Protein AF-A0A960Y2P3-F1 (afdb_monomer)

Foldseek 3Di:
DDDDDDDDDDPPPPVVVVPPDDPPPPPPPPDQDPFAWEKEAEFPLLCQFFPLRDDRIDTDPVVVVSVVVLCVLLLVVLCCLLVVDPDDPVSNVNTTDQVSVVPDRPVDSPDDQVCQSSLNEDAQAAQFDPCLLVLQLVCVVPVPAAEAEEEEHQQNQLSNCLRRVHQETEYEDLHCLSVVQNVLLSVCLSVLQLQALVSVQVSQQVGQSFWYHDPPPHRIDTCPTGGPCSRYPPVCSVVSSVSSNSSSVSVSSYRHYYYYNDQLLSDQQADDPRHAYEHEDEVCQACVNAPLVSNVSNLLNNLVNQDAQGKYKYKYTYGNDNWIWIKMWGAHRVSDIAIATQAGDFHWPDPDDDTDTDDGSSCVGHPYVDHHHSVPDPSSVVVD

Nearest PDB structures (foldseek):
  2a14-assembly1_A  TM=4.887E-01  e=2.320E-04  Homo sapiens
  7ehz-assembly1_A  TM=5.174E-01  e=1.792E-03  Homo sapiens
  6chh-assembly1_C  TM=5.559E-01  e=4.704E-03  Homo sapiens
  7nbq-assembly1_A  TM=5.107E-01  e=2.007E-03  Homo sapiens
  3mti-assembly1_B  TM=5.064E-01  e=1.307E-02  Streptococcus thermophilus LMG 18311

Sequence (384 aa):
MNKLLNITSSILFVMILIFGFNCKEQTKEKKKPDIVPIIQKFSPRHIEYFHDVDRQVYIGTEIPGLFSKMKEKSDTVCDMVWAKRKFNNEILHDFISPNNFSREPFNNWGHPLPKLIAGCWNFFKLNDTRPDLDFHMVNHFLPDQKKECFSVGFLQPYWMHTILKCEKLTSIDIDWRIHDAHYQLLQLFQRKEMGSKDQISEKVKSLSLGWKARFDGKPLEKVEKVDFNSICYAKFHDRCYQFLSDFQKLYSELLEVDLQTSALHDGDYQFLPDTVPVLFFSNAIEALYTTRSQFDEILKRVADGLGKNRKAIFIHHAAGQAQFGIYELKTSETGEYEIQTLCKDKYDSSPVGETHVYTTHFEKITKTKTPSSCSNQDFLKSFR

Radius of gyration: 25.11 Å; Cα contacts (8 Å, |Δi|>4): 674; chains: 1; bounding box: 114×47×55 Å

pLDDT: mean 86.11, std 16.88, range [29.52, 98.75]

Mean predicted aligned error: 8.25 Å

Structure (mmCIF, N/CA/C/O backbone):
data_AF-A0A960Y2P3-F1
#
_entry.id   AF-A0A960Y2P3-F1
#
loop_
_atom_site.group_PDB
_atom_site.id
_atom_site.type_symbol
_atom_site.label_atom_id
_atom_site.label_alt_id
_atom_site.label_comp_id
_atom_site.label_asym_id
_atom_site.label_entity_id
_atom_site.label_seq_id
_atom_site.pdbx_PDB_ins_code
_atom_site.Cartn_x
_atom_site.Cartn_y
_atom_site.Cartn_z
_atom_site.occupancy
_atom_site.B_iso_or_equiv
_atom_site.auth_seq_id
_atom_site.auth_comp_id
_atom_site.auth_asym_id
_atom_site.auth_atom_id
_atom_site.pdbx_PDB_model_num
ATOM 1 N N . MET A 1 1 ? -88.713 -2.158 -9.271 1.00 42.81 1 MET A N 1
ATOM 2 C CA . MET A 1 1 ? -88.385 -1.264 -8.140 1.00 42.81 1 MET A CA 1
ATOM 3 C C . MET A 1 1 ? -88.382 -2.090 -6.869 1.00 42.81 1 MET A C 1
ATOM 5 O O . MET A 1 1 ? -89.450 -2.398 -6.365 1.00 42.81 1 MET A O 1
ATOM 9 N N . ASN A 1 2 ? -87.208 -2.528 -6.413 1.00 29.52 2 ASN A N 1
ATOM 10 C CA . ASN A 1 2 ? -87.050 -3.207 -5.129 1.00 29.52 2 ASN A CA 1
ATOM 11 C C . ASN A 1 2 ? -85.627 -3.012 -4.589 1.00 29.52 2 ASN A C 1
ATOM 13 O O . ASN A 1 2 ? -84.667 -2.964 -5.352 1.00 29.52 2 ASN A O 1
ATOM 17 N N . LYS A 1 3 ? -85.577 -2.854 -3.264 1.00 38.78 3 LYS A N 1
ATOM 18 C CA . LYS A 1 3 ? -84.437 -2.630 -2.364 1.00 38.78 3 LYS A CA 1
ATOM 19 C C . LYS A 1 3 ? -83.361 -3.718 -2.440 1.00 38.78 3 LYS A C 1
ATOM 21 O O . LYS A 1 3 ? -83.722 -4.875 -2.589 1.00 38.78 3 LYS A O 1
ATOM 26 N N . LEU A 1 4 ? -82.112 -3.351 -2.130 1.00 33.59 4 LEU A N 1
ATOM 27 C CA . LEU A 1 4 ? -81.140 -4.110 -1.310 1.00 33.59 4 LEU A CA 1
ATOM 28 C C . LEU A 1 4 ? -79.933 -3.175 -1.040 1.00 33.59 4 LEU A C 1
ATOM 30 O O . LEU A 1 4 ? -79.246 -2.783 -1.972 1.00 33.59 4 LEU A O 1
ATOM 34 N N . LEU A 1 5 ? -79.887 -2.466 0.093 1.00 35.53 5 LEU A N 1
ATOM 35 C CA . LEU A 1 5 ? -79.122 -2.768 1.319 1.00 35.53 5 LEU A CA 1
ATOM 36 C C . LEU A 1 5 ? -77.643 -3.183 1.126 1.00 35.53 5 LEU A C 1
ATOM 38 O O . LEU A 1 5 ? -77.362 -4.278 0.655 1.00 35.53 5 LEU A O 1
ATOM 42 N N . ASN A 1 6 ? -76.778 -2.365 1.746 1.00 32.97 6 ASN A N 1
ATOM 43 C CA . ASN A 1 6 ? -75.766 -2.727 2.753 1.00 32.97 6 ASN A CA 1
ATOM 44 C C . ASN A 1 6 ? -74.259 -2.707 2.404 1.00 32.97 6 ASN A C 1
ATOM 46 O O . ASN A 1 6 ? -73.814 -3.354 1.468 1.00 32.97 6 ASN A O 1
ATOM 50 N N . ILE A 1 7 ? -73.511 -2.091 3.345 1.00 39.94 7 ILE A N 1
ATOM 51 C CA . ILE A 1 7 ? -72.101 -2.341 3.727 1.00 39.94 7 ILE A CA 1
ATOM 52 C C . ILE A 1 7 ? -71.090 -1.780 2.705 1.00 39.94 7 ILE A C 1
ATOM 54 O O . ILE A 1 7 ? -70.986 -2.271 1.598 1.00 39.94 7 ILE A O 1
ATOM 58 N N . THR A 1 8 ? -70.365 -0.685 2.963 1.00 38.47 8 THR A N 1
ATOM 59 C CA . THR A 1 8 ? -69.133 -0.661 3.777 1.00 38.47 8 THR A CA 1
ATOM 60 C C . THR A 1 8 ? -68.730 0.785 4.132 1.00 38.47 8 THR A C 1
ATOM 62 O O . THR A 1 8 ? -68.290 1.531 3.262 1.00 38.47 8 THR A O 1
ATOM 65 N N . SER A 1 9 ? -68.778 1.174 5.411 1.00 43.56 9 SER A N 1
ATOM 66 C CA . SER A 1 9 ? -68.141 2.413 5.910 1.00 43.56 9 SER A CA 1
ATOM 67 C C . SER A 1 9 ? -67.281 2.157 7.156 1.00 43.56 9 SER A C 1
ATOM 69 O O . SER A 1 9 ? -67.217 2.976 8.070 1.00 43.56 9 SER A O 1
ATOM 71 N N . SER A 1 10 ? -66.614 0.998 7.211 1.00 41.03 10 SER A N 1
ATOM 72 C CA . SER A 1 10 ? -65.758 0.619 8.351 1.00 41.03 10 SER A CA 1
ATOM 73 C C . SER A 1 10 ? -64.454 -0.091 7.961 1.00 41.03 10 SER A C 1
ATOM 75 O O . SER A 1 10 ? -63.777 -0.630 8.826 1.00 41.03 10 SER A O 1
ATOM 77 N N . ILE A 1 11 ? -64.055 -0.071 6.682 1.00 43.41 11 ILE A N 1
ATOM 78 C CA . ILE A 1 11 ? -62.793 -0.698 6.225 1.00 43.41 11 ILE A CA 1
ATOM 79 C C . ILE A 1 11 ? -61.631 0.312 6.136 1.00 43.41 11 ILE A C 1
ATOM 81 O O . ILE A 1 11 ? -60.470 -0.079 6.072 1.00 43.41 11 ILE A O 1
ATOM 85 N N . LEU A 1 12 ? -61.893 1.620 6.237 1.00 38.09 12 LEU A N 1
ATOM 86 C CA . LEU A 1 12 ? -60.847 2.633 6.040 1.00 38.09 12 LEU A CA 1
ATOM 87 C C . LEU A 1 12 ? -59.996 2.944 7.288 1.00 38.09 12 LEU A C 1
ATOM 89 O O . LEU A 1 12 ? -59.017 3.670 7.175 1.00 38.09 12 LEU A O 1
ATOM 93 N N . PHE A 1 13 ? -60.317 2.387 8.462 1.00 37.31 13 PHE A N 1
ATOM 94 C CA . PHE A 1 13 ? -59.617 2.723 9.717 1.00 37.31 13 PHE A CA 1
ATOM 95 C C . PHE A 1 13 ? -58.840 1.567 10.372 1.00 37.31 13 PHE A C 1
ATOM 97 O O . PHE A 1 13 ? -58.198 1.770 11.395 1.00 37.31 13 PHE A O 1
ATOM 104 N N . VAL A 1 14 ? -58.829 0.372 9.766 1.00 38.91 14 VAL A N 1
ATOM 105 C CA . VAL A 1 14 ? -58.051 -0.787 10.266 1.00 38.91 14 VAL A CA 1
ATOM 106 C C . VAL A 1 14 ? -56.864 -1.143 9.351 1.00 38.91 14 VAL A C 1
ATOM 108 O O . VAL A 1 14 ? -55.948 -1.841 9.768 1.00 38.91 14 VAL A O 1
ATOM 111 N N . MET A 1 15 ? -56.781 -0.572 8.144 1.00 32.84 15 MET A N 1
ATOM 112 C CA . MET A 1 15 ? -55.638 -0.769 7.231 1.00 32.84 15 MET A CA 1
ATOM 113 C C . MET A 1 15 ? -54.448 0.175 7.480 1.00 32.84 15 MET A C 1
ATOM 115 O O . MET A 1 15 ? -53.376 -0.047 6.927 1.00 32.84 15 MET A O 1
ATOM 119 N N . ILE A 1 16 ? -54.588 1.187 8.343 1.00 42.81 16 ILE A N 1
ATOM 120 C CA . ILE A 1 16 ? -53.485 2.103 8.702 1.00 42.81 16 ILE A CA 1
ATOM 121 C C . ILE A 1 16 ? -52.689 1.594 9.925 1.00 42.81 16 I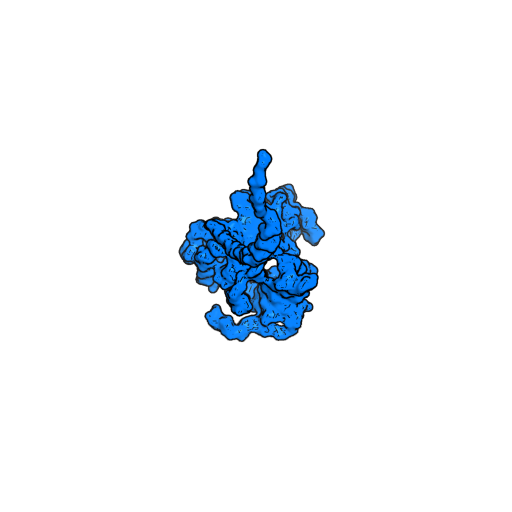LE A C 1
ATOM 123 O O . ILE A 1 16 ? -51.567 2.029 10.158 1.00 42.81 16 ILE A O 1
ATOM 127 N N . LEU A 1 17 ? -53.198 0.596 10.658 1.00 37.53 17 LEU A N 1
ATOM 128 C CA . LEU A 1 17 ? -52.549 0.043 11.859 1.00 37.53 17 LEU A CA 1
ATOM 129 C C . LEU A 1 17 ? -51.836 -1.308 11.652 1.00 37.53 17 LEU A C 1
ATOM 131 O O . LEU A 1 17 ? -51.257 -1.826 12.599 1.00 37.53 17 LEU A O 1
ATOM 135 N N . ILE A 1 18 ? -51.805 -1.849 10.425 1.00 40.62 18 ILE A N 1
ATOM 136 C CA . ILE A 1 18 ? -51.012 -3.052 10.072 1.00 40.62 18 ILE A CA 1
ATOM 137 C C . ILE A 1 18 ? -49.757 -2.691 9.241 1.00 40.62 18 ILE A C 1
ATOM 139 O O . ILE A 1 18 ? -48.896 -3.532 9.008 1.00 40.62 18 ILE A O 1
ATOM 143 N N . PHE A 1 19 ? -49.578 -1.417 8.869 1.00 36.16 19 PHE A N 1
ATOM 144 C CA . PHE A 1 19 ? -48.327 -0.910 8.274 1.00 36.16 19 PHE A CA 1
ATOM 145 C C . PHE A 1 19 ? -47.354 -0.295 9.297 1.00 36.16 19 PHE A C 1
ATOM 147 O O . PHE A 1 19 ? -46.301 0.218 8.923 1.00 36.16 19 PHE A O 1
ATOM 154 N N . GLY A 1 20 ? -47.668 -0.377 10.592 1.00 38.09 20 GLY A N 1
ATOM 155 C CA . GLY A 1 20 ? -46.702 -0.175 11.669 1.00 38.09 20 GLY A CA 1
ATOM 156 C C . GLY A 1 20 ? -46.179 -1.532 12.134 1.00 38.09 20 GLY A C 1
ATOM 157 O O . GLY A 1 20 ? -46.981 -2.382 12.493 1.00 38.09 20 GLY A O 1
ATOM 158 N N . PHE A 1 21 ? -44.856 -1.707 12.166 1.00 43.28 21 PHE A N 1
ATOM 159 C CA . PHE A 1 21 ? -44.123 -2.907 12.617 1.00 43.28 21 PHE A CA 1
ATOM 160 C C . PHE A 1 21 ? -43.954 -4.057 11.612 1.00 43.28 21 PHE A C 1
ATOM 162 O O . PHE A 1 21 ? -44.485 -5.147 11.793 1.00 43.28 21 PHE A O 1
ATOM 169 N N . ASN A 1 22 ? -43.091 -3.858 10.610 1.00 36.75 22 ASN A N 1
ATOM 170 C CA . ASN A 1 22 ? -41.883 -4.690 10.437 1.00 36.75 22 ASN A CA 1
ATOM 171 C C . ASN A 1 22 ? -41.058 -4.229 9.221 1.00 36.75 22 ASN A C 1
ATOM 173 O O . ASN A 1 22 ? -40.800 -4.991 8.295 1.00 36.75 22 ASN A O 1
ATOM 177 N N . CYS A 1 23 ? -40.530 -3.003 9.258 1.00 36.62 23 CYS A N 1
ATOM 178 C CA . CYS A 1 23 ? -39.208 -2.792 8.665 1.00 36.62 23 CYS A CA 1
ATOM 179 C C . CYS A 1 23 ? -38.180 -3.350 9.653 1.00 36.62 23 CYS A C 1
ATOM 181 O O . CYS A 1 23 ? -37.468 -2.611 10.324 1.00 36.62 23 CYS A O 1
ATOM 183 N N . LYS A 1 24 ? -38.123 -4.683 9.769 1.00 35.97 24 LYS A N 1
ATOM 184 C CA . LYS A 1 24 ? -36.835 -5.307 10.042 1.00 35.97 24 LYS A CA 1
ATOM 185 C C . LYS A 1 24 ? -36.020 -4.990 8.801 1.00 35.97 24 LYS A C 1
ATOM 187 O O . LYS A 1 24 ? -36.273 -5.572 7.748 1.00 35.97 24 LYS A O 1
ATOM 192 N N . GLU A 1 25 ? -35.101 -4.036 8.915 1.00 37.19 25 GLU A N 1
ATOM 193 C CA . GLU A 1 25 ? -33.911 -4.036 8.079 1.00 37.19 25 GLU A CA 1
ATOM 194 C C . GLU A 1 25 ? -33.360 -5.458 8.148 1.00 37.19 25 GLU A C 1
ATOM 196 O O . GLU A 1 25 ? -32.748 -5.876 9.129 1.00 37.19 25 GLU A O 1
ATOM 201 N N . GLN A 1 26 ? -33.673 -6.258 7.130 1.00 32.91 26 GLN A N 1
ATOM 202 C CA . GLN A 1 26 ? -32.826 -7.375 6.796 1.00 32.91 26 GLN A CA 1
ATOM 203 C C . GLN A 1 26 ? -31.511 -6.714 6.429 1.00 32.91 26 GLN A C 1
ATOM 205 O O . GLN A 1 26 ? -31.370 -6.157 5.339 1.00 32.91 26 GLN A O 1
ATOM 210 N N . THR A 1 27 ? -30.582 -6.720 7.378 1.00 37.47 27 THR A N 1
ATOM 211 C CA . THR A 1 27 ? -29.160 -6.611 7.113 1.00 37.47 27 THR A CA 1
ATOM 212 C C . THR A 1 27 ? -28.871 -7.588 5.981 1.00 37.47 27 THR A C 1
ATOM 214 O O . THR A 1 27 ? -28.760 -8.794 6.186 1.00 37.47 27 THR A O 1
ATOM 217 N N . LYS A 1 28 ? -28.864 -7.084 4.741 1.00 42.16 28 LYS A N 1
ATOM 218 C CA . LYS A 1 28 ? -28.402 -7.838 3.583 1.00 42.16 28 LYS A CA 1
ATOM 219 C C . LYS A 1 28 ? -26.930 -8.087 3.852 1.00 42.16 28 LYS A C 1
ATOM 221 O O . LYS A 1 28 ? -26.103 -7.215 3.595 1.00 42.16 28 LYS A O 1
ATOM 226 N N . GLU A 1 29 ? -26.610 -9.249 4.409 1.00 53.97 29 GLU A N 1
ATOM 227 C CA . GLU A 1 29 ? -25.244 -9.744 4.389 1.00 53.97 29 GLU A CA 1
ATOM 228 C C . GLU A 1 29 ? -24.762 -9.650 2.940 1.00 53.97 29 GLU A C 1
ATOM 230 O O . GLU A 1 29 ? -25.384 -10.197 2.023 1.00 53.97 29 GLU A O 1
ATOM 235 N N . LYS A 1 30 ? -23.708 -8.858 2.710 1.00 58.31 30 LYS A N 1
ATOM 236 C CA . LYS A 1 30 ? -23.108 -8.733 1.384 1.00 58.31 30 LYS A CA 1
ATOM 237 C C . LYS A 1 30 ? -22.658 -10.125 0.959 1.00 58.31 30 LYS A C 1
ATOM 239 O O . LYS A 1 30 ? -21.785 -10.720 1.586 1.00 58.31 30 LYS A O 1
ATOM 244 N N . LYS A 1 31 ? -23.278 -10.650 -0.097 1.00 67.56 31 LYS A N 1
ATOM 245 C CA . LYS A 1 31 ? -22.897 -11.936 -0.675 1.00 67.56 31 LYS A CA 1
ATOM 246 C C . LYS A 1 31 ? -21.458 -11.819 -1.182 1.00 67.56 31 LYS A C 1
ATOM 248 O O . LYS A 1 31 ? -21.178 -10.945 -2.001 1.00 67.56 31 LYS A O 1
ATOM 253 N N . LYS A 1 32 ? -20.564 -12.678 -0.682 1.00 77.81 32 LYS A N 1
ATOM 254 C CA . LYS A 1 32 ? -19.171 -12.728 -1.142 1.00 77.81 32 LYS A CA 1
ATOM 255 C C . LYS A 1 32 ? -19.126 -13.092 -2.630 1.00 77.81 32 LYS A C 1
ATOM 257 O O . LYS A 1 32 ? -19.942 -13.914 -3.064 1.00 77.81 32 LYS A O 1
ATOM 262 N N . PRO A 1 33 ? -18.236 -12.469 -3.414 1.00 79.12 33 PRO A N 1
ATOM 263 C CA . PRO A 1 33 ? -18.160 -12.731 -4.841 1.00 79.12 33 PRO A CA 1
ATOM 264 C C . PRO A 1 33 ? -17.491 -14.086 -5.112 1.00 79.12 33 PRO A C 1
ATOM 266 O O . PRO A 1 33 ? -16.610 -14.513 -4.369 1.00 79.12 33 PRO A O 1
ATOM 269 N N . ASP A 1 34 ? -17.869 -14.746 -6.210 1.00 80.38 34 ASP A N 1
ATOM 270 C CA . ASP A 1 34 ? -17.221 -15.997 -6.646 1.00 80.38 34 ASP A CA 1
ATOM 271 C C . ASP A 1 34 ? -15.755 -15.763 -7.064 1.00 80.38 34 ASP A C 1
ATOM 273 O O . ASP A 1 34 ? -14.907 -16.651 -6.969 1.00 80.38 34 ASP A O 1
ATOM 277 N N . ILE A 1 3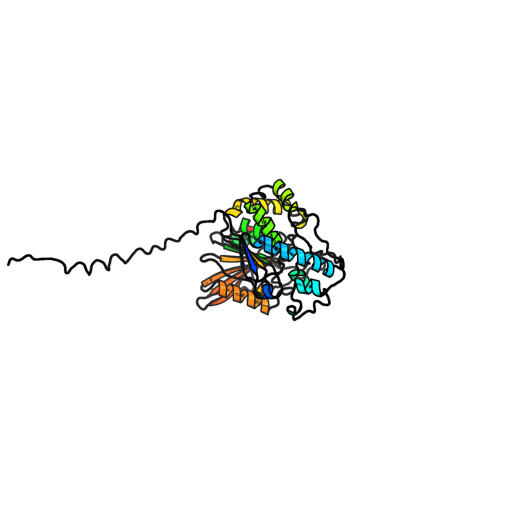5 ? -15.461 -14.541 -7.520 1.00 90.00 35 ILE A N 1
ATOM 278 C CA . ILE A 1 35 ? -14.133 -14.038 -7.862 1.00 90.00 35 ILE A CA 1
ATOM 279 C C . ILE A 1 35 ? -13.968 -12.683 -7.184 1.00 90.00 35 ILE A C 1
ATOM 281 O O . ILE A 1 35 ? -14.750 -11.774 -7.454 1.00 90.00 35 ILE A O 1
ATOM 285 N N . VAL A 1 36 ? -12.933 -12.533 -6.359 1.00 95.25 36 VAL A N 1
ATOM 286 C CA . VAL A 1 36 ? -12.610 -11.256 -5.711 1.00 95.25 36 VAL A CA 1
ATOM 287 C C . VAL A 1 36 ? -12.251 -10.217 -6.785 1.00 95.25 36 VAL A C 1
ATOM 289 O O . VAL A 1 36 ? -11.266 -10.407 -7.504 1.00 95.25 36 VAL A O 1
ATOM 292 N N . PRO A 1 37 ? -13.022 -9.125 -6.932 1.00 96.25 37 PRO A N 1
ATOM 293 C CA . PRO A 1 37 ? -12.707 -8.051 -7.861 1.00 96.25 37 PRO A CA 1
ATOM 294 C C . PRO A 1 37 ? -11.391 -7.370 -7.485 1.00 96.25 37 PRO A C 1
ATOM 296 O O . PRO A 1 37 ? -11.146 -7.082 -6.314 1.00 96.25 37 PRO A O 1
ATOM 299 N N . ILE A 1 38 ? -10.572 -7.079 -8.495 1.00 97.38 38 ILE A N 1
ATOM 300 C CA . ILE A 1 38 ? -9.378 -6.240 -8.368 1.00 97.38 38 ILE A CA 1
ATOM 301 C C . ILE A 1 38 ? -9.634 -4.964 -9.165 1.00 97.38 38 ILE A C 1
ATOM 303 O O . ILE A 1 38 ? -9.974 -5.032 -10.351 1.00 97.38 38 ILE A O 1
ATOM 307 N N . ILE A 1 39 ? -9.485 -3.817 -8.509 1.00 97.75 39 ILE A N 1
ATOM 308 C CA . ILE A 1 39 ? -9.782 -2.496 -9.058 1.00 97.75 39 ILE A CA 1
ATOM 309 C C . ILE A 1 39 ? -8.504 -1.665 -9.016 1.00 97.75 39 ILE A C 1
ATOM 311 O O . ILE A 1 39 ? -7.931 -1.458 -7.951 1.00 97.75 39 ILE A O 1
ATOM 315 N N . GLN A 1 40 ? -8.064 -1.161 -10.167 1.00 98.19 40 GLN A N 1
ATOM 316 C CA . GLN A 1 40 ? -6.966 -0.202 -10.234 1.00 98.19 40 GLN A CA 1
ATOM 317 C C . GLN A 1 40 ? -7.537 1.215 -10.236 1.00 98.19 40 GLN A C 1
ATOM 319 O O . GLN A 1 40 ? -8.341 1.561 -11.102 1.00 98.19 40 GLN A O 1
ATOM 324 N N . LYS A 1 41 ? -7.087 2.045 -9.297 1.00 97.88 41 LYS A N 1
ATOM 325 C CA . LYS A 1 41 ? -7.468 3.450 -9.164 1.00 97.88 41 LYS A CA 1
ATOM 326 C C . LYS A 1 41 ? -6.267 4.374 -9.340 1.00 97.88 41 LYS A C 1
ATOM 328 O O . LYS A 1 41 ? -5.168 4.050 -8.900 1.00 97.88 41 LYS A O 1
ATOM 333 N N . PHE A 1 42 ? -6.466 5.532 -9.950 1.00 97.50 42 PHE A N 1
ATOM 334 C CA . PHE A 1 42 ? -5.467 6.598 -10.047 1.00 97.50 42 PHE A CA 1
ATOM 335 C C . PHE A 1 42 ? -6.030 7.866 -9.419 1.00 97.50 42 PHE A C 1
ATOM 337 O O . PHE A 1 42 ? -7.165 8.247 -9.715 1.00 97.50 42 PHE A O 1
ATOM 344 N N . SER A 1 43 ? -5.245 8.540 -8.572 1.00 95.50 43 SER A N 1
ATOM 345 C CA . SER A 1 43 ? -5.658 9.860 -8.087 1.00 95.50 43 SER A CA 1
ATOM 346 C C . SER A 1 43 ? -5.709 10.862 -9.248 1.00 95.50 43 SER A C 1
ATOM 348 O O . SER A 1 43 ? -4.955 10.702 -10.213 1.00 95.50 43 SER A O 1
ATOM 350 N N . PRO A 1 44 ? -6.538 11.924 -9.166 1.00 92.62 44 PRO A N 1
ATOM 351 C CA . PRO A 1 44 ? -6.589 12.957 -10.203 1.00 92.62 44 PRO A CA 1
ATOM 352 C C . PRO A 1 44 ? -5.196 13.476 -10.578 1.00 92.62 44 PRO A C 1
ATOM 354 O O . PRO A 1 44 ? -4.850 13.562 -11.749 1.00 92.62 44 PRO A O 1
ATOM 357 N N . ARG A 1 45 ? -4.351 13.699 -9.566 1.00 90.19 45 ARG A N 1
ATOM 358 C CA . ARG A 1 45 ? -2.972 14.148 -9.745 1.00 90.19 45 ARG A CA 1
ATOM 359 C C . ARG A 1 45 ? -2.078 13.126 -10.451 1.00 90.19 45 ARG A C 1
ATOM 361 O O . ARG A 1 45 ? -1.173 13.516 -11.174 1.00 90.19 45 ARG A O 1
ATOM 368 N N . HIS A 1 46 ? -2.293 11.826 -10.242 1.00 91.25 46 HIS A N 1
ATOM 369 C CA . HIS A 1 46 ? -1.495 10.801 -10.921 1.00 91.25 46 HIS A CA 1
ATOM 370 C C . HIS A 1 46 ? -1.840 10.666 -12.395 1.00 91.25 46 HIS A C 1
ATOM 372 O O . HIS A 1 46 ? -0.942 10.421 -13.194 1.00 91.25 46 HIS A O 1
ATOM 378 N N . ILE A 1 47 ? -3.107 10.868 -12.758 1.00 92.94 47 ILE A N 1
ATOM 379 C CA . ILE A 1 47 ? -3.532 10.909 -14.162 1.00 92.94 47 ILE A CA 1
ATOM 380 C C . ILE A 1 47 ? -2.766 12.001 -14.905 1.00 92.94 47 ILE A C 1
ATOM 382 O O . ILE A 1 47 ? -2.256 11.757 -15.990 1.00 92.94 47 ILE A O 1
ATOM 386 N N . GLU A 1 48 ? -2.596 13.173 -14.290 1.00 91.00 48 GLU A N 1
ATOM 387 C CA . GLU A 1 48 ? -1.849 14.279 -14.895 1.00 91.00 48 GLU A CA 1
ATOM 388 C C . GLU A 1 48 ? -0.389 13.914 -15.211 1.00 91.00 48 GLU A C 1
ATOM 390 O O . GLU A 1 48 ? 0.211 14.521 -16.095 1.00 91.00 48 GLU A O 1
ATOM 395 N N . TYR A 1 49 ? 0.215 12.928 -14.541 1.00 90.56 49 TYR A N 1
ATOM 396 C CA . TYR A 1 49 ? 1.587 12.533 -14.857 1.00 90.56 49 TYR A CA 1
ATOM 397 C C . TYR A 1 49 ? 1.707 11.674 -16.113 1.00 90.56 49 TYR A C 1
ATOM 399 O O . TYR A 1 49 ? 2.769 11.729 -16.726 1.00 90.56 49 TYR A O 1
ATOM 407 N N . PHE A 1 50 ? 0.689 10.903 -16.504 1.00 92.75 50 PHE A N 1
ATOM 408 C CA . PHE A 1 50 ? 0.818 9.871 -17.539 1.00 92.75 50 PHE A CA 1
ATOM 409 C C . PHE A 1 50 ? -0.051 10.154 -18.763 1.00 92.75 50 PHE A C 1
ATOM 411 O O . PHE A 1 50 ? -1.221 10.493 -18.641 1.00 92.75 50 PHE A O 1
ATOM 418 N N . HIS A 1 51 ? 0.490 9.913 -19.958 1.00 89.94 51 HIS A N 1
ATOM 419 C CA . HIS A 1 51 ? -0.285 10.047 -21.199 1.00 89.94 51 HIS A CA 1
ATOM 420 C C . HIS A 1 51 ? -1.2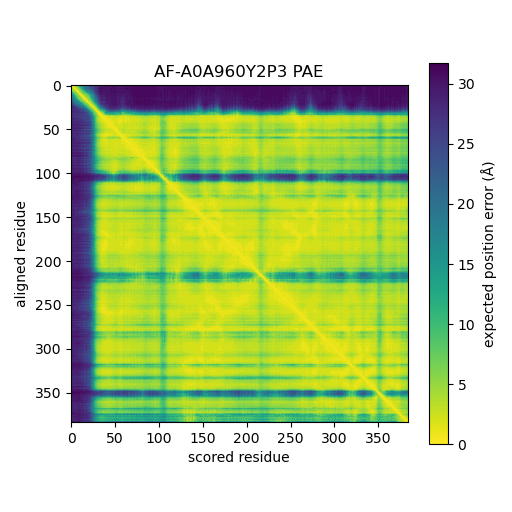13 8.857 -21.483 1.00 89.94 51 HIS A C 1
ATOM 422 O O . HIS A 1 51 ? -2.255 9.033 -22.108 1.00 89.94 51 HIS A O 1
ATOM 428 N N . ASP A 1 52 ? -0.860 7.658 -21.010 1.00 87.25 52 ASP A N 1
ATOM 429 C CA . ASP A 1 52 ? -1.631 6.427 -21.257 1.00 87.25 52 ASP A CA 1
ATOM 430 C C . ASP A 1 52 ? -2.695 6.140 -20.182 1.00 87.25 52 ASP A C 1
ATOM 432 O O . ASP A 1 52 ? -3.406 5.136 -20.269 1.00 87.25 52 ASP A O 1
ATOM 436 N N . VAL A 1 53 ? -2.797 6.999 -19.162 1.00 92.50 53 VAL A N 1
ATOM 437 C CA . VAL A 1 53 ? -3.811 6.912 -18.107 1.00 92.50 53 VAL A CA 1
ATOM 438 C C . VAL A 1 53 ? -4.833 8.014 -18.352 1.00 92.50 53 VAL A C 1
ATOM 440 O O . VAL A 1 53 ? -4.543 9.191 -18.192 1.00 92.50 53 VAL A O 1
ATOM 443 N N . ASP A 1 54 ? -6.041 7.626 -18.739 1.00 91.56 54 ASP A N 1
ATOM 444 C CA . ASP A 1 54 ? -7.135 8.525 -19.118 1.00 91.56 54 ASP A CA 1
ATOM 445 C C . ASP A 1 54 ? -8.330 8.475 -18.152 1.00 91.56 54 ASP A C 1
ATOM 447 O O . ASP A 1 54 ? -9.254 9.284 -18.245 1.00 91.56 54 ASP A O 1
ATOM 451 N N . ARG A 1 55 ? -8.326 7.525 -17.209 1.00 94.25 55 ARG A N 1
ATOM 452 C CA . ARG A 1 55 ? -9.417 7.293 -16.257 1.00 94.25 55 ARG A CA 1
ATOM 453 C C . ARG A 1 55 ? -8.889 7.118 -14.841 1.00 94.25 55 ARG A C 1
ATOM 455 O O . ARG A 1 55 ? -7.787 6.634 -14.612 1.00 94.25 55 ARG A O 1
ATOM 462 N N . GLN A 1 56 ? -9.733 7.458 -13.870 1.00 95.75 56 GLN A N 1
ATOM 463 C CA . GLN A 1 56 ? -9.447 7.218 -12.452 1.00 95.75 56 GLN A CA 1
ATOM 464 C C . GLN A 1 56 ? -9.623 5.763 -12.045 1.00 95.75 56 GLN A C 1
ATOM 466 O O . GLN A 1 56 ? -9.096 5.388 -11.009 1.00 95.75 56 GLN A O 1
ATOM 471 N N . VAL A 1 57 ? -10.365 4.954 -12.807 1.00 97.31 57 VAL A N 1
ATOM 472 C CA . VAL A 1 57 ? -10.717 3.582 -12.428 1.00 97.31 57 VAL A CA 1
ATOM 473 C C . VAL A 1 57 ? -10.609 2.655 -13.638 1.00 97.31 57 VAL A C 1
ATOM 475 O O . VAL A 1 57 ? -11.165 2.954 -14.694 1.00 97.31 57 VAL A O 1
ATOM 478 N N . TYR A 1 58 ? -9.936 1.520 -13.449 1.00 97.31 58 TYR A N 1
ATOM 479 C CA . TYR A 1 58 ? -9.837 0.402 -14.389 1.00 97.31 58 TYR A CA 1
ATOM 480 C C . TYR A 1 58 ? -10.211 -0.894 -13.666 1.00 97.31 58 TYR A C 1
ATOM 482 O O . TYR A 1 58 ? -9.802 -1.109 -12.521 1.00 97.31 58 TYR A O 1
ATOM 490 N N . ILE A 1 59 ? -10.970 -1.770 -14.327 1.00 94.81 59 ILE A N 1
ATOM 491 C CA . ILE A 1 59 ? -11.484 -3.005 -13.715 1.00 94.81 59 ILE A CA 1
ATOM 492 C C . ILE A 1 59 ? -11.214 -4.241 -14.574 1.00 94.81 59 ILE A C 1
ATOM 494 O O . ILE A 1 59 ? -11.157 -4.185 -15.803 1.00 94.81 59 ILE A O 1
ATOM 498 N N . GLY A 1 60 ? -11.088 -5.394 -13.913 1.00 85.88 60 GLY A N 1
ATOM 499 C CA . GLY A 1 60 ? -11.107 -6.704 -14.565 1.00 85.88 60 GLY A CA 1
ATOM 500 C C . GLY A 1 60 ? -10.074 -6.851 -15.687 1.00 85.88 60 GLY A C 1
ATOM 501 O O . GLY A 1 60 ? -8.867 -6.811 -15.446 1.00 85.88 60 GLY A O 1
ATOM 502 N N . THR A 1 61 ? -10.554 -7.054 -16.916 1.00 87.12 61 THR A N 1
ATOM 503 C CA . THR A 1 61 ? -9.727 -7.349 -18.099 1.00 87.12 61 THR A CA 1
ATOM 504 C C . THR A 1 61 ? -8.988 -6.138 -18.669 1.00 87.12 61 THR A C 1
ATOM 506 O O . THR A 1 61 ? -8.144 -6.311 -19.544 1.00 87.12 61 THR A O 1
ATOM 509 N N . GLU A 1 62 ? -9.280 -4.920 -18.208 1.00 93.69 62 GLU A N 1
ATOM 510 C CA . GLU A 1 62 ? -8.608 -3.701 -18.682 1.00 93.69 62 GLU A CA 1
ATOM 511 C C . GLU A 1 62 ? -7.206 -3.535 -18.073 1.00 93.69 62 GLU A C 1
ATOM 513 O O . GLU A 1 62 ? -6.297 -3.013 -18.721 1.00 93.69 62 GLU A O 1
ATOM 518 N N . ILE A 1 63 ? -7.024 -4.008 -16.835 1.00 95.75 63 ILE A N 1
ATOM 519 C CA . ILE A 1 63 ? -5.817 -3.783 -16.029 1.00 95.75 63 ILE A CA 1
ATOM 520 C C . ILE A 1 63 ? -4.542 -4.352 -16.690 1.00 95.75 63 ILE A C 1
ATOM 522 O O . ILE A 1 63 ? -3.561 -3.612 -16.787 1.00 95.75 63 ILE A O 1
ATOM 526 N N . PRO A 1 64 ? -4.518 -5.595 -17.225 1.00 94.75 64 PRO A N 1
ATOM 527 C CA . PRO A 1 64 ? -3.330 -6.125 -17.900 1.00 94.75 64 PRO A CA 1
ATOM 528 C C . PRO A 1 64 ? -2.895 -5.283 -19.103 1.00 94.75 64 PRO A C 1
ATOM 530 O O . PRO A 1 64 ? -1.703 -5.062 -19.315 1.00 94.75 64 PRO A O 1
ATOM 533 N N . GLY A 1 65 ? -3.864 -4.806 -19.892 1.00 94.44 65 GLY A N 1
ATOM 534 C CA . GLY A 1 65 ? -3.599 -3.983 -21.070 1.00 94.44 65 GLY A CA 1
ATOM 535 C C . GLY A 1 65 ? -3.008 -2.624 -20.699 1.00 94.44 65 GLY A C 1
ATOM 536 O O . GLY A 1 65 ? -2.083 -2.162 -21.364 1.00 94.44 65 GLY A O 1
ATOM 537 N N . LEU A 1 66 ? -3.499 -2.016 -19.614 1.00 95.50 66 LEU A N 1
ATOM 538 C CA . LEU A 1 66 ? -2.954 -0.773 -19.074 1.00 95.50 66 LEU A CA 1
ATOM 539 C C . LEU A 1 66 ? -1.498 -0.949 -18.624 1.00 95.50 66 LEU A C 1
ATOM 541 O O . LEU A 1 66 ? -0.614 -0.244 -19.114 1.00 95.50 66 LEU A O 1
ATOM 545 N N . PHE A 1 67 ? -1.228 -1.911 -17.736 1.00 95.69 67 PHE A N 1
ATOM 546 C CA . PHE A 1 67 ? 0.122 -2.102 -17.203 1.00 95.69 67 PHE A CA 1
ATOM 547 C C . PHE A 1 67 ? 1.128 -2.529 -18.269 1.00 95.69 67 PHE A C 1
ATOM 549 O O . PHE A 1 67 ? 2.273 -2.085 -18.225 1.00 95.69 67 PHE A O 1
ATOM 556 N N . SER A 1 68 ? 0.714 -3.310 -19.271 1.00 94.50 68 SER A N 1
ATOM 557 C CA . SER A 1 68 ? 1.589 -3.653 -20.396 1.00 94.50 68 SER A CA 1
ATOM 558 C C . SER A 1 68 ? 2.065 -2.409 -21.155 1.00 94.50 68 SER A C 1
ATOM 560 O O . SER A 1 68 ? 3.260 -2.295 -21.428 1.00 94.50 68 SER A O 1
ATOM 562 N N . LYS A 1 69 ? 1.161 -1.464 -21.457 1.00 93.25 69 LYS A N 1
ATOM 563 C CA . LYS A 1 69 ? 1.505 -0.204 -22.143 1.00 93.25 69 LYS A CA 1
ATOM 564 C C . LYS A 1 69 ? 2.430 0.663 -21.292 1.00 93.25 69 LYS A C 1
ATOM 566 O O . LYS A 1 69 ? 3.492 1.076 -21.756 1.00 93.25 69 LYS A O 1
ATOM 571 N N . MET A 1 70 ? 2.072 0.866 -20.020 1.00 94.69 70 MET A N 1
ATOM 572 C CA . MET A 1 70 ? 2.890 1.651 -19.089 1.00 94.69 70 MET A CA 1
ATOM 573 C C . MET A 1 70 ? 4.296 1.061 -18.944 1.00 94.69 70 MET A C 1
ATOM 575 O O . MET A 1 70 ? 5.280 1.797 -18.941 1.00 94.69 70 MET A O 1
ATOM 579 N N . LYS A 1 71 ? 4.415 -0.269 -18.873 1.00 93.50 71 LYS A N 1
ATOM 580 C CA . LYS A 1 71 ? 5.693 -0.976 -18.748 1.00 93.50 71 LYS A CA 1
ATOM 581 C C . LYS A 1 71 ? 6.590 -0.818 -19.965 1.00 93.50 71 LYS A C 1
ATOM 583 O O . LYS A 1 71 ? 7.782 -0.588 -19.778 1.00 93.50 71 LYS A O 1
ATOM 588 N N . GLU A 1 72 ? 6.050 -0.933 -21.174 1.00 92.06 72 GLU A N 1
ATOM 589 C CA . GLU A 1 72 ? 6.819 -0.773 -22.413 1.00 92.06 72 GLU A CA 1
ATOM 590 C C . GLU A 1 72 ? 7.493 0.606 -22.478 1.00 92.06 72 GLU A C 1
ATOM 592 O O . GLU A 1 72 ? 8.713 0.712 -22.661 1.00 92.06 72 GLU A O 1
ATOM 597 N N . LYS A 1 73 ? 6.714 1.665 -22.232 1.00 93.00 73 LYS A N 1
ATOM 598 C CA . LYS A 1 73 ? 7.224 3.039 -22.226 1.00 93.00 73 LYS A CA 1
ATOM 599 C C . LYS A 1 73 ? 8.164 3.301 -21.050 1.00 93.00 73 LYS A C 1
ATOM 601 O O . LYS A 1 73 ? 9.265 3.828 -21.225 1.00 93.00 73 LYS A O 1
ATOM 606 N N . SER A 1 74 ? 7.766 2.876 -19.853 1.00 93.12 74 SER A N 1
ATOM 607 C CA . SER A 1 74 ? 8.551 3.052 -18.633 1.00 93.12 74 SER A CA 1
ATOM 608 C C . SER A 1 74 ? 9.907 2.354 -18.705 1.00 93.12 74 SER A C 1
ATOM 610 O O . SER A 1 74 ? 10.898 2.965 -18.329 1.00 93.12 74 SER A O 1
ATOM 612 N N . ASP A 1 75 ? 10.000 1.119 -19.215 1.00 92.56 75 ASP A N 1
ATOM 613 C CA . ASP A 1 75 ? 11.283 0.408 -19.332 1.00 92.56 75 ASP A CA 1
ATOM 614 C C . ASP A 1 75 ? 12.299 1.234 -20.136 1.00 92.56 75 ASP A C 1
ATOM 616 O O . ASP A 1 75 ? 13.444 1.389 -19.706 1.00 92.56 75 ASP A O 1
ATOM 620 N N . THR A 1 76 ? 11.848 1.843 -21.237 1.00 91.06 76 THR A N 1
ATOM 621 C CA . THR A 1 76 ? 12.682 2.724 -22.059 1.00 91.06 76 THR A CA 1
ATOM 622 C C . THR A 1 76 ? 13.102 3.987 -21.304 1.00 91.06 76 THR A C 1
ATOM 624 O O . THR A 1 76 ? 14.262 4.400 -21.382 1.00 91.06 76 THR A O 1
ATOM 627 N N . VAL A 1 77 ? 12.183 4.603 -20.556 1.00 91.00 77 VAL A N 1
ATOM 628 C CA . VAL A 1 77 ? 12.491 5.774 -19.724 1.00 91.00 77 VAL A CA 1
ATOM 629 C C . VAL A 1 77 ? 13.494 5.423 -18.630 1.00 91.00 77 VAL A C 1
ATOM 631 O O . VAL A 1 77 ? 14.470 6.147 -18.444 1.00 91.00 77 VAL A O 1
ATOM 634 N N . CYS A 1 78 ? 13.337 4.287 -17.960 1.00 90.38 78 CYS A N 1
ATOM 635 C CA . CYS A 1 78 ? 14.243 3.860 -16.904 1.00 90.38 78 CYS A CA 1
ATOM 636 C C . CYS A 1 78 ? 15.657 3.552 -17.416 1.00 90.38 78 CYS A C 1
ATOM 638 O O . CYS A 1 78 ? 16.628 3.868 -16.727 1.00 90.38 78 CYS A O 1
ATOM 640 N N . ASP A 1 79 ? 15.808 3.034 -18.639 1.00 89.44 79 ASP A N 1
ATOM 641 C CA . ASP A 1 79 ? 17.128 2.909 -19.269 1.00 89.44 79 ASP A CA 1
ATOM 642 C C . ASP A 1 79 ? 17.813 4.274 -19.459 1.00 89.44 79 ASP A C 1
ATOM 644 O O . ASP A 1 79 ? 19.034 4.373 -19.312 1.00 89.44 79 ASP A O 1
ATOM 648 N N . MET A 1 80 ? 17.049 5.341 -19.733 1.00 87.44 80 MET A N 1
ATOM 649 C CA . MET A 1 80 ? 17.583 6.708 -19.788 1.00 87.44 80 MET A CA 1
ATOM 650 C C . MET A 1 80 ? 17.941 7.241 -18.394 1.00 87.44 80 MET A C 1
ATOM 652 O O . MET A 1 80 ? 19.018 7.811 -18.224 1.00 87.44 80 MET A O 1
ATOM 656 N N . VAL A 1 81 ? 17.079 7.023 -17.390 1.00 84.69 81 VAL A N 1
ATOM 657 C CA . VAL A 1 81 ? 17.313 7.431 -15.986 1.00 84.69 81 VAL A CA 1
ATOM 658 C C . VAL A 1 81 ? 18.625 6.864 -15.453 1.00 84.69 81 VAL A C 1
ATOM 660 O O . VAL A 1 81 ? 19.371 7.554 -14.759 1.00 84.69 81 VAL A O 1
ATOM 663 N N . TRP A 1 82 ? 18.908 5.603 -15.778 1.00 84.19 82 TRP A N 1
ATOM 664 C CA . TRP A 1 82 ? 20.066 4.867 -15.273 1.00 84.19 82 TRP A CA 1
ATOM 665 C C . TRP A 1 82 ? 21.234 4.817 -16.260 1.00 84.19 82 TRP A C 1
ATOM 667 O O . TRP A 1 82 ? 22.107 3.961 -16.129 1.00 84.19 82 TRP A O 1
ATOM 677 N N . ALA A 1 83 ? 21.260 5.742 -17.227 1.00 82.94 83 ALA A N 1
ATOM 678 C CA . ALA A 1 83 ? 22.342 5.940 -18.194 1.00 82.94 83 ALA A CA 1
ATOM 679 C C . ALA A 1 83 ? 22.722 4.691 -19.018 1.00 82.94 83 ALA A C 1
ATOM 681 O O . ALA A 1 83 ? 23.820 4.617 -19.569 1.00 82.94 83 ALA A O 1
ATOM 682 N N . LYS A 1 84 ? 21.807 3.722 -19.150 1.00 83.69 84 LYS A N 1
ATOM 683 C CA . LYS A 1 84 ? 21.946 2.583 -20.074 1.00 83.69 84 LYS A CA 1
ATOM 684 C C . LYS A 1 84 ? 21.588 2.968 -21.509 1.00 83.69 84 LYS A C 1
ATOM 686 O O . LYS A 1 84 ? 21.988 2.295 -22.453 1.00 83.69 84 LYS A O 1
ATOM 691 N N . ARG A 1 85 ? 20.860 4.075 -21.674 1.00 86.44 85 ARG A N 1
ATOM 692 C CA . ARG A 1 85 ? 20.495 4.688 -22.953 1.00 86.44 85 ARG A CA 1
ATOM 693 C C . ARG A 1 85 ? 20.729 6.197 -22.894 1.00 86.44 85 ARG A C 1
ATOM 695 O O . ARG A 1 85 ? 20.582 6.816 -21.843 1.00 86.44 85 ARG A O 1
ATOM 702 N N . LYS A 1 86 ? 21.063 6.809 -24.036 1.00 87.50 86 LYS A N 1
ATOM 703 C CA . LYS A 1 86 ? 21.148 8.272 -24.153 1.00 87.50 86 LYS A CA 1
ATOM 704 C C . LYS A 1 86 ? 19.777 8.899 -23.881 1.00 87.50 86 LYS A C 1
ATOM 706 O O . LYS A 1 86 ? 18.778 8.442 -24.432 1.00 87.50 86 LYS A O 1
ATOM 711 N N . PHE A 1 87 ? 19.759 9.962 -23.082 1.00 85.56 87 PHE A N 1
ATOM 712 C CA . PHE A 1 87 ? 18.552 10.738 -22.819 1.00 85.56 87 PHE A CA 1
ATOM 713 C C . PHE A 1 87 ? 17.932 11.276 -24.119 1.00 85.56 87 PHE A C 1
ATOM 715 O O . PHE A 1 87 ? 18.636 11.812 -24.980 1.00 85.56 87 PHE A O 1
ATOM 722 N N . ASN A 1 88 ? 16.614 11.137 -24.240 1.00 87.94 88 ASN A N 1
ATOM 723 C CA . ASN A 1 88 ? 15.807 11.654 -25.334 1.00 87.94 88 ASN A CA 1
ATOM 724 C C . ASN A 1 88 ? 14.516 12.250 -24.753 1.00 87.94 88 ASN A C 1
ATOM 726 O O . ASN A 1 88 ? 13.753 11.560 -24.077 1.00 87.94 88 ASN A O 1
ATOM 730 N N . ASN A 1 89 ? 14.288 13.534 -25.035 1.00 85.62 89 ASN A N 1
ATOM 731 C CA . ASN A 1 89 ? 13.148 14.271 -24.507 1.00 85.62 89 ASN A CA 1
ATOM 732 C C . ASN A 1 89 ? 11.809 13.781 -25.081 1.00 85.62 89 ASN A C 1
ATOM 734 O O . ASN A 1 89 ? 10.839 13.671 -24.346 1.00 85.62 89 ASN A O 1
ATOM 738 N N . GLU A 1 90 ? 11.752 13.441 -26.367 1.00 89.06 90 GLU A N 1
ATOM 739 C CA . GLU A 1 90 ? 10.525 12.965 -27.021 1.00 89.06 90 GLU A CA 1
ATOM 740 C C . GLU A 1 90 ? 10.047 11.647 -26.405 1.00 89.06 90 GLU A C 1
ATOM 742 O O . GLU A 1 90 ? 8.873 11.508 -26.085 1.00 89.06 90 GLU A O 1
ATOM 747 N N . ILE A 1 91 ? 10.972 10.716 -26.146 1.00 88.81 91 ILE A N 1
ATOM 748 C CA . ILE A 1 91 ? 10.655 9.434 -25.496 1.00 88.81 91 ILE A CA 1
ATOM 749 C C . ILE A 1 91 ? 10.119 9.651 -24.078 1.00 88.81 91 ILE A C 1
ATOM 751 O O . ILE A 1 91 ? 9.192 8.969 -23.653 1.00 88.81 91 ILE A O 1
ATOM 755 N N . LEU A 1 92 ? 10.707 10.589 -23.331 1.00 87.50 92 LEU A N 1
ATOM 756 C CA . LEU A 1 92 ? 10.217 10.923 -21.999 1.00 87.50 92 LEU A CA 1
ATOM 757 C C . LEU A 1 92 ? 8.789 11.488 -22.061 1.00 87.50 92 LEU A C 1
ATOM 759 O O . LEU A 1 92 ? 7.922 11.030 -21.318 1.00 87.50 92 LEU A O 1
ATOM 763 N N . HIS A 1 93 ? 8.567 12.458 -22.949 1.00 88.94 93 HIS A N 1
ATOM 764 C CA . HIS A 1 93 ? 7.283 13.131 -23.125 1.00 88.94 93 HIS A CA 1
ATOM 765 C C . HIS A 1 93 ? 6.186 12.223 -23.698 1.00 88.94 93 HIS A C 1
ATOM 767 O O . HIS A 1 93 ? 5.017 12.529 -23.521 1.00 88.94 93 HIS A O 1
ATOM 773 N N . ASP A 1 94 ? 6.522 11.106 -24.347 1.00 89.69 94 ASP A N 1
ATOM 774 C CA . ASP A 1 94 ? 5.530 10.105 -24.772 1.00 89.69 94 ASP A CA 1
ATOM 775 C C . ASP A 1 94 ? 4.960 9.288 -23.594 1.00 89.69 94 ASP A C 1
ATOM 777 O O . ASP A 1 94 ? 3.873 8.711 -23.682 1.00 89.69 94 ASP A O 1
ATOM 781 N N . PHE A 1 95 ? 5.676 9.237 -22.466 1.00 91.31 95 PHE A N 1
ATOM 782 C CA . PHE A 1 95 ? 5.251 8.501 -21.275 1.00 91.31 95 PHE A CA 1
ATOM 783 C C . PHE A 1 95 ? 4.703 9.418 -20.181 1.00 91.31 95 PHE A C 1
ATOM 785 O O . PHE A 1 95 ? 3.597 9.199 -19.681 1.00 91.31 95 PHE A O 1
ATOM 792 N N . ILE A 1 96 ? 5.489 10.430 -19.805 1.00 89.31 96 ILE A N 1
ATOM 793 C CA . ILE A 1 96 ? 5.243 11.293 -18.650 1.00 89.31 96 ILE A CA 1
ATOM 794 C C . ILE A 1 96 ? 5.147 12.745 -19.095 1.00 89.31 96 ILE A C 1
ATOM 796 O O . ILE A 1 96 ? 5.910 13.168 -19.953 1.00 89.31 96 ILE A O 1
ATOM 800 N N . SER A 1 97 ? 4.290 13.527 -18.439 1.00 87.19 97 SER A N 1
ATOM 801 C CA . SER A 1 97 ? 4.231 14.988 -18.559 1.00 87.19 97 SER A CA 1
ATOM 802 C C . SER A 1 97 ? 5.212 15.678 -17.589 1.00 87.19 97 SER A C 1
ATOM 804 O O . SER A 1 97 ? 4.857 15.921 -16.431 1.00 87.19 97 SER A O 1
ATOM 806 N N . PRO A 1 98 ? 6.440 16.061 -18.007 1.00 75.50 98 PRO A N 1
ATOM 807 C CA . PRO A 1 98 ? 7.479 16.540 -17.087 1.00 75.50 98 PRO A CA 1
ATOM 808 C C . PRO A 1 98 ? 7.151 17.917 -16.492 1.00 75.50 98 PRO A C 1
ATOM 810 O O . PRO A 1 98 ? 7.606 18.252 -15.402 1.00 75.50 98 PRO A O 1
ATOM 813 N N . ASN A 1 99 ? 6.305 18.699 -17.169 1.00 77.31 99 ASN A N 1
ATOM 814 C CA . ASN A 1 99 ? 5.846 20.009 -16.698 1.00 77.31 99 ASN A CA 1
ATOM 815 C C . ASN A 1 99 ? 4.989 19.925 -15.424 1.00 77.31 99 ASN A C 1
ATOM 817 O O . ASN A 1 99 ? 4.900 20.902 -14.683 1.00 77.31 99 ASN A O 1
ATOM 821 N N . ASN A 1 100 ? 4.404 18.759 -15.136 1.00 76.69 100 ASN A N 1
ATOM 822 C CA . ASN A 1 100 ? 3.600 18.550 -13.931 1.00 76.69 100 ASN A CA 1
ATOM 823 C C . ASN A 1 100 ? 4.469 18.314 -12.681 1.00 76.69 100 ASN A C 1
ATOM 825 O O . ASN A 1 100 ? 3.971 18.294 -11.555 1.00 76.69 100 ASN A O 1
ATOM 829 N N . PHE A 1 101 ? 5.793 18.249 -12.849 1.00 69.81 101 PHE A N 1
ATOM 830 C CA . PHE A 1 101 ? 6.780 18.222 -11.772 1.00 69.81 101 PHE A CA 1
ATOM 831 C C . PHE A 1 101 ? 7.207 19.658 -11.436 1.00 69.81 101 PHE A C 1
ATOM 833 O O . PHE A 1 101 ? 8.342 20.080 -11.638 1.00 69.81 101 PHE A O 1
ATOM 840 N N . SER A 1 102 ? 6.259 20.442 -10.920 1.00 53.72 102 SER A N 1
ATOM 841 C CA . SER A 1 102 ? 6.369 21.901 -10.737 1.00 53.72 102 SER A CA 1
ATOM 842 C C . SER A 1 102 ? 7.426 22.383 -9.731 1.00 53.72 102 SER A C 1
ATOM 844 O O . SER A 1 102 ? 7.642 23.587 -9.608 1.00 53.72 102 SER A O 1
ATOM 846 N N . ARG A 1 103 ? 8.089 21.482 -8.996 1.00 51.19 103 ARG A N 1
ATOM 847 C CA . ARG A 1 103 ? 9.095 21.842 -7.978 1.00 51.19 103 ARG A CA 1
ATOM 848 C C . ARG A 1 103 ? 10.505 21.350 -8.280 1.00 51.19 103 ARG A C 1
ATOM 850 O O . ARG A 1 103 ? 11.434 21.784 -7.607 1.00 51.19 103 ARG A O 1
ATOM 857 N N . GLU A 1 104 ? 10.682 20.492 -9.281 1.00 51.53 104 GLU A N 1
ATOM 858 C CA . GLU A 1 104 ? 11.947 19.797 -9.518 1.00 51.53 104 GLU A CA 1
ATOM 859 C C . GLU A 1 104 ? 12.126 19.537 -11.013 1.00 51.53 104 GLU A C 1
ATOM 861 O O . GLU A 1 104 ? 11.438 18.684 -11.576 1.00 51.53 104 GLU A O 1
ATOM 866 N N . PRO A 1 105 ? 13.030 20.262 -11.690 1.00 45.78 105 PRO A N 1
ATOM 867 C CA . PRO A 1 105 ? 13.246 20.045 -13.107 1.00 45.78 105 PRO A CA 1
ATOM 868 C C . PRO A 1 105 ? 13.780 18.627 -13.339 1.00 45.78 105 PRO A C 1
ATOM 870 O O . PRO A 1 105 ? 14.863 18.267 -12.874 1.00 45.78 105 PRO A O 1
ATOM 873 N N . PHE A 1 106 ? 13.028 17.857 -14.128 1.00 51.94 106 PHE A N 1
ATOM 874 C CA . PHE A 1 106 ? 13.365 16.524 -14.654 1.00 51.94 106 PHE A CA 1
ATOM 875 C C . PHE A 1 106 ? 14.765 16.440 -15.289 1.00 51.94 106 PHE A C 1
ATOM 877 O O . PHE A 1 106 ? 15.335 15.363 -15.447 1.00 51.94 106 PHE A O 1
ATOM 884 N N . ASN A 1 107 ? 15.316 17.600 -15.642 1.00 46.38 107 ASN A N 1
ATOM 885 C CA . ASN A 1 107 ? 16.609 17.828 -16.270 1.00 46.38 107 ASN A CA 1
ATOM 886 C C . ASN A 1 107 ? 17.762 17.197 -15.471 1.00 46.38 107 ASN A C 1
ATOM 888 O O . ASN A 1 107 ? 18.750 16.786 -16.069 1.00 46.38 107 ASN A O 1
ATOM 892 N N . ASN A 1 108 ? 17.615 17.075 -14.145 1.00 54.53 108 ASN A N 1
ATOM 893 C CA . ASN A 1 108 ? 18.508 16.294 -13.299 1.00 54.53 108 ASN A CA 1
ATOM 894 C C . ASN A 1 108 ? 17.680 15.252 -12.544 1.00 54.53 108 ASN A C 1
ATOM 896 O O . ASN A 1 108 ? 17.002 15.581 -11.573 1.00 54.53 108 ASN A O 1
ATOM 900 N N . TRP A 1 109 ? 17.801 13.980 -12.926 1.00 63.66 109 TRP A N 1
ATOM 901 C CA . TRP A 1 109 ? 17.267 12.812 -12.211 1.00 63.66 109 TRP A CA 1
ATOM 902 C C . TRP A 1 109 ? 17.869 12.627 -10.796 1.00 63.66 109 TRP A C 1
ATOM 904 O O . TRP A 1 109 ? 18.097 11.508 -10.347 1.00 63.66 109 TRP A O 1
ATOM 914 N N . GLY A 1 110 ? 18.205 13.699 -10.081 1.00 61.91 110 GLY A N 1
ATOM 915 C CA . GLY A 1 110 ? 18.693 13.664 -8.707 1.00 61.91 110 GLY A CA 1
ATOM 916 C C . GLY A 1 110 ? 17.580 13.370 -7.703 1.00 61.91 110 GLY A C 1
ATOM 917 O O . GLY A 1 110 ? 17.848 12.730 -6.690 1.00 61.91 110 GLY A O 1
ATOM 918 N N . HIS A 1 111 ? 16.335 13.770 -7.991 1.00 71.19 111 HIS A N 1
ATOM 919 C CA . HIS A 1 111 ? 15.237 13.595 -7.044 1.00 71.19 111 HIS A CA 1
ATOM 920 C C . HIS A 1 111 ? 14.531 12.220 -7.160 1.00 71.19 111 HIS A C 1
ATOM 922 O O . HIS A 1 111 ? 14.289 11.743 -8.274 1.00 71.19 111 HIS A O 1
ATOM 928 N N . PRO A 1 112 ? 14.176 11.579 -6.024 1.00 77.56 112 PRO A N 1
ATOM 929 C CA . PRO A 1 112 ? 13.372 10.355 -5.933 1.00 77.56 112 PRO A CA 1
ATOM 930 C C . PRO A 1 112 ? 12.075 10.307 -6.734 1.00 77.56 112 PRO A C 1
ATOM 932 O O . PRO A 1 112 ? 11.761 9.298 -7.364 1.00 77.56 112 PRO A O 1
ATOM 935 N N . LEU A 1 113 ? 11.288 11.377 -6.641 1.00 81.19 113 LEU A N 1
ATOM 936 C CA . LEU A 1 113 ? 9.860 11.357 -6.937 1.00 81.19 113 LEU A CA 1
ATOM 937 C C . LEU A 1 113 ? 9.567 11.112 -8.429 1.00 81.19 113 LEU A C 1
ATOM 939 O O . LEU A 1 113 ? 8.801 10.195 -8.725 1.00 81.19 113 LEU A O 1
ATOM 943 N N . PRO A 1 114 ? 10.223 11.818 -9.375 1.00 82.81 114 PRO A N 1
ATOM 944 C CA . PRO A 1 114 ? 10.160 11.483 -10.797 1.00 82.81 114 PRO A CA 1
ATOM 945 C C . PRO A 1 114 ? 10.458 10.017 -11.117 1.00 82.81 114 PRO A C 1
ATOM 947 O O . PRO A 1 114 ? 9.800 9.425 -11.967 1.00 82.81 114 PRO A O 1
ATOM 950 N N . LYS A 1 115 ? 11.437 9.411 -10.431 1.00 86.50 115 LYS A N 1
ATOM 951 C CA . LYS A 1 115 ? 11.829 8.016 -10.675 1.00 86.50 115 LYS A CA 1
ATOM 952 C C . LYS A 1 115 ? 10.788 7.035 -10.157 1.00 86.50 115 LYS A C 1
ATOM 954 O O . LYS A 1 115 ? 10.553 6.034 -10.819 1.00 86.50 115 LYS A O 1
ATOM 959 N N . LEU A 1 116 ? 10.196 7.319 -8.998 1.00 88.44 116 LEU A N 1
ATOM 960 C CA . LEU A 1 116 ? 9.116 6.520 -8.417 1.00 88.44 116 LEU A CA 1
ATOM 961 C C . LEU A 1 116 ? 7.874 6.551 -9.308 1.00 88.44 116 LEU A C 1
ATOM 963 O O . LEU A 1 116 ? 7.396 5.501 -9.716 1.00 88.44 116 LEU A O 1
ATOM 967 N N . ILE A 1 117 ? 7.421 7.744 -9.706 1.00 89.88 117 ILE A N 1
ATOM 968 C CA . ILE A 1 117 ? 6.271 7.895 -10.613 1.00 89.88 117 ILE A CA 1
ATOM 969 C C . ILE A 1 117 ? 6.551 7.208 -11.955 1.00 89.88 117 ILE A C 1
ATOM 971 O O . ILE A 1 117 ? 5.698 6.508 -12.493 1.00 89.88 117 ILE A O 1
ATOM 975 N N . ALA A 1 118 ? 7.772 7.326 -12.480 1.00 90.25 118 ALA A N 1
ATOM 976 C CA . ALA A 1 118 ? 8.149 6.641 -13.707 1.00 90.25 118 ALA A CA 1
ATOM 977 C C . ALA A 1 118 ? 8.247 5.112 -13.573 1.00 90.25 118 ALA A C 1
ATOM 979 O O . ALA A 1 118 ? 8.393 4.449 -14.596 1.00 90.25 118 ALA A O 1
ATOM 980 N N . GLY A 1 119 ? 8.176 4.530 -12.371 1.00 91.44 119 GLY A N 1
ATOM 981 C CA . GLY A 1 119 ? 8.377 3.096 -12.140 1.00 91.44 119 GLY A CA 1
ATOM 982 C C . GLY A 1 119 ? 9.839 2.659 -12.285 1.00 91.44 119 GLY A C 1
ATOM 983 O O . GLY A 1 119 ? 10.139 1.515 -12.631 1.00 91.44 119 GLY A O 1
ATOM 984 N N . CYS A 1 120 ? 10.781 3.574 -12.084 1.00 89.06 120 CYS A N 1
ATOM 985 C CA . CYS A 1 120 ? 12.208 3.332 -12.252 1.00 89.06 120 CYS A CA 1
ATOM 986 C C . CYS A 1 120 ? 12.942 3.100 -10.936 1.00 89.06 120 CYS A C 1
ATOM 988 O O . CYS A 1 120 ? 14.144 2.851 -10.991 1.00 89.06 120 CYS A O 1
ATOM 990 N N . TRP A 1 121 ? 12.283 3.205 -9.776 1.00 88.19 121 TRP A N 1
ATOM 991 C CA . TRP A 1 121 ? 12.927 3.074 -8.468 1.00 88.19 121 TRP A CA 1
ATOM 992 C C . TRP A 1 121 ? 12.013 2.432 -7.415 1.00 88.19 121 TRP A C 1
ATOM 994 O O . TRP A 1 121 ? 11.518 3.105 -6.523 1.00 88.19 121 TRP A O 1
ATOM 1004 N N . ASN A 1 122 ? 11.823 1.114 -7.504 1.00 89.00 122 ASN A N 1
ATOM 1005 C CA . ASN A 1 122 ? 10.687 0.455 -6.849 1.00 89.00 122 ASN A CA 1
ATOM 1006 C C . ASN A 1 122 ? 11.119 -0.434 -5.668 1.00 89.00 122 ASN A C 1
ATOM 1008 O O . ASN A 1 122 ? 12.151 -1.121 -5.727 1.00 89.00 122 ASN A O 1
ATOM 1012 N N . PHE A 1 123 ? 10.317 -0.467 -4.602 1.00 87.19 123 PHE A N 1
ATOM 1013 C CA . PHE A 1 123 ? 10.628 -1.151 -3.340 1.00 87.19 123 PHE A CA 1
ATOM 1014 C C . PHE A 1 123 ? 9.760 -2.402 -3.117 1.00 87.19 123 PHE A C 1
ATOM 1016 O O . PHE A 1 123 ? 8.838 -2.412 -2.312 1.00 87.19 123 PHE A O 1
ATOM 1023 N N . PHE A 1 124 ? 10.092 -3.509 -3.789 1.00 89.94 124 PHE A N 1
ATOM 1024 C CA . PHE A 1 124 ? 9.336 -4.771 -3.656 1.00 89.94 124 PHE A CA 1
ATOM 1025 C C . PHE A 1 124 ? 9.636 -5.572 -2.387 1.00 89.94 124 PHE A C 1
ATOM 1027 O O . PHE A 1 124 ? 8.879 -6.464 -2.013 1.00 89.94 124 PHE A O 1
ATOM 1034 N N . LYS A 1 125 ? 10.796 -5.344 -1.768 1.00 88.81 125 LYS A N 1
ATOM 1035 C CA . LYS A 1 125 ? 11.254 -6.176 -0.657 1.00 88.81 125 LYS A CA 1
ATOM 1036 C C . LYS A 1 125 ? 10.682 -5.666 0.660 1.00 88.81 125 LYS A C 1
ATOM 1038 O O . LYS A 1 125 ? 10.933 -4.516 1.002 1.00 88.81 125 LYS A O 1
ATOM 1043 N N . LEU A 1 126 ? 10.038 -6.550 1.425 1.00 84.44 126 LEU A N 1
ATOM 1044 C CA . LEU A 1 126 ? 9.566 -6.263 2.782 1.00 84.44 126 LEU A CA 1
ATOM 1045 C C . LEU A 1 126 ? 10.706 -5.729 3.662 1.00 84.44 126 LEU A C 1
ATOM 1047 O O . LEU A 1 126 ? 11.645 -6.461 3.973 1.00 84.44 126 LEU A O 1
ATOM 1051 N N . ASN A 1 127 ? 10.624 -4.459 4.042 1.00 81.38 127 ASN A N 1
ATOM 1052 C CA . ASN A 1 127 ? 11.581 -3.748 4.896 1.00 81.38 127 ASN A CA 1
ATOM 1053 C C . ASN A 1 127 ? 11.130 -3.666 6.362 1.00 81.38 127 ASN A C 1
ATOM 1055 O O . ASN A 1 127 ? 11.969 -3.489 7.247 1.00 81.38 127 ASN A O 1
ATOM 1059 N N . ASP A 1 128 ? 9.836 -3.835 6.613 1.00 86.50 128 ASP A N 1
ATOM 1060 C CA . ASP A 1 128 ? 9.253 -3.868 7.951 1.00 86.50 128 ASP A CA 1
ATOM 1061 C C . ASP A 1 128 ? 9.649 -5.151 8.669 1.00 86.50 128 ASP A C 1
ATOM 1063 O O . ASP A 1 128 ? 9.452 -6.263 8.165 1.00 86.50 128 ASP A O 1
ATOM 1067 N N . THR A 1 129 ? 10.249 -5.010 9.848 1.00 87.12 129 THR A N 1
ATOM 1068 C CA . THR A 1 129 ? 10.630 -6.165 10.653 1.00 87.12 129 THR A CA 1
ATOM 1069 C C . THR A 1 129 ? 9.497 -6.449 11.620 1.00 87.12 129 THR A C 1
ATOM 1071 O O . THR A 1 129 ? 9.148 -5.606 12.426 1.00 87.12 129 THR A O 1
ATOM 1074 N N . ARG A 1 130 ? 8.947 -7.667 11.590 1.00 90.00 130 ARG A N 1
ATOM 1075 C CA . ARG A 1 130 ? 7.852 -8.083 12.484 1.00 90.00 130 ARG A CA 1
ATOM 1076 C C . ARG A 1 130 ? 6.518 -7.295 12.351 1.00 90.00 130 ARG A C 1
ATOM 1078 O O . ARG A 1 130 ? 5.861 -7.146 13.380 1.00 90.00 130 ARG A O 1
ATOM 1085 N N . PRO A 1 131 ? 6.043 -6.863 11.159 1.00 92.25 131 PRO A N 1
ATOM 1086 C CA . PRO A 1 131 ? 4.760 -6.145 11.058 1.00 92.25 131 PRO A CA 1
ATOM 1087 C C . PRO A 1 131 ? 3.555 -6.990 11.518 1.00 92.25 131 PRO A C 1
ATOM 1089 O O . PRO A 1 131 ? 2.487 -6.460 11.804 1.00 92.25 131 PRO A O 1
ATOM 1092 N N . ASP A 1 132 ? 3.726 -8.314 11.652 1.00 94.00 132 ASP A N 1
ATOM 1093 C CA . ASP A 1 132 ? 2.770 -9.199 12.322 1.00 94.00 132 ASP A CA 1
ATOM 1094 C C . ASP A 1 132 ? 2.401 -8.740 13.743 1.00 94.00 132 ASP A C 1
ATOM 1096 O O . ASP A 1 132 ? 1.242 -8.863 14.140 1.00 94.00 132 ASP A O 1
ATOM 1100 N N . LEU A 1 133 ? 3.353 -8.193 14.506 1.00 94.81 133 LEU A N 1
ATOM 1101 C CA . LEU A 1 133 ? 3.110 -7.748 15.882 1.00 94.81 133 LEU A CA 1
ATOM 1102 C C . LEU A 1 133 ? 2.131 -6.572 15.927 1.00 94.81 133 LEU A C 1
ATOM 1104 O O . LEU A 1 133 ? 1.243 -6.537 16.781 1.00 94.81 133 LEU A O 1
ATOM 1108 N N . ASP A 1 134 ? 2.259 -5.654 14.976 1.00 95.62 134 ASP A N 1
ATOM 1109 C CA . ASP A 1 134 ? 1.396 -4.496 14.808 1.00 95.62 134 ASP A CA 1
ATOM 1110 C C . ASP A 1 134 ? -0.054 -4.936 14.582 1.00 95.62 134 ASP A C 1
ATOM 1112 O O . ASP A 1 134 ? -0.982 -4.483 15.258 1.00 95.62 134 ASP A O 1
ATOM 1116 N N . PHE A 1 135 ? -0.246 -5.883 13.660 1.00 97.12 135 PHE A N 1
ATOM 1117 C CA . PHE A 1 135 ? -1.564 -6.395 13.301 1.00 97.12 135 PHE A CA 1
ATOM 1118 C C . PHE A 1 135 ? -2.180 -7.224 14.428 1.00 97.12 135 PHE A C 1
ATOM 1120 O O . PHE A 1 135 ? -3.373 -7.087 14.705 1.00 97.12 135 PHE A O 1
ATOM 1127 N N . HIS A 1 136 ? -1.390 -8.035 15.138 1.00 96.50 136 HIS A N 1
ATOM 1128 C CA . HIS A 1 136 ? -1.882 -8.749 16.317 1.00 96.50 136 HIS A CA 1
ATOM 1129 C C . HIS A 1 136 ? -2.344 -7.784 17.410 1.00 96.50 136 HIS A C 1
ATOM 1131 O O . HIS A 1 136 ? -3.389 -8.018 18.019 1.00 96.50 136 HIS A O 1
ATOM 1137 N N . MET A 1 137 ? -1.622 -6.682 17.626 1.00 96.56 137 MET A N 1
ATOM 1138 C CA . MET A 1 137 ? -2.026 -5.659 18.588 1.00 96.56 137 MET A CA 1
ATOM 1139 C C . MET A 1 137 ? -3.327 -4.957 18.173 1.00 96.56 137 MET A C 1
ATOM 1141 O O . MET A 1 137 ? -4.224 -4.788 18.997 1.00 96.56 137 MET A O 1
ATOM 1145 N N . VAL A 1 138 ? -3.496 -4.608 16.893 1.00 97.31 138 VAL A N 1
ATOM 1146 C CA . VAL A 1 138 ? -4.777 -4.056 16.417 1.00 97.31 138 VAL A CA 1
ATOM 1147 C C . VAL A 1 138 ? -5.917 -5.063 16.574 1.00 97.31 138 VAL A C 1
ATOM 1149 O O . VAL A 1 138 ? -7.005 -4.685 17.009 1.00 97.31 138 VAL A O 1
ATOM 1152 N N . ASN A 1 139 ? -5.684 -6.346 16.284 1.00 96.44 139 ASN A N 1
ATOM 1153 C CA . ASN A 1 139 ? -6.694 -7.379 16.501 1.00 96.44 139 ASN A CA 1
ATOM 1154 C C . ASN A 1 139 ? -7.050 -7.542 17.986 1.00 96.44 139 ASN A C 1
ATOM 1156 O O . ASN A 1 139 ? -8.200 -7.809 18.305 1.00 96.44 139 ASN A O 1
ATOM 1160 N N . HIS A 1 140 ? -6.095 -7.342 18.897 1.00 95.06 140 HIS A N 1
ATOM 1161 C CA . HIS A 1 140 ? -6.359 -7.331 20.335 1.00 95.06 140 HIS A CA 1
ATOM 1162 C C . HIS A 1 140 ? -7.246 -6.154 20.760 1.00 95.06 140 HIS A C 1
ATOM 1164 O O . HIS A 1 140 ? -8.143 -6.333 21.580 1.00 95.06 140 HIS A O 1
ATOM 1170 N N . PHE A 1 141 ? -7.039 -4.966 20.186 1.00 95.00 141 PHE A N 1
ATOM 1171 C CA . PHE A 1 141 ? -7.893 -3.809 20.466 1.00 95.00 141 PHE A CA 1
ATOM 1172 C C . PHE A 1 141 ? -9.286 -3.915 19.834 1.00 95.00 141 PHE A C 1
ATOM 1174 O O . PHE A 1 141 ? -10.234 -3.344 20.369 1.00 95.00 141 PHE A O 1
ATOM 1181 N N . LEU A 1 142 ? -9.418 -4.618 18.704 1.00 95.50 142 LEU A N 1
ATOM 1182 C CA . LEU A 1 142 ? -10.651 -4.695 17.916 1.00 95.50 142 LEU A CA 1
ATOM 1183 C C . LEU A 1 142 ? -11.003 -6.146 17.507 1.00 95.50 142 LEU A C 1
ATOM 1185 O O . LEU A 1 142 ? -11.147 -6.407 16.309 1.00 95.50 142 LEU A O 1
ATOM 1189 N N . PRO A 1 143 ? -11.148 -7.106 18.441 1.00 94.19 143 PRO A N 1
ATOM 1190 C CA . PRO A 1 143 ? -11.247 -8.531 18.102 1.00 94.19 143 PRO A CA 1
ATOM 1191 C C . PRO A 1 143 ? -12.495 -8.869 17.277 1.00 94.19 143 PRO A C 1
ATOM 1193 O O . PRO A 1 143 ? -12.397 -9.592 16.290 1.00 94.19 143 PRO A O 1
ATOM 1196 N N . ASP A 1 144 ? -13.636 -8.265 17.614 1.00 93.81 144 ASP A N 1
ATOM 1197 C CA . ASP A 1 144 ? -14.942 -8.610 17.031 1.00 93.81 144 ASP A CA 1
ATOM 1198 C C . ASP A 1 144 ? -15.422 -7.618 15.961 1.00 93.81 144 ASP A C 1
ATOM 1200 O O . ASP A 1 144 ? -16.543 -7.709 15.462 1.00 93.81 144 ASP A O 1
ATOM 1204 N N . GLN A 1 145 ? -14.593 -6.632 15.608 1.00 96.75 145 GLN A N 1
ATOM 1205 C CA . GLN A 1 145 ? -14.965 -5.619 14.623 1.00 96.75 145 GLN A CA 1
ATOM 1206 C C . GLN A 1 145 ? -14.569 -6.047 13.214 1.00 96.75 145 GLN A C 1
ATOM 1208 O O . GLN A 1 145 ? -13.449 -6.524 12.991 1.00 96.75 145 GLN A O 1
ATOM 1213 N N . LYS A 1 146 ? -15.469 -5.802 12.255 1.00 97.12 146 LYS A N 1
ATOM 1214 C CA . LYS A 1 146 ? -15.162 -5.881 10.825 1.00 97.12 146 LYS A CA 1
ATOM 1215 C C . LYS A 1 146 ? -14.187 -4.772 10.458 1.00 97.12 146 LYS A C 1
ATOM 1217 O O . LYS A 1 146 ? -14.334 -3.638 10.914 1.00 97.12 146 LYS A O 1
ATOM 1222 N N . LYS A 1 147 ? -13.186 -5.099 9.647 1.00 98.12 147 LYS A N 1
ATOM 1223 C CA . LYS A 1 147 ? -12.086 -4.188 9.321 1.00 98.12 147 LYS A CA 1
ATOM 1224 C C . LYS A 1 147 ? -11.961 -4.030 7.820 1.00 98.12 147 LYS A C 1
ATOM 1226 O O . LYS A 1 147 ? -12.157 -4.984 7.075 1.00 98.12 147 LYS A O 1
ATOM 1231 N N . GLU A 1 148 ? -11.561 -2.847 7.395 1.00 97.75 148 GLU A N 1
ATOM 1232 C CA . GLU A 1 148 ? -11.026 -2.624 6.054 1.00 97.75 148 GLU A CA 1
ATOM 1233 C C . GLU A 1 148 ? -9.598 -2.160 6.183 1.00 97.75 148 GLU A C 1
ATOM 1235 O O . GLU A 1 148 ? -9.268 -1.411 7.098 1.00 97.75 148 GLU A O 1
ATOM 1240 N N . CYS A 1 149 ? -8.745 -2.633 5.292 1.00 98.56 149 CYS A N 1
ATOM 1241 C CA . CYS A 1 149 ? -7.314 -2.552 5.492 1.00 98.56 149 CYS A CA 1
ATOM 1242 C C . CYS A 1 149 ? -6.676 -1.750 4.377 1.00 98.56 149 CYS A C 1
ATOM 1244 O O . CYS A 1 149 ? -6.785 -2.114 3.213 1.00 98.56 149 CYS A O 1
ATOM 1246 N N . PHE A 1 150 ? -5.997 -0.676 4.753 1.00 98.38 150 PHE A N 1
ATOM 1247 C CA . PHE A 1 150 ? -5.231 0.184 3.867 1.00 98.38 150 PHE A CA 1
ATOM 1248 C C . PHE A 1 150 ? -3.763 -0.010 4.197 1.00 98.38 150 PHE A C 1
ATOM 1250 O O . PHE A 1 150 ? -3.385 0.040 5.366 1.00 98.38 150 PHE A O 1
ATOM 1257 N N . SER A 1 151 ? -2.931 -0.248 3.195 1.00 96.62 151 SER A N 1
ATOM 1258 C CA . SER A 1 151 ? -1.521 -0.534 3.421 1.00 96.62 151 SER A CA 1
ATOM 1259 C C . SER A 1 151 ? -0.664 0.006 2.283 1.00 96.62 151 SER A C 1
ATOM 1261 O O . SER A 1 151 ? -1.082 0.026 1.130 1.00 96.62 151 SER A O 1
ATOM 1263 N N . VAL A 1 152 ? 0.535 0.463 2.635 1.00 92.69 152 VAL A N 1
ATOM 1264 C CA . VAL A 1 152 ? 1.626 0.728 1.687 1.00 92.69 152 VAL A CA 1
ATOM 1265 C C . VAL A 1 152 ? 2.560 -0.477 1.611 1.00 92.69 152 VAL A C 1
ATOM 1267 O O . VAL A 1 152 ? 2.683 -1.239 2.576 1.00 92.69 152 VAL A O 1
ATOM 1270 N N . GLY A 1 153 ? 3.288 -0.595 0.502 1.00 89.81 153 GLY A N 1
ATOM 1271 C CA . GLY A 1 153 ? 4.302 -1.628 0.317 1.00 89.81 153 GLY A CA 1
ATOM 1272 C C . GLY A 1 153 ? 3.754 -2.957 -0.202 1.00 89.81 153 GLY A C 1
ATOM 1273 O O . GLY A 1 153 ? 2.552 -3.194 -0.287 1.00 89.81 153 GLY A O 1
ATOM 1274 N N . PHE A 1 154 ? 4.678 -3.840 -0.586 1.00 93.56 154 PHE A N 1
ATOM 1275 C CA . PHE A 1 154 ? 4.341 -4.979 -1.431 1.00 93.56 154 PHE A CA 1
ATOM 1276 C C . PHE A 1 154 ? 3.803 -6.208 -0.684 1.00 93.56 154 PHE A C 1
ATOM 1278 O O . PHE A 1 154 ? 2.897 -6.862 -1.188 1.00 93.56 154 PHE A O 1
ATOM 1285 N N . LEU A 1 155 ? 4.332 -6.567 0.493 1.00 95.00 155 LEU A N 1
ATOM 1286 C CA . LEU A 1 155 ? 3.919 -7.795 1.203 1.00 95.00 155 LEU A CA 1
ATOM 1287 C C . LEU A 1 155 ? 3.004 -7.547 2.406 1.00 95.00 155 LEU A C 1
ATOM 1289 O O . LEU A 1 155 ? 2.262 -8.441 2.816 1.00 95.00 155 LEU A O 1
ATOM 1293 N N . GLN A 1 156 ? 3.047 -6.338 2.952 1.00 94.06 156 GLN A N 1
ATOM 1294 C CA . GLN A 1 156 ? 2.318 -5.918 4.140 1.00 94.06 156 GLN A CA 1
ATOM 1295 C C . GLN A 1 156 ? 0.794 -6.091 4.011 1.00 94.06 156 GLN A C 1
ATOM 1297 O O . GLN A 1 156 ? 0.209 -6.639 4.950 1.00 94.06 156 GLN A O 1
ATOM 1302 N N . PRO A 1 157 ? 0.147 -5.776 2.865 1.00 96.06 157 PRO A N 1
ATOM 1303 C CA . PRO A 1 157 ? -1.296 -5.971 2.708 1.00 96.06 157 PRO A CA 1
ATOM 1304 C C . PRO A 1 157 ? -1.749 -7.426 2.951 1.00 96.06 157 PRO A C 1
ATOM 1306 O O . PRO A 1 157 ? -2.790 -7.674 3.562 1.00 96.06 157 PRO A O 1
ATOM 1309 N N . TYR A 1 158 ? -0.948 -8.413 2.536 1.00 97.06 158 TYR A N 1
ATOM 1310 C CA . TYR A 1 158 ? -1.296 -9.834 2.678 1.00 97.06 158 TYR A CA 1
ATOM 1311 C C . TYR A 1 158 ? -1.161 -10.329 4.123 1.00 97.06 158 TYR A C 1
ATOM 1313 O O . TYR A 1 158 ? -1.977 -11.121 4.602 1.00 97.06 158 TYR A O 1
ATOM 1321 N N . TRP A 1 159 ? -0.150 -9.834 4.841 1.00 96.44 159 TRP A N 1
ATOM 1322 C CA . TRP A 1 159 ? 0.035 -10.118 6.267 1.00 96.44 159 TRP A CA 1
ATOM 1323 C C . TRP A 1 159 ? -1.098 -9.500 7.081 1.00 96.44 159 TRP A C 1
ATOM 1325 O O . TRP A 1 159 ? -1.682 -10.154 7.946 1.00 96.44 159 TRP A O 1
ATOM 1335 N N . MET A 1 160 ? -1.448 -8.261 6.736 1.00 97.81 160 MET A N 1
ATOM 1336 C CA . MET A 1 160 ? -2.532 -7.516 7.350 1.00 97.81 160 MET A CA 1
ATOM 1337 C C . MET A 1 160 ? -3.858 -8.266 7.225 1.00 97.81 160 MET A C 1
ATOM 1339 O O . MET A 1 160 ? -4.508 -8.506 8.238 1.00 97.81 160 MET A O 1
ATOM 1343 N N . HIS A 1 161 ? -4.230 -8.723 6.025 1.00 97.94 161 HIS A N 1
ATOM 1344 C CA . HIS A 1 161 ? -5.460 -9.499 5.842 1.00 97.94 161 HIS A CA 1
ATOM 1345 C C . HIS A 1 161 ? -5.443 -10.841 6.582 1.00 97.94 161 HIS A C 1
ATOM 1347 O O . HIS A 1 161 ? -6.445 -11.202 7.194 1.00 97.94 161 HIS A O 1
ATOM 1353 N N . THR A 1 162 ? -4.304 -11.538 6.608 1.00 97.69 162 THR A N 1
ATOM 1354 C CA . THR A 1 162 ? -4.192 -12.831 7.301 1.00 97.69 162 THR A CA 1
ATOM 1355 C C . THR A 1 162 ? -4.496 -12.727 8.800 1.00 97.69 162 THR A C 1
ATOM 1357 O O . THR A 1 162 ? -5.104 -13.630 9.373 1.00 97.69 162 THR A O 1
ATOM 1360 N N . ILE A 1 163 ? -4.100 -11.624 9.442 1.00 97.69 163 ILE A N 1
ATOM 1361 C CA . ILE A 1 163 ? -4.300 -11.421 10.885 1.00 97.69 163 ILE A CA 1
ATOM 1362 C C . ILE A 1 163 ? -5.613 -10.690 11.178 1.00 97.69 163 ILE A C 1
ATOM 1364 O O . ILE A 1 163 ? -6.343 -11.076 12.089 1.00 97.69 163 ILE A O 1
ATOM 1368 N N . LEU A 1 164 ? -5.916 -9.632 10.423 1.00 98.06 164 LEU A N 1
ATOM 1369 C CA . LEU A 1 164 ? -7.052 -8.746 10.688 1.00 98.06 164 LEU A CA 1
ATOM 1370 C C . LEU A 1 164 ? -8.360 -9.209 10.039 1.00 98.06 164 LEU A C 1
ATOM 1372 O O . LEU A 1 164 ? -9.408 -8.671 10.396 1.00 98.06 164 LEU A O 1
ATOM 1376 N N . LYS A 1 165 ? -8.310 -10.178 9.112 1.00 97.38 165 LYS A N 1
ATOM 1377 C CA . LYS A 1 165 ? -9.464 -10.707 8.364 1.00 97.38 165 LYS A CA 1
ATOM 1378 C C . LYS A 1 165 ? -10.298 -9.593 7.731 1.00 97.38 165 LYS A C 1
ATOM 1380 O O . LYS A 1 165 ? -11.488 -9.441 7.988 1.00 97.38 165 LYS A O 1
ATOM 1385 N N . CYS A 1 166 ? -9.620 -8.756 6.956 1.00 97.88 166 CYS A N 1
ATOM 1386 C CA . CYS A 1 166 ? -10.215 -7.567 6.355 1.00 97.88 166 CYS A CA 1
ATOM 1387 C C . CYS A 1 166 ? -11.342 -7.933 5.376 1.00 97.88 166 CYS A C 1
ATOM 1389 O O . CYS A 1 166 ? -11.179 -8.855 4.584 1.00 97.88 166 CYS A O 1
ATOM 1391 N N . GLU A 1 167 ? -12.429 -7.164 5.370 1.00 97.31 167 GLU A N 1
ATOM 1392 C CA . GLU A 1 167 ? -13.505 -7.249 4.370 1.00 97.31 167 GLU A CA 1
ATOM 1393 C C . GLU A 1 167 ? -13.025 -6.742 3.001 1.00 97.31 167 GLU A C 1
ATOM 1395 O O . GLU A 1 167 ? -13.379 -7.289 1.960 1.00 97.31 167 GLU A O 1
ATOM 1400 N N . LYS A 1 168 ? -12.181 -5.705 3.010 1.00 97.62 168 LYS A N 1
ATOM 1401 C CA . LYS A 1 168 ? -11.558 -5.091 1.834 1.00 97.62 168 LYS A CA 1
ATOM 1402 C C . LYS A 1 168 ? -10.080 -4.833 2.093 1.00 97.62 168 LYS A C 1
ATOM 1404 O O . LYS A 1 168 ? -9.700 -4.476 3.214 1.00 97.62 168 LYS A O 1
ATOM 1409 N N . LEU A 1 169 ? -9.273 -4.980 1.046 1.00 98.00 169 LEU A N 1
ATOM 1410 C CA . LEU A 1 169 ? -7.859 -4.625 1.050 1.00 98.00 169 LEU A CA 1
ATOM 1411 C C . LEU A 1 169 ? -7.595 -3.496 0.051 1.00 98.00 169 LEU A C 1
ATOM 1413 O O . LEU A 1 169 ? -7.983 -3.592 -1.107 1.00 98.00 169 LEU A O 1
ATOM 1417 N N . THR A 1 170 ? -6.906 -2.454 0.488 1.00 98.38 170 THR A N 1
ATOM 1418 C CA . THR A 1 170 ? -6.497 -1.323 -0.338 1.00 98.38 170 THR A CA 1
ATOM 1419 C C . THR A 1 170 ? -4.983 -1.175 -0.246 1.00 98.38 170 THR A C 1
ATOM 1421 O O . THR A 1 170 ? -4.457 -0.840 0.816 1.00 98.38 170 THR A O 1
ATOM 1424 N N . SER A 1 171 ? -4.280 -1.395 -1.352 1.00 97.75 171 SER A N 1
ATOM 1425 C CA . SER A 1 171 ? -2.874 -1.008 -1.483 1.00 97.75 171 SER A CA 1
ATOM 1426 C C . SER A 1 171 ? -2.802 0.434 -1.975 1.00 97.75 171 SER A C 1
ATOM 1428 O O . SER A 1 171 ? -3.405 0.750 -2.998 1.00 97.75 171 SER A O 1
ATOM 1430 N N . ILE A 1 172 ? -2.090 1.304 -1.260 1.00 96.75 172 ILE A N 1
ATOM 1431 C CA . ILE A 1 172 ? -1.800 2.675 -1.694 1.00 96.75 172 ILE A CA 1
ATOM 1432 C C . ILE A 1 172 ? -0.305 2.772 -1.969 1.00 96.75 172 ILE A C 1
ATOM 1434 O O . ILE A 1 172 ? 0.504 2.511 -1.082 1.00 96.75 172 ILE A O 1
ATOM 1438 N N . ASP A 1 173 ? 0.064 3.195 -3.171 1.00 94.19 173 ASP A N 1
ATOM 1439 C CA . ASP A 1 173 ? 1.453 3.487 -3.515 1.00 94.19 173 ASP A CA 1
ATOM 1440 C C . ASP A 1 173 ? 1.516 4.559 -4.606 1.00 94.19 173 ASP A C 1
ATOM 1442 O O . ASP A 1 173 ? 0.624 4.684 -5.444 1.00 94.19 173 ASP A O 1
ATOM 1446 N N . ILE A 1 174 ? 2.578 5.353 -4.603 1.00 91.19 174 ILE A N 1
ATOM 1447 C CA . ILE A 1 174 ? 2.827 6.336 -5.657 1.00 91.19 174 ILE A CA 1
ATOM 1448 C C . ILE A 1 174 ? 3.405 5.667 -6.914 1.00 91.19 174 ILE A C 1
ATOM 1450 O O . ILE A 1 174 ? 3.293 6.183 -8.026 1.00 91.19 174 ILE A O 1
ATOM 1454 N N . ASP A 1 175 ? 4.028 4.505 -6.727 1.00 91.38 175 ASP A N 1
ATOM 1455 C CA . ASP A 1 175 ? 4.657 3.712 -7.764 1.00 91.38 175 ASP A CA 1
ATOM 1456 C C . ASP A 1 175 ? 3.671 2.687 -8.336 1.00 91.38 175 ASP A C 1
ATOM 1458 O O . ASP A 1 175 ? 3.337 1.664 -7.732 1.00 91.38 175 ASP A O 1
ATOM 1462 N N . TRP A 1 176 ? 3.232 2.940 -9.567 1.00 94.56 176 TRP A N 1
ATOM 1463 C CA . TRP A 1 176 ? 2.316 2.055 -10.279 1.00 94.56 176 TRP A CA 1
ATOM 1464 C C . TRP A 1 176 ? 2.910 0.657 -10.540 1.00 94.56 176 TRP A C 1
ATOM 1466 O O . TRP A 1 176 ? 2.145 -0.291 -10.717 1.00 94.56 176 TRP A O 1
ATOM 1476 N N . ARG A 1 177 ? 4.243 0.475 -10.536 1.00 94.38 177 ARG A N 1
ATOM 1477 C CA . ARG A 1 177 ? 4.852 -0.857 -10.704 1.00 94.38 177 ARG A CA 1
ATOM 1478 C C . ARG A 1 177 ? 4.696 -1.738 -9.476 1.00 94.38 177 ARG A C 1
ATOM 1480 O O . ARG A 1 177 ? 4.632 -2.959 -9.628 1.00 94.38 177 ARG A O 1
ATOM 1487 N N . ILE A 1 178 ? 4.586 -1.157 -8.279 1.00 94.69 178 ILE A N 1
ATOM 1488 C CA . ILE A 1 178 ? 4.167 -1.911 -7.090 1.00 94.69 178 ILE A CA 1
ATOM 1489 C C . ILE A 1 178 ? 2.745 -2.444 -7.299 1.00 94.69 178 ILE A C 1
ATOM 1491 O O . ILE A 1 178 ? 2.486 -3.613 -7.010 1.00 94.69 178 ILE A O 1
ATOM 1495 N N . HIS A 1 179 ? 1.843 -1.652 -7.887 1.00 96.38 179 HIS A N 1
ATOM 1496 C CA . HIS A 1 179 ? 0.486 -2.105 -8.205 1.00 96.38 179 HIS A CA 1
ATOM 1497 C C . HIS A 1 179 ? 0.426 -3.154 -9.319 1.00 96.38 179 HIS A C 1
ATOM 1499 O O . HIS A 1 179 ? -0.312 -4.126 -9.171 1.00 96.38 179 HIS A O 1
ATOM 1505 N N . ASP A 1 180 ? 1.235 -3.041 -10.376 1.00 96.38 180 ASP A N 1
ATOM 1506 C CA . ASP A 1 180 ? 1.371 -4.112 -11.378 1.00 96.38 180 ASP A CA 1
ATOM 1507 C C . ASP A 1 180 ? 1.843 -5.422 -10.721 1.00 96.38 180 ASP A C 1
ATOM 1509 O O . ASP A 1 180 ? 1.256 -6.489 -10.915 1.00 96.38 180 ASP A O 1
ATOM 1513 N N . ALA A 1 181 ? 2.837 -5.346 -9.833 1.00 96.19 181 ALA A N 1
ATOM 1514 C CA . ALA A 1 181 ? 3.286 -6.509 -9.077 1.00 96.19 181 ALA A CA 1
ATOM 1515 C C . ALA A 1 181 ? 2.190 -7.076 -8.155 1.00 96.19 181 ALA A C 1
ATOM 1517 O O . ALA A 1 181 ? 2.046 -8.299 -8.061 1.00 96.19 181 ALA A O 1
ATOM 1518 N N . HIS A 1 182 ? 1.403 -6.222 -7.484 1.00 97.50 182 HIS A N 1
ATOM 1519 C CA . HIS A 1 182 ? 0.260 -6.669 -6.681 1.00 97.50 182 HIS A CA 1
ATOM 1520 C C . HIS A 1 182 ? -0.758 -7.387 -7.553 1.00 97.50 182 HIS A C 1
ATOM 1522 O O . HIS A 1 182 ? -1.183 -8.486 -7.208 1.00 97.50 182 HIS A O 1
ATOM 1528 N N . TYR A 1 183 ? -1.105 -6.809 -8.702 1.00 97.50 183 TYR A N 1
ATOM 1529 C CA . TYR A 1 183 ? -2.031 -7.409 -9.649 1.00 97.50 183 TYR A CA 1
ATOM 1530 C C . TYR A 1 183 ? -1.554 -8.799 -10.089 1.00 97.50 183 TYR A C 1
ATOM 1532 O O . TYR A 1 183 ? -2.312 -9.765 -9.995 1.00 97.50 183 TYR A O 1
ATOM 1540 N N . GLN A 1 184 ? -0.283 -8.942 -10.479 1.00 96.75 184 GLN A N 1
ATOM 1541 C CA . GLN A 1 184 ? 0.304 -10.235 -10.851 1.00 96.75 184 GLN A CA 1
ATOM 1542 C C . GLN A 1 184 ? 0.226 -11.266 -9.711 1.00 96.75 184 GLN A C 1
ATOM 1544 O O . GLN A 1 184 ? -0.116 -12.425 -9.955 1.00 96.75 184 GLN A O 1
ATOM 1549 N N . LEU A 1 185 ? 0.489 -10.860 -8.463 1.00 97.06 185 LEU A N 1
ATOM 1550 C CA . LEU A 1 185 ? 0.418 -11.759 -7.307 1.00 97.06 185 LEU A CA 1
ATOM 1551 C C . LEU A 1 185 ? -1.028 -12.140 -6.947 1.00 97.06 185 LEU A C 1
ATOM 1553 O O . LEU A 1 185 ? -1.317 -13.309 -6.698 1.00 97.06 185 LEU A O 1
ATOM 1557 N N . LEU A 1 186 ? -1.957 -11.184 -6.985 1.00 97.56 186 LEU A N 1
ATOM 1558 C CA . LEU A 1 186 ? -3.392 -11.412 -6.781 1.00 97.56 186 LEU A CA 1
ATOM 1559 C C . LEU A 1 186 ? -3.963 -12.375 -7.824 1.00 97.56 186 LEU A C 1
ATOM 1561 O O . LEU A 1 186 ? -4.745 -13.259 -7.485 1.00 97.56 186 LEU A O 1
ATOM 1565 N N . GLN A 1 187 ? -3.503 -12.285 -9.072 1.00 96.81 187 GLN A N 1
ATOM 1566 C CA . GLN A 1 187 ? -3.850 -13.240 -10.120 1.00 96.81 187 GLN A CA 1
ATOM 1567 C C . GLN A 1 187 ? -3.380 -14.673 -9.799 1.00 96.81 187 GLN A C 1
ATOM 1569 O O . GLN A 1 187 ? -4.085 -15.634 -10.114 1.00 96.81 187 GLN A O 1
ATOM 1574 N N . LEU A 1 188 ? -2.227 -14.847 -9.140 1.00 97.50 188 LEU A N 1
ATOM 1575 C CA . LEU A 1 188 ? -1.772 -16.161 -8.662 1.00 97.50 188 LEU A CA 1
ATOM 1576 C C . LEU A 1 188 ? -2.663 -16.693 -7.527 1.00 97.50 188 LEU A C 1
ATOM 1578 O O . LEU A 1 188 ? -3.018 -17.874 -7.538 1.00 97.50 188 LEU A O 1
ATOM 1582 N N . PHE A 1 189 ? -3.085 -15.830 -6.597 1.00 97.56 189 PHE A N 1
ATOM 1583 C CA . PHE A 1 189 ? -4.031 -16.201 -5.536 1.00 97.56 189 PHE A CA 1
ATOM 1584 C C . PHE A 1 189 ? -5.401 -16.603 -6.084 1.00 97.56 189 PHE A C 1
ATOM 1586 O O . PHE A 1 189 ? -5.962 -17.620 -5.669 1.00 97.56 189 PHE A O 1
ATOM 1593 N N . GLN A 1 190 ? -5.911 -15.857 -7.064 1.00 95.69 190 GLN A N 1
ATOM 1594 C CA . GLN A 1 190 ? -7.172 -16.150 -7.739 1.00 95.69 190 GLN A CA 1
ATOM 1595 C C . GLN A 1 190 ? -7.142 -17.513 -8.448 1.00 95.69 190 GLN A C 1
ATOM 1597 O O . GLN A 1 190 ? -8.130 -18.246 -8.422 1.00 95.69 190 GLN A O 1
ATOM 1602 N N . ARG A 1 191 ? -5.990 -17.899 -9.015 1.00 96.44 191 ARG A N 1
ATOM 1603 C CA . ARG A 1 191 ? -5.764 -19.226 -9.616 1.00 96.44 191 ARG A CA 1
ATOM 1604 C C . ARG A 1 191 ? -5.439 -20.336 -8.608 1.00 96.44 191 ARG A C 1
ATOM 1606 O O . ARG A 1 191 ? -5.259 -21.479 -9.017 1.00 96.44 191 ARG A O 1
ATOM 1613 N N . LYS A 1 192 ? -5.400 -20.031 -7.307 1.00 97.12 192 LYS A N 1
ATOM 1614 C CA . LYS A 1 192 ? -5.048 -20.969 -6.226 1.00 97.12 192 LYS A CA 1
ATOM 1615 C C . LYS A 1 192 ? -3.630 -21.544 -6.344 1.00 97.12 192 LYS A C 1
ATOM 1617 O O . LYS A 1 192 ? -3.386 -22.700 -6.005 1.00 97.12 192 LYS A O 1
ATOM 1622 N N . GLU A 1 193 ? -2.686 -20.737 -6.823 1.00 97.38 193 GLU A N 1
ATOM 1623 C CA . GLU A 1 193 ? -1.307 -21.157 -7.104 1.00 97.38 193 GLU A CA 1
ATOM 1624 C C . GLU A 1 193 ? -0.314 -20.806 -5.983 1.00 97.38 193 GLU A C 1
ATOM 1626 O O . GLU A 1 193 ? 0.889 -20.939 -6.175 1.00 97.38 193 GLU A O 1
ATOM 1631 N N . MET A 1 194 ? -0.790 -20.364 -4.815 1.00 97.31 194 MET A N 1
ATOM 1632 C CA . MET A 1 194 ? 0.055 -19.890 -3.706 1.00 97.31 194 MET A CA 1
ATOM 1633 C C . MET A 1 194 ? -0.177 -20.676 -2.404 1.00 97.31 194 MET A C 1
ATOM 1635 O O . MET A 1 194 ? 0.036 -20.159 -1.311 1.00 97.31 194 MET A O 1
ATOM 1639 N N . GLY A 1 195 ? -0.656 -21.921 -2.496 1.00 95.81 195 GLY A N 1
ATOM 1640 C CA . GLY A 1 195 ? -1.111 -22.706 -1.342 1.00 95.81 195 GLY A CA 1
ATOM 1641 C C . GLY A 1 195 ? -0.003 -23.318 -0.485 1.00 95.81 195 GLY A C 1
ATOM 1642 O O . GLY A 1 195 ? -0.235 -23.588 0.692 1.00 95.81 195 GLY A O 1
ATOM 1643 N N . SER A 1 196 ? 1.199 -23.521 -1.029 1.00 96.69 196 SER A N 1
ATOM 1644 C CA . SER A 1 196 ? 2.330 -24.137 -0.321 1.00 96.69 196 SER A CA 1
ATOM 1645 C C . SER A 1 196 ? 3.650 -23.409 -0.572 1.00 96.69 196 SER A C 1
ATOM 1647 O O . SER A 1 196 ? 3.786 -22.663 -1.541 1.00 96.69 196 SER A O 1
ATOM 1649 N N . LYS A 1 197 ? 4.655 -23.659 0.278 1.00 96.38 197 LYS A N 1
ATOM 1650 C CA . LYS A 1 197 ? 6.008 -23.089 0.139 1.00 96.38 197 LYS A CA 1
ATOM 1651 C C . LYS A 1 197 ? 6.616 -23.351 -1.245 1.00 96.38 197 LYS A C 1
ATOM 1653 O O . LYS A 1 197 ? 7.135 -22.418 -1.852 1.00 96.38 197 LYS A O 1
ATOM 1658 N N . ASP A 1 198 ? 6.495 -24.573 -1.764 1.00 96.44 198 ASP A N 1
ATOM 1659 C CA . ASP A 1 198 ? 7.040 -24.944 -3.078 1.00 96.44 198 ASP A CA 1
ATOM 1660 C C . ASP A 1 198 ? 6.329 -24.211 -4.217 1.00 96.44 198 ASP A C 1
ATOM 1662 O O . ASP A 1 198 ? 6.980 -23.659 -5.106 1.00 96.44 198 ASP A O 1
ATOM 1666 N N . GLN A 1 199 ? 4.995 -24.136 -4.157 1.00 97.25 199 GLN A N 1
ATOM 1667 C CA . GLN A 1 199 ? 4.210 -23.381 -5.131 1.00 97.25 199 GLN A CA 1
ATOM 1668 C C . GLN A 1 199 ? 4.586 -21.898 -5.111 1.00 97.25 199 GLN A C 1
ATOM 1670 O O . GLN A 1 199 ? 4.880 -21.332 -6.158 1.00 97.25 199 GLN A O 1
ATOM 1675 N N . ILE A 1 200 ? 4.653 -21.282 -3.928 1.00 97.38 200 ILE A N 1
ATOM 1676 C CA . ILE A 1 200 ? 5.036 -19.874 -3.776 1.00 97.38 200 ILE A CA 1
ATOM 1677 C C . ILE A 1 200 ? 6.445 -19.640 -4.336 1.00 97.38 200 ILE A C 1
ATOM 1679 O O . ILE A 1 200 ? 6.655 -18.696 -5.096 1.00 97.38 200 ILE A O 1
ATOM 1683 N N . SER A 1 201 ? 7.406 -20.503 -3.990 1.00 95.69 201 SER A N 1
ATOM 1684 C CA . SER A 1 201 ? 8.795 -20.377 -4.440 1.00 95.69 201 SER A CA 1
ATOM 1685 C C . SER A 1 201 ? 8.912 -20.417 -5.963 1.00 95.69 201 SER A C 1
ATOM 1687 O O . SER A 1 201 ? 9.671 -19.643 -6.547 1.00 95.69 201 SER A O 1
ATOM 1689 N N . GLU A 1 202 ? 8.133 -21.280 -6.615 1.00 96.06 202 GLU A N 1
ATOM 1690 C CA . GLU A 1 202 ? 8.127 -21.391 -8.070 1.00 96.06 202 GLU A CA 1
ATOM 1691 C C . GLU A 1 202 ? 7.367 -20.244 -8.742 1.00 96.06 202 GLU A C 1
ATOM 1693 O O . GLU A 1 202 ? 7.862 -19.629 -9.685 1.00 96.06 202 GLU A O 1
ATOM 1698 N N . LYS A 1 203 ? 6.182 -19.898 -8.237 1.00 96.56 203 LYS A N 1
ATOM 1699 C CA . LYS A 1 203 ? 5.298 -18.916 -8.872 1.00 96.56 203 LYS A CA 1
ATOM 1700 C C . LYS A 1 203 ? 5.788 -17.485 -8.739 1.00 96.56 203 LYS A C 1
ATOM 1702 O O . LYS A 1 203 ? 5.611 -16.708 -9.675 1.00 96.56 203 LYS A O 1
ATOM 1707 N N . VAL A 1 204 ? 6.488 -17.140 -7.660 1.00 94.94 204 VAL A N 1
ATOM 1708 C CA . VAL A 1 204 ? 7.116 -15.815 -7.514 1.00 94.94 204 VAL A CA 1
ATOM 1709 C C . VAL A 1 204 ? 8.131 -15.537 -8.631 1.00 94.94 204 VAL A C 1
ATOM 1711 O O . VAL A 1 204 ? 8.276 -14.388 -9.040 1.00 94.94 204 VAL A O 1
ATOM 1714 N N . LYS A 1 205 ? 8.774 -16.565 -9.202 1.00 94.94 205 LYS A N 1
ATOM 1715 C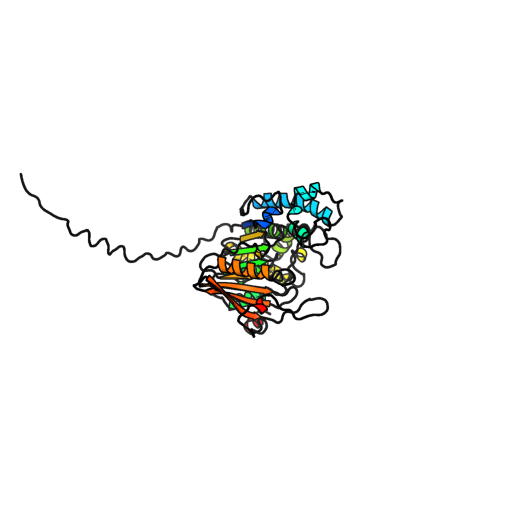 CA . LYS A 1 205 ? 9.703 -16.397 -10.335 1.00 94.94 205 LYS A CA 1
ATOM 1716 C C . LYS A 1 205 ? 9.016 -15.924 -11.619 1.00 94.94 205 LYS A C 1
ATOM 1718 O O . LYS A 1 205 ? 9.689 -15.410 -12.505 1.00 94.94 205 LYS A O 1
ATOM 1723 N N . SER A 1 206 ? 7.696 -16.106 -11.726 1.00 94.38 206 SER A N 1
ATOM 1724 C CA . SER A 1 206 ? 6.904 -15.647 -12.875 1.00 94.38 206 SER A CA 1
ATOM 1725 C C . SER A 1 206 ? 6.562 -14.158 -12.824 1.00 94.38 206 SER A C 1
ATOM 1727 O O . SER A 1 206 ? 6.110 -13.608 -13.828 1.00 94.38 206 SER A O 1
ATOM 1729 N N . LEU A 1 207 ? 6.779 -13.498 -11.679 1.00 94.19 207 LEU A N 1
ATOM 1730 C CA . LEU A 1 207 ? 6.537 -12.068 -11.555 1.00 94.19 207 LEU A CA 1
ATOM 1731 C C . LEU A 1 207 ? 7.507 -11.287 -12.441 1.00 94.19 207 LEU A C 1
ATOM 1733 O O . LEU A 1 207 ? 8.686 -11.613 -12.563 1.00 94.19 207 LEU A O 1
ATOM 1737 N N . SER A 1 208 ? 7.020 -10.189 -12.999 1.00 92.12 208 SER A N 1
ATOM 1738 C CA . SER A 1 208 ? 7.812 -9.246 -13.771 1.00 92.12 208 SER A CA 1
ATOM 1739 C C . SER A 1 208 ? 7.925 -7.919 -13.021 1.00 92.12 208 SER A C 1
ATOM 1741 O O . SER A 1 208 ? 7.188 -6.978 -13.305 1.00 92.12 208 SER A O 1
ATOM 1743 N N . LEU A 1 209 ? 8.896 -7.824 -12.111 1.00 89.31 209 LEU A N 1
ATOM 1744 C CA . LEU A 1 209 ? 9.060 -6.661 -11.228 1.00 89.31 209 LEU A CA 1
ATOM 1745 C C . LEU A 1 209 ? 9.754 -5.451 -11.888 1.00 89.31 209 LEU A C 1
ATOM 1747 O O . LEU A 1 209 ? 9.626 -4.326 -11.416 1.00 89.31 209 LEU A O 1
ATOM 1751 N N . GLY A 1 210 ? 10.479 -5.635 -12.995 1.00 87.81 210 GLY A N 1
ATOM 1752 C CA . GLY A 1 210 ? 11.158 -4.521 -13.665 1.00 87.81 210 GLY A CA 1
ATOM 1753 C C . GLY A 1 210 ? 12.284 -3.931 -12.811 1.00 87.81 210 GLY A C 1
ATOM 1754 O O . GLY A 1 210 ? 13.152 -4.662 -12.356 1.00 87.81 210 GLY A O 1
ATOM 1755 N N . TRP A 1 211 ? 12.328 -2.615 -12.621 1.00 88.50 211 TRP A N 1
ATOM 1756 C CA . TRP A 1 211 ? 13.438 -1.935 -11.938 1.00 88.50 211 TRP A CA 1
ATOM 1757 C C . TRP A 1 211 ? 13.298 -1.994 -10.422 1.00 88.50 211 TRP A C 1
ATOM 1759 O O . TRP A 1 211 ? 12.212 -1.798 -9.895 1.00 88.50 211 TRP A O 1
ATOM 1769 N N . LYS A 1 212 ? 14.387 -2.234 -9.694 1.00 86.00 212 LYS A N 1
ATOM 1770 C CA . LYS A 1 212 ? 14.347 -2.329 -8.229 1.00 86.00 212 LYS A CA 1
ATOM 1771 C C . LYS A 1 212 ? 15.304 -1.345 -7.587 1.00 86.00 212 LYS A C 1
ATOM 1773 O O . LYS A 1 212 ? 16.438 -1.218 -8.034 1.00 86.00 212 LYS A O 1
ATOM 1778 N N . ALA A 1 213 ? 14.873 -0.722 -6.495 1.00 82.44 213 ALA A N 1
ATOM 1779 C CA . ALA A 1 213 ? 15.709 0.115 -5.654 1.00 82.44 213 ALA A CA 1
ATOM 1780 C C . ALA A 1 213 ? 16.903 -0.643 -5.057 1.00 82.44 213 ALA A C 1
ATOM 1782 O O . ALA A 1 213 ? 16.761 -1.707 -4.447 1.00 82.44 213 ALA A O 1
ATOM 1783 N N . ARG A 1 214 ? 18.093 -0.055 -5.208 1.00 72.69 214 ARG A N 1
ATOM 1784 C CA . ARG A 1 214 ? 19.318 -0.467 -4.527 1.00 72.69 214 ARG A CA 1
ATOM 1785 C C . ARG A 1 214 ? 19.602 0.485 -3.375 1.00 72.69 214 ARG A C 1
ATOM 1787 O O . ARG A 1 214 ? 19.495 1.697 -3.532 1.00 72.69 214 ARG A O 1
ATOM 1794 N N . PHE A 1 215 ? 20.009 -0.077 -2.244 1.00 62.59 215 PHE A N 1
ATOM 1795 C CA . PHE A 1 215 ? 20.391 0.679 -1.049 1.00 62.59 215 PHE A CA 1
ATOM 1796 C C . PHE A 1 215 ? 21.906 0.950 -0.973 1.00 62.59 215 PHE A C 1
ATOM 1798 O O . PHE A 1 215 ? 22.366 1.569 -0.024 1.00 62.59 215 PHE A O 1
ATOM 1805 N N . ASP A 1 216 ? 22.687 0.481 -1.954 1.00 64.12 216 ASP A N 1
ATOM 1806 C CA . ASP A 1 216 ? 24.159 0.519 -1.961 1.00 64.12 216 ASP A CA 1
ATOM 1807 C C . ASP A 1 216 ? 24.759 1.660 -2.807 1.00 64.12 216 ASP A C 1
ATOM 1809 O O . ASP A 1 216 ? 25.965 1.682 -3.044 1.00 64.12 216 ASP A O 1
ATOM 1813 N N . GLY A 1 217 ? 23.931 2.592 -3.292 1.00 57.78 217 GLY A N 1
ATOM 1814 C CA . GLY A 1 217 ? 24.369 3.759 -4.069 1.00 57.78 217 GLY A CA 1
ATOM 1815 C C . GLY A 1 217 ? 24.863 3.460 -5.493 1.00 57.78 217 GLY A C 1
ATOM 1816 O O . GLY A 1 217 ? 25.327 4.373 -6.173 1.00 57.78 217 GLY A O 1
ATOM 1817 N N . LYS A 1 218 ? 24.772 2.209 -5.967 1.00 67.19 218 LYS A N 1
ATOM 1818 C CA . LYS A 1 218 ? 25.145 1.820 -7.339 1.00 67.19 218 LYS A CA 1
ATOM 1819 C C . LYS A 1 218 ? 23.986 2.041 -8.330 1.00 67.19 218 LYS A C 1
ATOM 1821 O O . LYS A 1 218 ? 22.832 2.114 -7.900 1.00 67.19 218 LYS A O 1
ATOM 1826 N N . PRO A 1 219 ? 24.256 2.114 -9.654 1.00 66.44 219 PRO A N 1
ATOM 1827 C CA . PRO A 1 219 ? 23.205 2.192 -10.670 1.00 66.44 219 PRO A CA 1
ATOM 1828 C C . PRO A 1 219 ? 22.176 1.069 -10.516 1.00 66.44 219 PRO A C 1
ATOM 1830 O O . PRO A 1 219 ? 22.538 -0.068 -10.195 1.00 66.44 219 PRO A O 1
ATOM 1833 N N . LEU A 1 220 ? 20.895 1.377 -10.740 1.00 77.12 220 LEU A N 1
ATOM 1834 C CA . LEU A 1 220 ? 19.851 0.367 -10.599 1.00 77.12 220 LEU A CA 1
ATOM 1835 C C . LEU A 1 220 ? 19.934 -0.710 -11.675 1.00 77.12 220 LEU A C 1
ATOM 1837 O O . LEU A 1 220 ? 20.329 -0.490 -12.824 1.00 77.12 220 LEU A O 1
ATOM 1841 N N . GLU A 1 221 ? 19.489 -1.895 -11.279 1.00 70.56 221 GLU A N 1
ATOM 1842 C CA . GLU A 1 221 ? 19.397 -3.057 -12.144 1.00 70.56 221 GLU A CA 1
ATOM 1843 C C . GLU A 1 221 ? 17.931 -3.362 -12.450 1.00 70.56 221 GLU A C 1
ATOM 1845 O O . GLU A 1 221 ? 17.048 -3.245 -11.593 1.00 70.56 221 GLU A O 1
ATOM 1850 N N . LYS A 1 222 ? 17.690 -3.755 -13.703 1.00 82.00 222 LYS A N 1
ATOM 1851 C CA . LYS A 1 222 ? 16.429 -4.362 -14.104 1.00 82.00 222 LYS A CA 1
ATOM 1852 C C . LYS A 1 222 ? 16.436 -5.781 -13.546 1.00 82.00 222 LYS A C 1
ATOM 1854 O O . LYS A 1 222 ? 17.399 -6.518 -13.738 1.00 82.00 222 LYS A O 1
ATOM 1859 N N . VAL A 1 223 ? 15.385 -6.153 -12.832 1.00 80.19 223 VAL A N 1
ATOM 1860 C CA . VAL A 1 223 ? 15.194 -7.500 -12.304 1.00 80.19 223 VAL A CA 1
ATOM 1861 C C . VAL A 1 223 ? 14.793 -8.402 -13.465 1.00 80.19 223 VAL A C 1
ATOM 1863 O O . VAL A 1 223 ? 13.624 -8.501 -13.825 1.00 80.19 223 VAL A O 1
ATOM 1866 N N . GLU A 1 224 ? 15.791 -9.029 -14.081 1.00 78.00 224 GLU A N 1
ATOM 1867 C CA . GLU A 1 224 ? 15.595 -9.981 -15.182 1.00 78.00 224 GLU A CA 1
ATOM 1868 C C . GLU A 1 224 ? 15.165 -11.364 -14.687 1.00 78.00 224 GLU A C 1
ATOM 1870 O O . GLU A 1 224 ? 14.512 -12.112 -15.410 1.00 78.00 224 GLU A O 1
ATOM 1875 N N . LYS A 1 225 ? 15.536 -11.710 -13.450 1.00 85.50 225 LYS A N 1
ATOM 1876 C CA . LYS A 1 225 ? 15.195 -12.978 -12.804 1.00 85.50 225 LYS A CA 1
ATOM 1877 C C . LYS A 1 225 ? 14.683 -12.699 -11.401 1.00 85.50 225 LYS A C 1
ATOM 1879 O O . LYS A 1 225 ? 15.451 -12.286 -10.534 1.00 85.50 225 LYS A O 1
ATOM 1884 N N . VAL A 1 226 ? 13.386 -12.906 -11.197 1.00 90.75 226 VAL A N 1
ATOM 1885 C CA . VAL A 1 226 ? 12.761 -12.782 -9.880 1.00 90.75 226 VAL A CA 1
ATOM 1886 C C . VAL A 1 226 ? 12.968 -14.074 -9.097 1.00 90.75 226 VAL A C 1
ATOM 1888 O O . VAL A 1 226 ? 12.848 -15.177 -9.625 1.00 90.75 226 VAL A O 1
ATOM 1891 N N . ASP A 1 227 ? 13.265 -13.922 -7.816 1.00 91.44 227 ASP A N 1
ATOM 1892 C CA . ASP A 1 227 ? 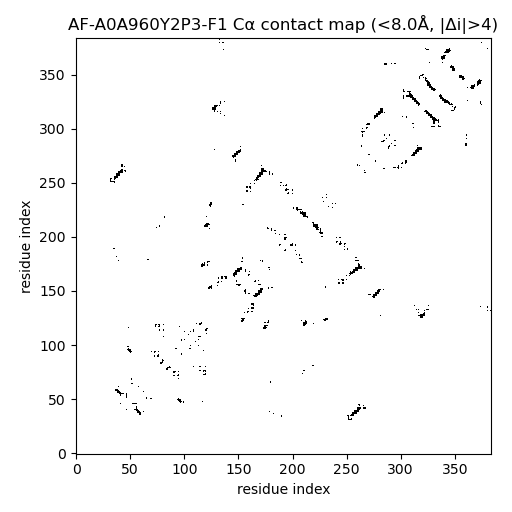13.315 -14.995 -6.831 1.00 91.44 227 ASP A CA 1
ATOM 1893 C C . ASP A 1 227 ? 12.622 -14.550 -5.535 1.00 91.44 227 ASP A C 1
ATOM 1895 O O . ASP A 1 227 ? 12.188 -13.404 -5.392 1.00 91.44 227 ASP A O 1
ATOM 1899 N N . PHE A 1 228 ? 12.538 -15.430 -4.539 1.00 93.25 228 PHE A N 1
ATOM 1900 C CA . PHE A 1 228 ? 11.901 -15.057 -3.275 1.00 93.25 228 PHE A CA 1
ATOM 1901 C C . PHE A 1 228 ? 12.677 -13.968 -2.507 1.00 93.25 228 PHE A C 1
ATOM 1903 O O . PHE A 1 228 ? 12.078 -13.149 -1.806 1.00 93.25 228 PHE A O 1
ATOM 1910 N N . ASN A 1 229 ? 13.999 -13.864 -2.714 1.00 91.38 229 ASN A N 1
ATOM 1911 C CA . ASN A 1 229 ? 14.812 -12.760 -2.189 1.00 91.38 229 ASN A CA 1
ATOM 1912 C C . ASN A 1 229 ? 14.510 -11.415 -2.848 1.00 91.38 229 ASN A C 1
ATOM 1914 O O . ASN A 1 229 ? 14.988 -10.376 -2.381 1.00 91.38 229 ASN A O 1
ATOM 1918 N N . SER A 1 230 ? 13.744 -11.394 -3.931 1.00 90.56 230 SER A N 1
ATOM 1919 C CA . SER A 1 230 ? 13.328 -10.159 -4.574 1.00 90.56 230 SER A CA 1
ATOM 1920 C C . SER A 1 230 ? 12.287 -9.427 -3.729 1.00 90.56 230 SER A C 1
ATOM 1922 O O . SER A 1 230 ? 12.351 -8.197 -3.673 1.00 90.5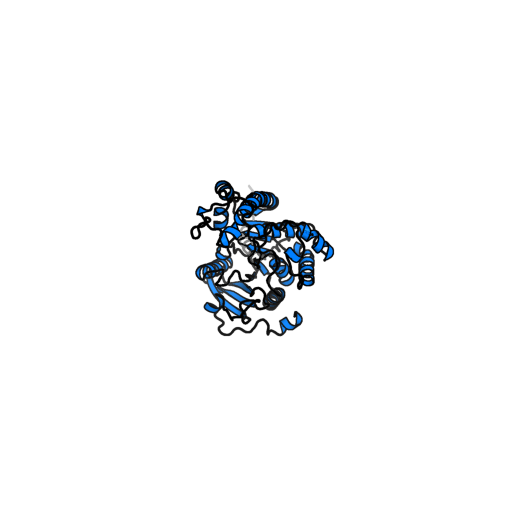6 230 SER A O 1
ATOM 1924 N N . ILE A 1 231 ? 11.451 -10.181 -3.002 1.00 92.12 231 ILE A N 1
ATOM 1925 C CA . ILE A 1 231 ? 10.260 -9.696 -2.286 1.00 92.12 231 ILE A CA 1
ATOM 1926 C C . ILE A 1 231 ? 10.354 -9.864 -0.757 1.00 92.12 231 ILE A C 1
ATOM 1928 O O . ILE A 1 231 ? 9.736 -9.108 -0.015 1.00 92.12 231 ILE A O 1
ATOM 1932 N N . CYS A 1 232 ? 11.175 -10.792 -0.253 1.00 93.44 232 CYS A N 1
ATOM 1933 C CA . CYS A 1 232 ? 11.346 -11.028 1.183 1.00 93.44 232 CYS A CA 1
ATOM 1934 C C . CYS A 1 232 ? 12.817 -11.305 1.539 1.00 93.44 232 CYS A C 1
ATOM 1936 O O . CYS A 1 232 ? 13.523 -12.011 0.820 1.00 93.44 232 CYS A O 1
ATOM 1938 N N . TYR A 1 233 ? 13.321 -10.745 2.645 1.00 89.81 233 TYR A N 1
ATOM 1939 C CA . TYR A 1 233 ? 14.679 -11.054 3.115 1.00 89.81 233 TYR A CA 1
ATOM 1940 C C . TYR A 1 233 ? 14.798 -12.518 3.550 1.00 89.81 233 TYR A C 1
ATOM 1942 O O . TYR A 1 233 ? 13.909 -13.017 4.233 1.00 89.81 233 TYR A O 1
ATOM 1950 N N . ALA A 1 234 ? 15.935 -13.160 3.248 1.00 91.75 234 ALA A N 1
ATOM 1951 C CA . ALA A 1 234 ? 16.229 -14.556 3.603 1.00 91.75 234 ALA A CA 1
ATOM 1952 C C . ALA A 1 234 ? 15.880 -14.913 5.056 1.00 91.75 234 ALA A C 1
ATOM 1954 O O . ALA A 1 234 ? 15.194 -15.899 5.308 1.00 91.75 234 ALA A O 1
ATOM 1955 N N . LYS A 1 235 ? 16.255 -14.050 6.011 1.00 90.06 235 LYS A N 1
ATOM 1956 C CA . LYS A 1 235 ? 15.960 -14.239 7.444 1.00 90.06 235 LYS A CA 1
ATOM 1957 C C . LYS A 1 235 ? 14.465 -14.303 7.799 1.00 90.06 235 LYS A C 1
ATOM 1959 O O . LYS A 1 235 ? 14.131 -14.728 8.896 1.00 90.06 235 LYS A O 1
ATOM 1964 N N . PHE A 1 236 ? 13.575 -13.862 6.911 1.00 91.69 236 PHE A N 1
ATOM 1965 C CA . PHE A 1 236 ? 12.123 -13.841 7.117 1.00 91.69 236 PHE A CA 1
ATOM 1966 C C . PHE A 1 236 ? 11.371 -14.784 6.173 1.00 91.69 236 PHE A C 1
ATOM 1968 O O . PHE A 1 236 ? 10.141 -14.757 6.144 1.00 91.69 236 PHE A O 1
ATOM 1975 N N . HIS A 1 237 ? 12.077 -15.621 5.404 1.00 94.94 237 HIS A N 1
ATOM 1976 C CA . HIS A 1 237 ? 11.462 -16.442 4.361 1.00 94.94 237 HIS A CA 1
ATOM 1977 C C . HIS A 1 237 ? 10.344 -17.336 4.875 1.00 94.94 237 HIS A C 1
ATOM 1979 O O . HIS A 1 237 ? 9.251 -17.282 4.323 1.00 94.94 237 HIS A O 1
ATOM 1985 N N . ASP A 1 238 ? 10.578 -18.111 5.935 1.00 94.94 238 ASP A N 1
ATOM 1986 C CA . ASP A 1 238 ? 9.567 -19.043 6.451 1.00 94.94 238 ASP A CA 1
ATOM 1987 C C . ASP A 1 238 ? 8.278 -18.325 6.852 1.00 94.94 238 ASP A C 1
ATOM 1989 O O . ASP A 1 238 ? 7.180 -18.792 6.558 1.00 94.94 238 ASP A O 1
ATOM 1993 N N . ARG A 1 239 ? 8.407 -17.127 7.422 1.00 93.62 239 ARG A N 1
ATOM 1994 C CA . ARG A 1 239 ? 7.262 -16.298 7.783 1.00 93.62 239 ARG A CA 1
ATOM 1995 C C . ARG A 1 239 ? 6.547 -15.724 6.564 1.00 93.62 239 ARG A C 1
ATOM 1997 O O . ARG A 1 239 ? 5.326 -15.785 6.500 1.00 93.62 239 ARG A O 1
ATOM 2004 N N . CYS A 1 240 ? 7.290 -15.206 5.587 1.00 96.50 240 CYS A N 1
ATOM 2005 C CA . CYS A 1 240 ? 6.713 -14.742 4.326 1.00 96.50 240 CYS A CA 1
ATOM 2006 C C . CYS A 1 240 ? 5.956 -15.874 3.609 1.00 96.50 240 CYS A C 1
ATOM 2008 O O . CYS A 1 240 ? 4.846 -15.652 3.136 1.00 96.50 240 CYS A O 1
ATOM 2010 N N . TYR A 1 241 ? 6.515 -17.089 3.564 1.00 97.38 241 TYR A N 1
ATOM 2011 C CA . TYR A 1 241 ? 5.836 -18.256 2.999 1.00 97.38 241 TYR A CA 1
ATOM 2012 C C . TYR A 1 241 ? 4.557 -18.600 3.762 1.00 97.38 241 TYR A C 1
ATOM 2014 O O . TYR A 1 241 ? 3.525 -18.818 3.130 1.00 97.38 241 TYR A O 1
ATOM 2022 N N . GLN A 1 242 ? 4.613 -18.612 5.096 1.00 96.50 242 GLN A N 1
ATOM 2023 C CA . GLN A 1 242 ? 3.450 -18.888 5.934 1.00 96.50 242 GLN A CA 1
ATOM 2024 C C . GLN A 1 242 ? 2.320 -17.887 5.665 1.00 96.50 242 GLN A C 1
ATOM 2026 O O . GLN A 1 242 ? 1.213 -18.302 5.341 1.00 96.50 242 GLN A O 1
ATOM 2031 N N . PHE A 1 243 ? 2.606 -16.581 5.700 1.00 96.75 243 PHE A N 1
ATOM 2032 C CA . PHE A 1 243 ? 1.588 -15.554 5.463 1.00 96.75 243 PHE A CA 1
ATOM 2033 C C . PHE A 1 243 ? 1.018 -15.580 4.048 1.00 96.75 243 PHE A C 1
ATOM 2035 O O . PHE A 1 243 ? -0.178 -15.380 3.882 1.00 96.75 243 PHE A O 1
ATOM 2042 N N . LEU A 1 244 ? 1.828 -15.849 3.021 1.00 98.00 244 LEU A N 1
ATOM 2043 C CA . LEU A 1 244 ? 1.307 -15.978 1.657 1.00 98.00 244 LEU A CA 1
ATOM 2044 C C . LEU A 1 244 ? 0.428 -17.235 1.510 1.00 98.00 244 LEU A C 1
ATOM 2046 O O . LEU A 1 244 ? -0.633 -17.166 0.893 1.00 98.00 244 LEU A O 1
ATOM 2050 N N . SER A 1 245 ? 0.817 -18.359 2.121 1.00 98.19 245 SER A N 1
ATOM 2051 C CA . SER A 1 245 ? 0.004 -19.586 2.143 1.00 98.19 245 SER A CA 1
ATOM 2052 C C . SER A 1 245 ? -1.305 -19.401 2.916 1.00 98.19 245 SER A C 1
ATOM 2054 O O . SER A 1 245 ? -2.353 -19.881 2.486 1.00 98.19 245 SER A O 1
ATOM 2056 N N . ASP A 1 246 ? -1.284 -18.678 4.033 1.00 98.06 246 ASP A N 1
ATOM 2057 C CA . ASP A 1 246 ? -2.490 -18.386 4.807 1.00 98.06 246 ASP A CA 1
ATOM 2058 C C . ASP A 1 246 ? -3.387 -17.368 4.102 1.00 98.06 246 ASP A C 1
ATOM 2060 O O . ASP A 1 246 ? -4.600 -17.571 4.030 1.00 98.06 246 ASP A O 1
ATOM 2064 N N . PHE A 1 247 ? -2.805 -16.348 3.467 1.00 98.38 247 PHE A N 1
ATOM 2065 C CA . PHE A 1 247 ? -3.546 -15.431 2.607 1.00 98.38 247 PHE A CA 1
ATOM 2066 C C . PHE A 1 247 ? -4.258 -16.183 1.477 1.00 98.38 247 PHE A C 1
ATOM 2068 O O . PHE A 1 247 ? -5.422 -15.910 1.213 1.00 98.38 247 PHE A O 1
ATOM 2075 N N . GLN A 1 248 ? -3.630 -17.189 0.853 1.00 98.12 248 GLN A N 1
ATOM 2076 C CA . GLN A 1 248 ? -4.290 -18.020 -0.163 1.00 98.12 248 GLN A CA 1
ATOM 2077 C C . GLN A 1 248 ? -5.566 -18.702 0.361 1.00 98.12 248 GLN A C 1
ATOM 2079 O O . GLN A 1 248 ? -6.526 -18.846 -0.401 1.00 98.12 248 GLN A O 1
ATOM 2084 N N . LYS A 1 249 ? -5.583 -19.132 1.629 1.00 97.31 249 LYS A N 1
ATOM 2085 C CA . LYS A 1 249 ? -6.752 -19.777 2.258 1.00 97.31 249 LYS A CA 1
ATOM 2086 C C . LYS A 1 249 ? -7.869 -18.772 2.529 1.00 97.31 249 LYS A C 1
ATOM 2088 O O . LYS A 1 249 ? -9.036 -19.124 2.409 1.00 97.31 249 LYS A O 1
ATOM 2093 N N . LEU A 1 250 ? -7.497 -17.541 2.875 1.00 96.88 250 LEU A N 1
ATOM 2094 C CA . LEU A 1 250 ? -8.419 -16.469 3.250 1.00 96.88 250 LEU A CA 1
ATOM 2095 C C . LEU A 1 250 ? -8.824 -15.581 2.068 1.00 96.88 250 LEU A C 1
ATOM 2097 O O . LEU A 1 250 ? -9.778 -14.829 2.182 1.00 96.88 250 LEU A O 1
ATOM 2101 N N . TYR A 1 251 ? -8.161 -15.685 0.913 1.00 97.00 251 TYR A N 1
ATOM 2102 C CA . TYR A 1 251 ? -8.355 -14.775 -0.219 1.00 97.00 251 TYR A CA 1
ATOM 2103 C C . TYR A 1 251 ? -9.823 -14.641 -0.644 1.00 97.00 251 TYR A C 1
ATOM 2105 O O . TYR A 1 251 ? -10.302 -13.530 -0.837 1.00 97.00 251 TYR A O 1
ATOM 2113 N N . SER A 1 252 ? -10.567 -15.750 -0.718 1.00 94.81 252 SER A N 1
ATOM 2114 C CA . SER A 1 252 ? -11.997 -15.743 -1.071 1.00 94.81 252 SER A CA 1
ATOM 2115 C C . SER A 1 252 ? -12.903 -15.091 -0.021 1.00 94.81 252 SER A C 1
ATOM 2117 O O . SER A 1 252 ? -14.105 -14.963 -0.237 1.00 94.81 252 SER A O 1
ATOM 2119 N N . GLU A 1 253 ? -12.366 -14.731 1.145 1.00 95.12 253 GLU A N 1
ATOM 2120 C CA . GLU A 1 253 ? -13.109 -14.013 2.172 1.00 95.12 253 GLU A CA 1
ATOM 2121 C C . GLU A 1 253 ? -13.215 -12.513 1.897 1.00 95.12 253 GLU A C 1
ATOM 2123 O O . GLU A 1 253 ? -14.127 -11.903 2.458 1.00 95.12 253 GLU A O 1
ATOM 2128 N N . LEU A 1 254 ? -12.344 -11.958 1.043 1.00 96.56 254 LEU A N 1
ATOM 2129 C CA . LEU A 1 254 ? -12.359 -10.558 0.621 1.00 96.56 254 LEU A CA 1
ATOM 2130 C C . LEU A 1 254 ? -13.565 -10.251 -0.272 1.00 96.56 254 LEU A C 1
ATOM 2132 O O . LEU A 1 254 ? -13.928 -11.026 -1.158 1.00 96.56 254 LEU A O 1
ATOM 2136 N N . LEU A 1 255 ? -14.141 -9.066 -0.082 1.00 96.25 255 LEU A N 1
ATOM 2137 C CA . LEU A 1 255 ? -15.164 -8.521 -0.969 1.00 96.25 255 LEU A CA 1
ATOM 2138 C C . LEU A 1 255 ? -14.548 -7.894 -2.220 1.00 96.25 255 LEU A C 1
ATOM 2140 O O . LEU A 1 255 ? -15.120 -8.041 -3.293 1.00 96.25 255 LEU A O 1
ATOM 2144 N N . GLU A 1 256 ? -13.410 -7.208 -2.084 1.00 96.38 256 GLU A N 1
ATOM 2145 C CA . GLU A 1 256 ? -12.671 -6.576 -3.183 1.00 96.38 256 GLU A CA 1
ATOM 2146 C C . GLU A 1 256 ? -11.237 -6.205 -2.772 1.00 96.38 256 GLU A C 1
ATOM 2148 O O . GLU A 1 256 ? -10.905 -6.144 -1.580 1.00 96.38 256 GLU A O 1
ATOM 2153 N N . VAL A 1 257 ? -10.398 -5.935 -3.777 1.00 97.94 257 VAL A N 1
ATOM 2154 C CA . VAL A 1 257 ? -9.058 -5.363 -3.620 1.00 97.94 257 VAL A CA 1
ATOM 2155 C C . VAL A 1 257 ? -8.916 -4.101 -4.471 1.00 97.94 257 VAL A C 1
ATOM 2157 O O . VAL A 1 257 ? -9.055 -4.160 -5.692 1.00 97.94 257 VAL A O 1
ATOM 2160 N N . ASP A 1 258 ? -8.570 -2.985 -3.833 1.00 98.06 258 ASP A N 1
ATOM 2161 C CA . ASP A 1 258 ? -8.239 -1.722 -4.494 1.00 98.06 258 ASP A CA 1
ATOM 2162 C C . ASP A 1 258 ? -6.715 -1.549 -4.581 1.00 98.06 258 ASP A C 1
ATOM 2164 O O . ASP A 1 258 ? -5.999 -1.687 -3.591 1.00 98.06 258 ASP A O 1
ATOM 2168 N N . LEU A 1 259 ? -6.219 -1.186 -5.759 1.00 98.44 259 LEU A N 1
ATOM 2169 C CA . LEU A 1 259 ? -4.839 -0.775 -6.008 1.00 98.44 259 LEU A CA 1
ATOM 2170 C C . LEU A 1 259 ? -4.857 0.718 -6.352 1.00 98.44 259 LEU A C 1
ATOM 2172 O O . LEU A 1 259 ? -5.290 1.091 -7.438 1.00 98.44 259 LEU A O 1
ATOM 2176 N N . GLN A 1 260 ? -4.465 1.592 -5.427 1.00 97.75 260 GLN A N 1
ATOM 2177 C CA . GLN A 1 260 ? -4.592 3.045 -5.565 1.00 97.75 260 GLN A CA 1
ATOM 2178 C C . GLN A 1 260 ? -3.247 3.702 -5.869 1.00 97.75 260 GLN A C 1
ATOM 2180 O O . GLN A 1 260 ? -2.488 4.033 -4.956 1.00 97.75 260 GLN A O 1
ATOM 2185 N N . THR A 1 261 ? -2.982 3.968 -7.149 1.00 97.19 261 THR A N 1
ATOM 2186 C CA . THR A 1 261 ? -1.827 4.763 -7.587 1.00 97.19 261 THR A CA 1
ATOM 2187 C C . THR A 1 261 ? -2.029 6.220 -7.174 1.00 97.19 261 THR A C 1
ATOM 2189 O O . THR A 1 261 ? -2.750 6.980 -7.830 1.00 97.19 261 THR A O 1
ATOM 2192 N N . SER A 1 262 ? -1.457 6.583 -6.027 1.00 95.19 262 SER A N 1
ATOM 2193 C CA . SER A 1 262 ? -1.646 7.876 -5.378 1.00 95.19 262 SER A CA 1
ATOM 2194 C C . SER A 1 262 ? -0.562 8.162 -4.337 1.00 95.19 262 SER A C 1
ATOM 2196 O O . SER A 1 262 ? -0.008 7.260 -3.712 1.00 95.19 262 SER A O 1
ATOM 2198 N N . ALA A 1 263 ? -0.282 9.446 -4.099 1.00 92.94 263 ALA A N 1
ATOM 2199 C CA . ALA A 1 263 ? 0.408 9.841 -2.878 1.00 92.94 263 ALA A CA 1
ATOM 2200 C C . ALA A 1 263 ? -0.567 9.702 -1.701 1.00 92.94 263 ALA A C 1
ATOM 2202 O O . ALA A 1 263 ? -1.764 9.916 -1.877 1.00 92.94 263 ALA A O 1
ATOM 2203 N N . LEU A 1 264 ? -0.069 9.435 -0.488 1.00 94.69 264 LEU A N 1
ATOM 2204 C CA . LEU A 1 264 ? -0.932 9.207 0.682 1.00 94.69 264 LEU A CA 1
ATOM 2205 C C . LEU A 1 264 ? -1.976 10.313 0.914 1.00 94.69 264 LEU A C 1
ATOM 2207 O O . LEU A 1 264 ? -3.117 10.017 1.259 1.00 94.69 264 LEU A O 1
ATOM 2211 N N . HIS A 1 265 ? -1.603 11.579 0.715 1.00 95.00 265 HIS A N 1
ATOM 2212 C CA . HIS A 1 265 ? -2.488 12.737 0.902 1.00 95.00 265 HIS A CA 1
ATOM 2213 C C . HIS A 1 265 ? -3.493 12.952 -0.237 1.00 95.00 265 HIS A C 1
ATOM 2215 O O . HIS A 1 265 ? -4.421 13.732 -0.070 1.00 95.00 265 HIS A O 1
ATOM 2221 N N . ASP A 1 266 ? -3.344 12.239 -1.354 1.00 94.19 266 ASP A N 1
ATOM 2222 C CA . ASP A 1 266 ? -4.265 12.256 -2.496 1.00 94.19 266 ASP A CA 1
ATOM 2223 C C . ASP A 1 266 ? -5.092 10.956 -2.590 1.00 94.19 266 ASP A C 1
ATOM 2225 O O . ASP A 1 266 ? -5.808 10.757 -3.573 1.00 94.19 266 ASP A O 1
ATOM 2229 N N . GLY A 1 267 ? -4.964 10.059 -1.603 1.00 94.62 267 GLY A N 1
ATOM 2230 C CA . GLY A 1 267 ? -5.622 8.752 -1.577 1.00 94.62 267 GLY A CA 1
ATOM 2231 C C . GLY A 1 267 ? -7.150 8.832 -1.495 1.00 94.62 267 GLY A C 1
ATOM 2232 O O . GLY A 1 267 ? -7.724 9.799 -0.983 1.00 94.62 267 GLY A O 1
ATOM 2233 N N . ASP A 1 268 ? -7.807 7.784 -1.995 1.00 95.69 268 ASP A N 1
ATOM 2234 C CA . ASP A 1 268 ? -9.259 7.611 -1.958 1.00 95.69 268 ASP A CA 1
ATOM 2235 C C . ASP A 1 268 ? -9.667 6.859 -0.680 1.00 95.69 268 ASP A C 1
ATOM 2237 O O . ASP A 1 268 ? -9.655 5.625 -0.615 1.00 95.69 268 ASP A O 1
ATOM 2241 N N . TYR A 1 269 ? -10.009 7.627 0.358 1.00 96.69 269 TYR A N 1
ATOM 2242 C CA . TYR A 1 269 ? -10.384 7.133 1.687 1.00 96.69 269 TYR A CA 1
ATOM 2243 C C . TYR A 1 269 ? -11.898 6.960 1.839 1.00 96.69 269 TYR A C 1
ATOM 2245 O O . TYR A 1 269 ? -12.518 7.560 2.710 1.00 96.69 269 TYR A O 1
ATOM 2253 N N . GLN A 1 270 ? -12.504 6.149 0.976 1.00 94.12 270 GLN A N 1
ATOM 2254 C CA . GLN A 1 270 ? -13.907 5.745 1.105 1.00 94.12 270 GLN A CA 1
ATOM 2255 C C . GLN A 1 270 ? -13.996 4.387 1.799 1.00 94.12 270 GLN A C 1
ATOM 2257 O O . GLN A 1 270 ? -13.335 3.430 1.390 1.00 94.12 270 GLN A O 1
ATOM 2262 N N . PHE A 1 271 ? -14.827 4.301 2.836 1.00 95.88 271 PHE A N 1
ATOM 2263 C CA . PHE A 1 271 ? -14.940 3.119 3.693 1.00 95.88 271 PHE A CA 1
ATOM 2264 C C . PHE A 1 271 ? -16.327 2.491 3.581 1.00 95.88 271 PHE A C 1
ATOM 2266 O O . PHE A 1 271 ? -17.327 3.205 3.464 1.00 95.88 271 PHE A O 1
ATOM 2273 N N . LEU A 1 272 ? -16.423 1.163 3.667 1.00 93.94 272 LEU A N 1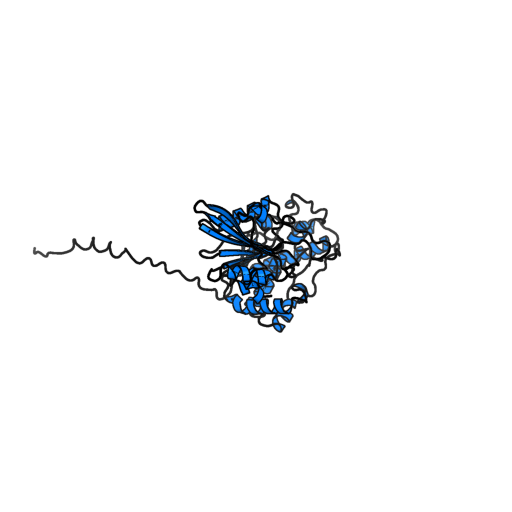
ATOM 2274 C CA . LEU A 1 272 ? -17.725 0.504 3.749 1.00 93.94 272 LEU A CA 1
ATOM 2275 C C . LEU A 1 272 ? -18.415 0.863 5.087 1.00 93.94 272 LEU A C 1
ATOM 2277 O O . LEU A 1 272 ? -17.771 1.257 6.071 1.00 93.94 272 LEU A O 1
ATOM 2281 N N . PRO A 1 273 ? -19.752 0.752 5.141 1.00 90.25 273 PRO A N 1
ATOM 2282 C CA . PRO A 1 273 ? -20.495 0.864 6.391 1.00 90.25 273 PRO A CA 1
ATOM 2283 C C . PRO A 1 273 ? -20.098 -0.231 7.388 1.00 90.25 273 PRO A C 1
ATOM 2285 O O . PRO A 1 273 ? -19.725 -1.333 6.988 1.00 90.25 273 PRO A O 1
ATOM 2288 N N . ASP A 1 274 ? -20.220 0.068 8.683 1.00 90.50 274 ASP A N 1
ATOM 2289 C CA . ASP A 1 274 ? -20.051 -0.882 9.799 1.00 90.50 274 ASP A CA 1
ATOM 2290 C C . ASP A 1 274 ? -18.674 -1.556 9.918 1.00 90.50 274 ASP A C 1
ATOM 2292 O O . ASP A 1 274 ? -18.505 -2.535 10.649 1.00 90.50 274 ASP A O 1
ATOM 2296 N N . THR A 1 275 ? -17.666 -1.016 9.239 1.00 96.62 275 THR A N 1
ATOM 2297 C CA . THR A 1 275 ? -16.267 -1.421 9.378 1.00 96.62 275 THR A CA 1
ATOM 2298 C C . THR A 1 275 ? -15.464 -0.366 10.132 1.00 96.62 275 THR A C 1
ATOM 2300 O O . THR A 1 275 ? -15.830 0.814 10.194 1.00 96.62 275 THR A O 1
ATOM 2303 N N . VAL A 1 276 ? -14.339 -0.789 10.706 1.00 98.44 276 VAL A N 1
ATOM 2304 C CA . VAL A 1 276 ? -13.292 0.113 11.189 1.00 98.44 276 VAL A CA 1
ATOM 2305 C C . VAL A 1 276 ? -12.113 0.066 10.221 1.00 98.44 276 VAL A C 1
ATOM 2307 O O . VAL A 1 276 ? -11.478 -0.985 10.094 1.00 98.44 276 VAL A O 1
ATOM 2310 N N . PRO A 1 277 ? -11.797 1.181 9.539 1.00 98.50 277 PRO A N 1
ATOM 2311 C CA . PRO A 1 277 ? -10.608 1.271 8.709 1.00 98.50 277 PRO A CA 1
ATOM 2312 C C . PRO A 1 277 ? -9.351 1.140 9.563 1.00 98.50 277 PRO A C 1
ATOM 2314 O O . PRO A 1 277 ? -9.208 1.805 10.591 1.00 98.50 277 PRO A O 1
ATOM 2317 N N . VAL A 1 278 ? -8.427 0.301 9.118 1.00 98.75 278 VAL A N 1
ATOM 2318 C CA . VAL A 1 278 ? -7.086 0.164 9.673 1.00 98.75 278 VAL A CA 1
ATOM 2319 C C . VAL A 1 278 ? -6.107 0.568 8.579 1.00 98.75 278 VAL A C 1
ATOM 2321 O O . VAL A 1 278 ? -6.086 -0.036 7.511 1.00 98.75 278 VAL A O 1
ATOM 2324 N N . LEU A 1 279 ? -5.317 1.606 8.832 1.00 98.50 279 LEU A N 1
ATOM 2325 C CA . LEU A 1 279 ? -4.378 2.207 7.897 1.00 98.50 279 LEU A CA 1
ATOM 2326 C C . LEU A 1 279 ? -2.949 1.942 8.371 1.00 98.50 279 LEU A C 1
ATOM 2328 O O . LEU A 1 279 ? -2.498 2.513 9.362 1.00 98.50 279 LEU A O 1
ATOM 2332 N N . PHE A 1 280 ? -2.241 1.064 7.670 1.00 97.50 280 PHE A N 1
ATOM 2333 C CA . PHE A 1 280 ? -0.843 0.731 7.907 1.00 97.50 280 PHE A CA 1
ATOM 2334 C C . PHE A 1 280 ? 0.064 1.532 6.970 1.00 97.50 280 PHE A C 1
ATOM 2336 O O . PHE A 1 280 ? 0.204 1.208 5.789 1.00 97.50 280 PHE A O 1
ATOM 2343 N N . PHE A 1 281 ? 0.707 2.570 7.505 1.00 91.81 281 PHE A N 1
ATOM 2344 C CA . PHE A 1 281 ? 1.577 3.471 6.748 1.00 91.81 281 PHE A CA 1
ATOM 2345 C C . PHE A 1 281 ? 3.007 3.415 7.276 1.00 91.81 281 PHE A C 1
ATOM 2347 O O . PHE A 1 281 ? 3.474 4.329 7.953 1.00 91.81 281 PHE A O 1
ATOM 2354 N N . SER A 1 282 ? 3.712 2.326 6.960 1.00 87.12 282 SER A N 1
ATOM 2355 C CA . SER A 1 282 ? 5.110 2.156 7.358 1.00 87.12 282 SER A CA 1
ATOM 2356 C C . SER A 1 282 ? 6.014 3.215 6.725 1.00 87.12 282 SER A C 1
ATOM 2358 O O . SER A 1 282 ? 6.153 3.249 5.502 1.00 87.12 282 SER A O 1
ATOM 2360 N N . ASN A 1 283 ? 6.648 4.050 7.559 1.00 82.50 283 ASN A N 1
ATOM 2361 C CA . ASN A 1 283 ? 7.553 5.176 7.245 1.00 82.50 283 ASN A CA 1
ATOM 2362 C C . ASN A 1 283 ? 7.028 6.255 6.295 1.00 82.50 283 ASN A C 1
ATOM 2364 O O . ASN A 1 283 ? 7.456 7.401 6.376 1.00 82.50 283 ASN A O 1
ATOM 2368 N N . ALA A 1 284 ? 6.096 5.935 5.404 1.00 85.06 284 ALA A N 1
ATOM 2369 C CA . ALA A 1 284 ? 5.580 6.831 4.385 1.00 85.06 284 ALA A CA 1
ATOM 2370 C C . ALA A 1 284 ? 4.925 8.080 4.999 1.00 85.06 284 ALA A C 1
ATOM 2372 O O . ALA A 1 284 ? 4.898 9.133 4.367 1.00 85.06 284 ALA A O 1
ATOM 2373 N N . ILE A 1 285 ? 4.459 7.994 6.251 1.00 86.88 285 ILE A N 1
ATOM 2374 C CA . ILE A 1 285 ? 3.862 9.106 7.001 1.00 86.88 285 ILE A CA 1
ATOM 2375 C C . ILE A 1 285 ? 4.866 9.914 7.848 1.00 86.88 285 ILE A C 1
ATOM 2377 O O . ILE A 1 285 ? 4.493 10.893 8.500 1.00 86.88 285 ILE A O 1
ATOM 2381 N N . GLU A 1 286 ? 6.148 9.539 7.848 1.00 85.62 286 GLU A N 1
ATOM 2382 C CA . GLU A 1 286 ? 7.192 10.264 8.576 1.00 85.62 286 GLU A CA 1
ATOM 2383 C C . GLU A 1 286 ? 7.474 11.635 7.977 1.00 85.62 286 GLU A C 1
ATOM 2385 O O . GLU A 1 286 ? 7.297 11.869 6.784 1.00 85.62 286 GLU A O 1
ATOM 2390 N N . ALA A 1 287 ? 8.009 12.534 8.807 1.00 82.25 287 ALA A N 1
ATOM 2391 C CA . ALA A 1 287 ? 8.325 13.902 8.408 1.00 82.25 287 ALA A CA 1
ATOM 2392 C C . ALA A 1 287 ? 9.328 14.003 7.246 1.00 82.25 287 ALA A C 1
ATOM 2394 O O . ALA A 1 287 ? 9.363 15.034 6.578 1.00 82.25 287 ALA A O 1
ATOM 2395 N N . LEU A 1 288 ? 10.121 12.951 7.007 1.00 79.62 288 LEU A N 1
ATOM 2396 C CA . LEU A 1 288 ? 11.046 12.872 5.877 1.00 79.62 288 LEU A CA 1
ATOM 2397 C C . LEU A 1 288 ? 10.317 12.775 4.527 1.00 79.62 288 LEU A C 1
ATOM 2399 O O . LEU A 1 288 ? 10.794 13.328 3.541 1.00 79.62 288 LEU A O 1
ATOM 2403 N N . TYR A 1 289 ? 9.172 12.090 4.485 1.00 81.06 289 TYR A N 1
ATOM 2404 C CA . TYR A 1 289 ? 8.432 11.801 3.249 1.00 81.06 289 TYR A CA 1
ATOM 2405 C C . TYR A 1 289 ? 7.113 12.569 3.149 1.00 81.06 289 TYR A C 1
ATOM 2407 O O . TYR A 1 289 ? 6.657 12.894 2.055 1.00 81.06 289 TYR A O 1
ATOM 2415 N N . THR A 1 290 ? 6.514 12.888 4.294 1.00 88.44 290 THR A N 1
ATOM 2416 C CA . THR A 1 290 ? 5.222 13.554 4.407 1.00 88.44 290 THR A CA 1
ATOM 2417 C C . THR A 1 290 ? 5.390 14.837 5.209 1.00 88.44 290 THR A C 1
ATOM 2419 O O . THR A 1 290 ? 5.686 14.831 6.406 1.00 88.44 290 THR A O 1
ATOM 2422 N N . THR A 1 291 ? 5.182 15.976 4.551 1.00 92.31 291 THR A N 1
ATOM 2423 C CA . THR A 1 291 ? 5.175 17.281 5.222 1.00 92.31 291 THR A CA 1
ATOM 2424 C C . THR A 1 291 ? 4.004 17.389 6.194 1.00 92.31 291 THR A C 1
ATOM 2426 O O . THR A 1 291 ? 3.018 16.658 6.101 1.00 92.31 291 THR A O 1
ATOM 2429 N N . ARG A 1 292 ? 4.062 18.363 7.108 1.00 93.75 292 ARG A N 1
ATOM 2430 C CA . ARG A 1 292 ? 2.975 18.572 8.066 1.00 93.75 292 ARG A CA 1
ATOM 2431 C C . ARG A 1 292 ? 1.621 18.830 7.388 1.00 93.75 292 ARG A C 1
ATOM 2433 O O . ARG A 1 292 ? 0.632 18.223 7.772 1.00 93.75 292 ARG A O 1
ATOM 2440 N N . SER A 1 293 ? 1.602 19.670 6.354 1.00 95.94 293 SER A N 1
ATOM 2441 C CA . SER A 1 293 ? 0.377 19.973 5.604 1.00 95.94 293 SER A CA 1
ATOM 2442 C C . SER A 1 293 ? -0.195 18.742 4.901 1.00 95.94 293 SER A C 1
ATOM 2444 O O . SER A 1 293 ? -1.408 18.593 4.848 1.00 95.94 293 SER A O 1
ATOM 2446 N N . GLN A 1 294 ? 0.657 17.860 4.370 1.00 95.44 294 GLN A N 1
ATOM 2447 C CA . GLN A 1 294 ? 0.206 16.611 3.749 1.00 95.44 294 GLN A CA 1
ATOM 2448 C C . GLN A 1 294 ? -0.339 15.639 4.795 1.00 95.44 294 GLN A C 1
ATOM 2450 O O . GLN A 1 294 ? -1.343 14.986 4.549 1.00 95.44 294 GLN A O 1
ATOM 2455 N N . PHE A 1 295 ? 0.284 15.566 5.972 1.00 96.88 295 PHE A N 1
ATOM 2456 C CA . PHE A 1 295 ? -0.229 14.770 7.083 1.00 96.88 295 PHE A CA 1
ATOM 2457 C C . PHE A 1 295 ? -1.614 15.245 7.538 1.00 96.88 295 PHE A C 1
ATOM 2459 O O . PHE A 1 295 ? -2.518 14.428 7.695 1.00 96.88 295 PHE A O 1
ATOM 2466 N N . ASP A 1 296 ? -1.800 16.557 7.702 1.00 96.88 296 ASP A N 1
ATOM 2467 C CA . ASP A 1 296 ? -3.099 17.126 8.072 1.00 96.88 296 ASP A CA 1
ATOM 2468 C C . ASP A 1 296 ? -4.166 16.842 6.993 1.00 96.88 296 ASP A C 1
ATOM 2470 O O . ASP A 1 296 ? -5.296 16.493 7.332 1.00 96.88 296 ASP A O 1
ATOM 2474 N N . GLU A 1 297 ? -3.798 16.888 5.707 1.00 97.44 297 GLU A N 1
ATOM 2475 C CA . GLU A 1 297 ? -4.682 16.512 4.592 1.00 97.44 297 GLU A CA 1
ATOM 2476 C C . GLU A 1 297 ? -5.070 15.022 4.623 1.00 97.44 297 GLU A C 1
ATOM 2478 O O . GLU A 1 297 ? -6.236 14.694 4.411 1.00 97.44 297 GLU A O 1
ATOM 2483 N N . ILE A 1 298 ? -4.136 14.115 4.952 1.00 97.62 298 ILE A N 1
ATOM 2484 C CA . ILE A 1 298 ? -4.437 12.681 5.140 1.00 97.62 298 ILE A CA 1
ATOM 2485 C C . ILE A 1 298 ? -5.492 12.508 6.236 1.00 97.62 298 ILE A C 1
ATOM 2487 O O . ILE A 1 298 ? -6.504 11.842 6.018 1.00 97.62 298 ILE A O 1
ATOM 2491 N N . LEU A 1 299 ? -5.278 13.116 7.408 1.00 97.62 299 LEU A N 1
ATOM 2492 C CA . LEU A 1 299 ? -6.210 12.994 8.532 1.00 97.62 299 LEU A CA 1
ATOM 2493 C C . LEU A 1 299 ? -7.584 13.560 8.192 1.00 97.62 299 LEU A C 1
ATOM 2495 O O . LEU A 1 299 ? -8.590 12.929 8.510 1.00 97.62 299 LEU A O 1
ATOM 2499 N N . LYS A 1 300 ? -7.622 14.714 7.520 1.00 97.19 300 LYS A N 1
ATOM 2500 C CA . LYS A 1 300 ? -8.865 15.335 7.076 1.00 97.19 300 LYS A CA 1
ATOM 2501 C C . LYS A 1 300 ? -9.632 14.422 6.125 1.00 97.19 300 LYS A C 1
ATOM 2503 O O . LYS A 1 300 ? -10.799 14.155 6.370 1.00 97.19 300 LYS A O 1
ATOM 2508 N N . ARG A 1 301 ? -8.983 13.881 5.091 1.00 97.56 301 ARG A N 1
ATOM 2509 C CA . ARG A 1 301 ? -9.644 12.982 4.130 1.00 97.56 301 ARG A CA 1
ATOM 2510 C C . ARG A 1 301 ? -10.147 11.699 4.773 1.00 97.56 301 ARG A C 1
ATOM 2512 O O . ARG A 1 301 ? -11.234 11.242 4.436 1.00 97.56 301 ARG A O 1
ATOM 2519 N N . VAL A 1 302 ? -9.384 11.131 5.707 1.00 98.00 302 VAL A N 1
ATOM 2520 C CA . VAL A 1 302 ? -9.834 9.964 6.475 1.00 98.00 302 VAL A CA 1
ATOM 2521 C C . VAL A 1 302 ? -11.032 10.324 7.356 1.00 98.00 302 VAL A C 1
ATOM 2523 O O . VAL A 1 302 ? -12.000 9.573 7.383 1.00 98.00 302 VAL A O 1
ATOM 2526 N N . ALA A 1 303 ? -11.018 11.468 8.044 1.00 97.56 303 ALA A N 1
ATOM 2527 C CA . ALA A 1 303 ? -12.156 11.922 8.844 1.00 97.56 303 ALA A CA 1
ATOM 2528 C C . ALA A 1 303 ? -13.409 12.180 7.985 1.00 97.56 303 ALA A C 1
ATOM 2530 O O . ALA A 1 303 ? -14.493 11.705 8.325 1.00 97.56 303 ALA A O 1
ATOM 2531 N N . ASP A 1 304 ? -13.247 12.854 6.845 1.00 96.44 304 ASP A N 1
ATOM 2532 C CA . ASP A 1 304 ? -14.321 13.128 5.887 1.00 96.44 304 ASP A CA 1
ATOM 2533 C C . ASP A 1 304 ? -14.916 11.818 5.341 1.00 96.44 304 ASP A C 1
ATOM 2535 O O . ASP A 1 304 ? -16.135 11.657 5.294 1.00 96.44 304 ASP A O 1
ATOM 2539 N N . GLY A 1 305 ? -14.061 10.850 4.991 1.00 96.44 305 GLY A N 1
ATOM 2540 C CA . GLY A 1 305 ? -14.465 9.530 4.506 1.00 96.44 305 GLY A CA 1
ATOM 2541 C C . GLY A 1 305 ? -15.129 8.640 5.559 1.00 96.44 305 GLY A C 1
ATOM 2542 O O . GLY A 1 305 ? -16.008 7.840 5.237 1.00 96.44 305 GLY A O 1
ATOM 2543 N N . LEU A 1 306 ? -14.748 8.780 6.834 1.00 96.56 306 LEU A N 1
ATOM 2544 C CA . LEU A 1 306 ? -15.415 8.095 7.943 1.00 96.56 306 LEU A CA 1
ATOM 2545 C C . LEU A 1 306 ? -16.845 8.601 8.130 1.00 96.56 306 LEU A C 1
ATOM 2547 O O . LEU A 1 306 ? -17.735 7.802 8.422 1.00 96.56 306 LEU A O 1
ATOM 2551 N N . GLY A 1 307 ? -17.069 9.907 7.985 1.00 93.88 307 GLY A N 1
ATOM 2552 C CA . GLY A 1 307 ? -18.303 10.552 8.418 1.00 93.88 307 GLY A CA 1
ATOM 2553 C C . GLY A 1 307 ? -18.372 10.680 9.943 1.00 93.88 307 GLY A C 1
ATOM 2554 O O . GLY A 1 307 ? -17.358 10.646 10.633 1.00 93.88 307 GLY A O 1
ATOM 2555 N N . LYS A 1 308 ? -19.573 10.861 10.496 1.00 95.50 308 LYS A N 1
ATOM 2556 C CA . LYS A 1 308 ? -19.788 11.185 11.921 1.00 95.50 308 LYS A CA 1
ATOM 2557 C C . LYS A 1 308 ? -19.753 9.952 12.826 1.00 95.50 308 LYS A C 1
ATOM 2559 O O . LYS A 1 308 ? -20.215 8.890 12.420 1.00 95.50 308 LYS A O 1
ATOM 2564 N N . ASN A 1 309 ? -19.306 10.124 14.074 1.00 95.75 309 ASN A N 1
ATOM 2565 C CA . ASN A 1 309 ? -19.316 9.095 15.129 1.00 95.75 309 ASN A CA 1
ATOM 2566 C C . ASN A 1 309 ? -18.647 7.767 14.744 1.00 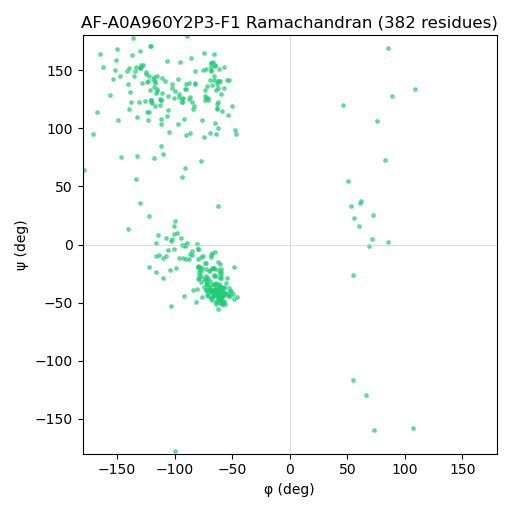95.75 309 ASN A C 1
ATOM 2568 O O . ASN A 1 309 ? -19.059 6.692 15.185 1.00 95.75 309 ASN A O 1
ATOM 2572 N N . ARG A 1 310 ? -17.612 7.826 13.909 1.00 96.31 310 ARG A N 1
ATOM 2573 C CA . ARG A 1 310 ? -16.850 6.656 13.475 1.00 96.31 310 ARG A CA 1
ATOM 2574 C C . ARG A 1 310 ? -15.391 6.817 13.854 1.00 96.31 310 ARG A C 1
ATOM 2576 O O . ARG A 1 310 ? -14.953 7.849 14.362 1.00 96.31 310 ARG A O 1
ATOM 2583 N N . LYS A 1 311 ? -14.637 5.740 13.674 1.00 97.81 311 LYS A N 1
ATOM 2584 C CA . LYS A 1 311 ? -13.230 5.701 14.041 1.00 97.81 311 LYS A CA 1
ATOM 2585 C C . LYS A 1 311 ? -12.404 4.963 13.006 1.00 97.81 311 LYS A C 1
ATOM 2587 O O . LYS A 1 311 ? -12.914 4.050 12.361 1.00 97.81 311 LYS A O 1
ATOM 2592 N N . ALA A 1 312 ? -11.134 5.332 12.913 1.00 98.56 312 ALA A N 1
ATOM 2593 C CA . ALA A 1 312 ? 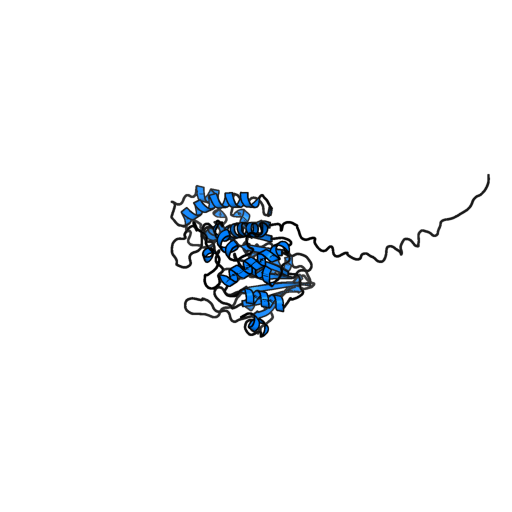-10.111 4.627 12.155 1.00 98.56 312 ALA A CA 1
ATOM 2594 C C . ALA A 1 312 ? -8.879 4.390 13.031 1.00 98.56 312 ALA A C 1
ATOM 2596 O O . ALA A 1 312 ? -8.590 5.166 13.944 1.00 98.56 312 ALA A O 1
ATOM 2597 N N . ILE A 1 313 ? -8.142 3.327 12.730 1.00 98.69 313 ILE A N 1
ATOM 2598 C CA . ILE A 1 313 ? -6.865 3.011 13.362 1.00 98.69 313 ILE A CA 1
ATOM 2599 C C . ILE A 1 313 ? -5.742 3.310 12.385 1.00 98.69 313 ILE A C 1
ATOM 2601 O O . ILE A 1 313 ? -5.735 2.789 11.278 1.00 98.69 313 ILE A O 1
ATOM 2605 N N . PHE A 1 314 ? -4.763 4.090 12.814 1.00 98.44 314 PHE A N 1
ATOM 2606 C CA . PHE A 1 314 ? -3.500 4.265 12.117 1.00 98.44 314 PHE A CA 1
ATOM 2607 C C . PHE A 1 314 ? -2.421 3.444 12.809 1.00 98.44 314 PHE A C 1
ATOM 2609 O O . PHE A 1 314 ? -2.281 3.485 14.033 1.00 98.44 314 PHE A O 1
ATOM 2616 N N . ILE A 1 315 ? -1.632 2.737 12.011 1.00 97.31 315 ILE A N 1
ATOM 2617 C CA . ILE A 1 315 ? -0.424 2.049 12.437 1.00 97.31 315 ILE A CA 1
ATOM 2618 C C . ILE A 1 315 ? 0.759 2.754 11.776 1.00 97.31 315 ILE A C 1
ATOM 2620 O O . ILE A 1 315 ? 0.851 2.811 10.546 1.00 97.31 315 ILE A O 1
ATOM 2624 N N . HIS A 1 316 ? 1.664 3.273 12.603 1.00 94.94 316 HIS A N 1
ATOM 2625 C CA . HIS A 1 316 ? 2.992 3.697 12.167 1.00 94.94 316 HIS A CA 1
ATOM 2626 C C . HIS A 1 316 ? 3.995 2.606 12.528 1.00 94.94 316 HIS A C 1
ATOM 2628 O O . HIS A 1 316 ? 4.093 2.241 13.699 1.00 94.94 316 HIS A O 1
ATOM 2634 N N . HIS A 1 317 ? 4.756 2.138 11.544 1.00 93.25 317 HIS A N 1
ATOM 2635 C CA . HIS A 1 317 ? 5.841 1.177 11.729 1.00 93.25 317 HIS A CA 1
ATOM 2636 C C . HIS A 1 317 ? 7.177 1.834 11.375 1.00 93.25 317 HIS A C 1
ATOM 2638 O O . HIS A 1 317 ? 7.285 2.488 10.334 1.00 93.25 317 HIS A O 1
ATOM 2644 N N . ALA A 1 318 ? 8.186 1.658 12.229 1.00 89.06 318 ALA A N 1
ATOM 2645 C CA . ALA A 1 318 ? 9.543 2.141 11.985 1.00 89.06 318 ALA A CA 1
ATOM 2646 C C . ALA A 1 318 ? 10.327 1.126 11.130 1.00 89.06 318 ALA A C 1
ATOM 2648 O O . ALA A 1 318 ? 10.571 -0.002 11.561 1.00 89.06 318 ALA A O 1
ATOM 2649 N N . ALA A 1 319 ? 10.739 1.510 9.915 1.00 77.19 319 ALA A N 1
ATOM 2650 C CA . ALA A 1 319 ? 11.409 0.616 8.960 1.00 77.19 319 ALA A CA 1
ATOM 2651 C C . ALA A 1 319 ? 12.642 -0.046 9.557 1.00 77.19 319 ALA A C 1
ATOM 2653 O O . ALA A 1 319 ? 13.467 0.583 10.219 1.00 77.19 319 ALA A O 1
ATOM 2654 N N . GLY A 1 320 ? 12.834 -1.316 9.202 1.00 80.31 320 GLY A N 1
ATOM 2655 C CA . GLY A 1 320 ? 14.011 -2.073 9.611 1.00 80.31 320 GLY A CA 1
ATOM 2656 C C . GLY A 1 320 ? 14.062 -2.392 11.106 1.00 80.31 320 GLY A C 1
ATOM 2657 O O . GLY A 1 320 ? 14.992 -3.081 11.522 1.00 80.31 320 GLY A O 1
ATOM 2658 N N . GLN A 1 321 ? 13.072 -1.953 11.887 1.00 84.88 321 GLN A N 1
ATOM 2659 C CA . GLN A 1 321 ? 12.907 -2.226 13.310 1.00 84.88 321 GLN A CA 1
ATOM 2660 C C . GLN A 1 321 ? 11.575 -2.942 13.554 1.00 84.88 321 GLN A C 1
ATOM 2662 O O . GLN A 1 321 ? 10.770 -3.085 12.646 1.00 84.88 321 GLN A O 1
ATOM 2667 N N . ALA A 1 322 ? 11.361 -3.424 14.779 1.00 88.31 322 ALA A N 1
ATOM 2668 C CA . ALA A 1 322 ? 10.084 -4.004 15.218 1.00 88.31 322 ALA A CA 1
ATOM 2669 C C . ALA A 1 322 ? 9.241 -3.018 16.048 1.00 88.31 322 ALA A C 1
ATOM 2671 O O . ALA A 1 322 ? 8.360 -3.434 16.795 1.00 88.31 322 ALA A O 1
ATOM 2672 N N . GLN A 1 323 ? 9.578 -1.727 15.992 1.00 92.12 323 GLN A N 1
ATOM 2673 C CA . GLN A 1 323 ? 8.945 -0.672 16.777 1.00 92.12 323 GLN A CA 1
ATOM 2674 C C . GLN A 1 323 ? 7.773 -0.089 15.998 1.00 92.12 323 GLN A C 1
ATOM 2676 O O . GLN A 1 323 ? 7.907 0.258 14.823 1.00 92.12 323 GLN A O 1
ATOM 2681 N N . PHE A 1 324 ? 6.646 0.079 16.677 1.00 94.56 324 PHE A N 1
ATOM 2682 C CA . PHE A 1 324 ? 5.441 0.612 16.062 1.00 94.56 324 PHE A CA 1
ATOM 2683 C C . PHE A 1 324 ? 4.589 1.381 17.074 1.00 94.56 324 PHE A C 1
ATOM 2685 O O . PHE A 1 324 ? 4.820 1.361 18.290 1.00 94.56 324 PHE A O 1
ATOM 2692 N N . GLY A 1 325 ? 3.610 2.107 16.554 1.00 95.88 325 GLY A N 1
ATOM 2693 C CA . GLY A 1 325 ? 2.608 2.797 17.347 1.00 95.88 325 GLY A CA 1
ATOM 2694 C C . GLY A 1 325 ? 1.245 2.724 16.702 1.00 95.88 325 GLY A C 1
ATOM 2695 O O . GLY A 1 325 ? 1.113 2.672 15.478 1.00 95.88 325 GLY A O 1
ATOM 2696 N N . ILE A 1 326 ? 0.232 2.719 17.561 1.00 97.81 326 ILE A N 1
ATOM 2697 C CA . ILE A 1 326 ? -1.164 2.598 17.168 1.00 97.81 326 ILE A CA 1
ATOM 2698 C C . ILE A 1 326 ? -1.908 3.829 17.656 1.00 97.81 326 ILE A C 1
ATOM 2700 O O . ILE A 1 326 ? -1.914 4.158 18.848 1.00 97.81 326 ILE A O 1
ATOM 2704 N N . TYR A 1 327 ? -2.558 4.493 16.712 1.00 98.12 327 TYR A N 1
ATOM 2705 C CA . TYR A 1 327 ? -3.281 5.733 16.921 1.00 98.12 327 TYR A CA 1
ATOM 2706 C C . TYR A 1 327 ? -4.726 5.543 16.472 1.00 98.12 327 TYR A C 1
ATOM 2708 O O . TYR A 1 327 ? -4.988 4.897 15.464 1.00 98.12 327 TYR A O 1
ATOM 2716 N N . GLU A 1 328 ? -5.672 6.099 17.213 1.00 98.50 328 GLU A N 1
ATOM 2717 C CA . GLU A 1 328 ? -7.088 6.071 16.868 1.00 98.50 328 GLU A CA 1
ATOM 2718 C C . GLU A 1 328 ? -7.537 7.487 16.515 1.00 98.50 328 GLU A C 1
ATOM 2720 O O . GLU A 1 328 ? -7.361 8.413 17.309 1.00 98.50 328 GLU A O 1
ATOM 2725 N N . LEU A 1 329 ? -8.105 7.639 15.320 1.00 98.44 329 LEU A N 1
ATOM 2726 C CA . LEU A 1 329 ? -8.850 8.820 14.904 1.00 98.44 329 LEU A CA 1
ATOM 2727 C C . LEU A 1 329 ? -10.319 8.575 15.224 1.00 98.44 329 LEU A C 1
ATOM 2729 O O . LEU A 1 329 ? -10.867 7.572 14.770 1.00 98.44 329 LEU A O 1
ATOM 2733 N N . LYS A 1 330 ? -10.961 9.478 15.967 1.00 98.12 330 LYS A N 1
ATOM 2734 C CA . LYS A 1 330 ? -12.415 9.465 16.190 1.00 98.12 330 LYS A CA 1
ATOM 2735 C C . LYS A 1 330 ? -13.046 10.723 15.638 1.00 98.12 330 LYS A C 1
ATOM 2737 O O . LYS A 1 330 ? -12.537 11.810 15.897 1.00 98.12 330 LYS A O 1
ATOM 2742 N N . THR A 1 331 ? -14.163 10.571 14.940 1.00 97.56 331 THR A N 1
ATOM 2743 C CA . THR A 1 331 ? -15.009 11.682 14.510 1.00 97.56 331 THR A CA 1
ATOM 2744 C C . THR A 1 331 ? -16.169 11.884 15.484 1.00 97.56 331 THR A C 1
ATOM 2746 O O . THR A 1 331 ? -16.718 10.925 16.028 1.00 97.56 331 THR A O 1
ATOM 2749 N N . SER A 1 332 ? -16.536 13.139 15.727 1.00 95.12 332 SER A N 1
ATOM 2750 C CA . SER A 1 332 ? -17.640 13.542 16.599 1.00 95.12 332 SER A CA 1
ATOM 2751 C C . SER A 1 332 ? -18.970 13.636 15.838 1.00 95.12 332 SER A C 1
ATOM 2753 O O . SER A 1 332 ? -19.040 13.462 14.617 1.00 95.12 332 SER A O 1
ATOM 2755 N N . GLU A 1 333 ? -20.040 13.995 16.553 1.00 92.12 333 GLU A N 1
ATOM 2756 C CA . GLU A 1 333 ? -21.364 14.272 15.977 1.00 92.12 333 GLU A CA 1
ATOM 2757 C C . GLU A 1 333 ? -21.372 15.495 15.043 1.00 92.12 333 GLU A C 1
ATOM 2759 O O . GLU A 1 333 ? -22.190 15.594 14.117 1.00 92.12 333 GLU A O 1
ATOM 2764 N N . THR A 1 334 ? -20.451 16.436 15.268 1.00 89.31 334 THR A N 1
ATOM 2765 C CA . THR A 1 334 ? -20.285 17.642 14.448 1.00 89.31 334 THR A CA 1
ATOM 2766 C C . THR A 1 334 ? -19.379 17.408 13.240 1.00 89.31 334 THR A C 1
ATOM 2768 O O . THR A 1 334 ? -19.339 18.257 12.355 1.00 89.31 334 THR A O 1
ATOM 2771 N N . GLY A 1 335 ? -18.722 16.244 13.149 1.00 84.81 335 GLY A N 1
ATOM 2772 C CA . GLY A 1 335 ? -17.763 15.917 12.089 1.00 84.81 335 GLY A CA 1
ATOM 2773 C C . GLY A 1 335 ? -16.336 16.398 12.369 1.00 84.81 335 GLY A C 1
ATOM 2774 O O . GLY A 1 335 ? -15.450 16.183 11.550 1.00 84.81 335 GLY A O 1
ATOM 2775 N N . GLU A 1 336 ? -16.090 17.013 13.527 1.00 94.25 336 GLU A N 1
ATOM 2776 C CA . GLU A 1 336 ? -14.727 17.262 14.004 1.00 94.25 336 GLU A CA 1
ATOM 2777 C C . GLU A 1 336 ? -14.046 15.941 14.367 1.00 94.25 336 GLU A C 1
ATOM 2779 O O . GLU A 1 336 ? -14.719 14.961 14.688 1.00 94.25 336 GLU A O 1
ATOM 2784 N N . TYR A 1 337 ? -12.715 15.902 14.349 1.00 97.06 337 TYR A N 1
ATOM 2785 C CA . TYR A 1 337 ? -11.974 14.698 14.706 1.00 97.06 337 TYR A CA 1
ATOM 2786 C C . TYR A 1 337 ? -10.879 14.951 15.734 1.00 97.06 337 TYR A C 1
ATOM 2788 O O . TYR A 1 337 ? -10.299 16.031 15.834 1.00 97.06 337 TYR A O 1
ATOM 2796 N N . GLU A 1 338 ? -10.573 13.902 16.487 1.00 97.31 338 GLU A N 1
ATOM 2797 C CA . GLU A 1 338 ? -9.471 13.860 17.436 1.00 97.31 338 GLU A CA 1
ATOM 2798 C C . GLU A 1 338 ? -8.601 12.629 17.207 1.00 97.31 338 GLU A C 1
ATOM 2800 O O . GLU A 1 338 ? -9.065 11.603 16.710 1.00 97.31 338 GLU A O 1
ATOM 2805 N N . ILE A 1 339 ? -7.334 12.735 17.608 1.00 98.00 339 ILE A N 1
ATOM 2806 C CA . ILE A 1 339 ? -6.375 11.633 17.585 1.00 98.00 339 ILE A CA 1
ATOM 2807 C C . ILE A 1 339 ? -5.976 11.290 19.014 1.00 98.00 339 ILE A C 1
ATOM 2809 O O . ILE A 1 339 ? -5.587 12.168 19.791 1.00 98.00 339 ILE A O 1
ATOM 2813 N N . GLN A 1 340 ? -5.997 10.002 19.335 1.00 97.69 340 GLN A N 1
ATOM 2814 C CA . GLN A 1 340 ? -5.417 9.464 20.559 1.00 97.69 340 GLN A CA 1
ATOM 2815 C C . GLN A 1 340 ? -4.406 8.363 20.253 1.00 97.69 340 GLN A C 1
ATOM 2817 O O . GLN A 1 340 ? -4.540 7.624 19.283 1.00 97.69 340 GLN A O 1
ATOM 2822 N N . THR A 1 341 ? -3.385 8.236 21.093 1.00 97.88 341 THR A N 1
ATOM 2823 C CA . THR A 1 341 ? -2.415 7.139 21.005 1.00 97.88 341 THR A CA 1
ATOM 2824 C C . THR A 1 341 ? -2.873 6.017 21.923 1.00 97.88 341 THR A C 1
ATOM 2826 O O . THR A 1 341 ? -3.037 6.254 23.121 1.00 97.88 341 THR A O 1
ATOM 2829 N N . LEU A 1 342 ? -3.072 4.819 21.367 1.00 96.69 342 LEU A N 1
ATOM 2830 C CA . LEU A 1 342 ? -3.463 3.623 22.119 1.00 96.69 342 LEU A CA 1
ATOM 2831 C C . LEU A 1 342 ? -2.239 2.981 22.780 1.00 96.69 342 LEU A C 1
ATOM 2833 O O . LEU A 1 342 ? -2.217 2.733 23.984 1.00 96.69 342 LEU A O 1
ATOM 2837 N N . CYS A 1 343 ? -1.183 2.785 21.997 1.00 96.38 343 CYS A N 1
ATOM 2838 C CA . CYS A 1 343 ? 0.135 2.406 22.481 1.00 96.38 343 CYS A CA 1
ATOM 2839 C C . CYS A 1 343 ? 1.199 2.952 21.530 1.00 96.38 343 CYS A C 1
ATOM 2841 O O . CYS A 1 343 ? 0.911 3.257 20.367 1.00 96.38 343 CYS A O 1
ATOM 2843 N N . LYS A 1 344 ? 2.430 3.082 22.020 1.00 94.88 344 LYS A N 1
ATOM 2844 C CA . LYS A 1 344 ? 3.561 3.485 21.198 1.00 94.88 344 LYS A CA 1
ATOM 2845 C C . LYS A 1 344 ? 4.891 3.033 21.761 1.00 94.88 344 LYS A C 1
ATOM 2847 O O . LYS A 1 344 ? 5.220 3.347 22.903 1.00 94.88 344 LYS A O 1
ATOM 2852 N N . ASP A 1 345 ? 5.692 2.383 20.935 1.00 93.94 345 ASP A N 1
ATOM 2853 C CA . ASP A 1 345 ? 7.096 2.180 21.254 1.00 93.94 345 ASP A CA 1
ATOM 2854 C C . ASP A 1 345 ? 7.920 3.459 21.084 1.00 93.94 345 ASP A C 1
ATOM 2856 O O . ASP A 1 345 ? 7.507 4.466 20.502 1.00 93.94 345 ASP A O 1
ATOM 2860 N N . LYS A 1 346 ? 9.122 3.431 21.647 1.00 91.12 346 LYS A N 1
ATOM 2861 C CA . LYS A 1 346 ? 10.132 4.435 21.347 1.00 91.12 346 LYS A CA 1
ATOM 2862 C C . LYS A 1 346 ? 10.668 4.141 19.946 1.00 91.12 346 LYS A C 1
ATOM 2864 O O . LYS A 1 346 ? 11.095 3.018 19.717 1.00 91.12 346 LYS A O 1
ATOM 2869 N N . TYR A 1 347 ? 10.608 5.111 19.035 1.00 89.88 347 TYR A N 1
ATOM 2870 C CA . TYR A 1 347 ? 11.094 4.931 17.668 1.00 89.88 347 TYR A CA 1
ATOM 2871 C C . TYR A 1 347 ? 12.550 5.335 17.553 1.00 89.88 347 TYR A C 1
ATOM 2873 O O . TYR A 1 347 ? 12.927 6.424 17.991 1.00 89.88 347 TYR A O 1
ATOM 2881 N N . ASP A 1 348 ? 13.323 4.483 16.905 1.00 84.38 348 ASP A N 1
ATOM 2882 C CA . ASP A 1 348 ? 14.753 4.631 16.736 1.00 84.38 348 ASP A CA 1
ATOM 2883 C C . ASP A 1 348 ? 15.096 4.679 15.235 1.00 84.38 348 ASP A C 1
ATOM 2885 O O . ASP A 1 348 ? 14.726 3.801 14.455 1.00 84.38 348 ASP A O 1
ATOM 2889 N N . SER A 1 349 ? 15.780 5.743 14.810 1.00 72.00 349 SER A N 1
ATOM 2890 C CA . SER A 1 349 ? 16.138 6.002 13.420 1.00 72.00 349 SER A CA 1
ATOM 2891 C C . SER A 1 349 ? 17.416 5.248 13.052 1.00 72.00 349 SER A C 1
ATOM 2893 O O . SER A 1 349 ? 18.486 5.531 13.586 1.00 72.00 349 SER A O 1
ATOM 2895 N N . SER A 1 350 ? 17.293 4.367 12.065 1.00 54.69 350 SER A N 1
ATOM 2896 C CA . SER A 1 350 ? 18.330 3.581 11.386 1.00 54.69 350 SER A CA 1
ATOM 2897 C C . SER A 1 350 ? 18.696 2.213 11.991 1.00 54.69 350 SER A C 1
ATOM 2899 O O . SER A 1 350 ? 19.087 2.114 13.154 1.00 54.69 350 SER A O 1
ATOM 2901 N N . PRO A 1 351 ? 18.671 1.145 11.165 1.00 53.28 351 PRO A N 1
ATOM 2902 C CA . PRO A 1 351 ? 19.347 -0.121 11.442 1.00 53.28 351 PRO A CA 1
ATOM 2903 C C . PRO A 1 351 ? 20.862 -0.102 11.128 1.00 53.28 351 PRO A C 1
ATOM 2905 O O . PRO A 1 351 ? 21.530 -1.107 11.366 1.00 53.28 351 PRO A O 1
ATOM 2908 N N . VAL A 1 352 ? 21.420 0.991 10.578 1.00 47.72 352 VAL A N 1
ATOM 2909 C CA . VAL A 1 352 ? 22.852 1.120 10.228 1.00 47.72 352 VAL A CA 1
ATOM 2910 C C . VAL A 1 352 ? 23.378 2.518 10.589 1.00 47.72 352 VAL A C 1
ATOM 2912 O O . VAL A 1 352 ? 22.942 3.513 10.010 1.00 47.72 352 VAL A O 1
ATOM 2915 N N . GLY A 1 353 ? 24.331 2.602 11.520 1.00 59.47 353 GLY A N 1
ATOM 2916 C CA . GLY A 1 353 ? 24.919 3.864 11.995 1.00 59.47 353 GLY A CA 1
ATOM 2917 C C . GLY A 1 353 ? 24.458 4.252 13.401 1.00 59.47 353 GLY A C 1
ATOM 2918 O O . GLY A 1 353 ? 24.052 3.390 14.179 1.00 59.47 353 GLY A O 1
ATOM 2919 N N . GLU A 1 354 ? 24.552 5.540 13.740 1.00 64.56 354 GLU A N 1
ATOM 2920 C CA . GLU A 1 354 ? 24.073 6.048 15.027 1.00 64.56 354 GLU A CA 1
ATOM 2921 C C . GLU A 1 354 ? 22.545 6.045 15.077 1.00 64.56 354 GLU A C 1
ATOM 2923 O O . GLU A 1 354 ? 21.857 6.578 14.206 1.00 64.56 354 GLU A O 1
ATOM 2928 N N . THR A 1 355 ? 22.018 5.411 16.118 1.00 72.06 355 THR A N 1
ATOM 2929 C CA . THR A 1 355 ? 20.588 5.329 16.371 1.00 72.06 355 THR A CA 1
ATOM 2930 C C . THR A 1 355 ? 20.122 6.573 17.121 1.00 72.06 355 THR A C 1
ATOM 2932 O O . THR A 1 355 ? 20.592 6.845 18.228 1.00 72.06 355 THR A O 1
ATOM 2935 N N . HIS A 1 356 ? 19.162 7.308 16.555 1.00 79.12 356 HIS A N 1
ATOM 2936 C CA . HIS A 1 356 ? 18.558 8.467 17.212 1.00 79.12 356 HIS A CA 1
ATOM 2937 C C . HIS A 1 356 ? 17.065 8.273 17.424 1.00 79.12 356 HIS A C 1
ATOM 2939 O O . HIS A 1 356 ? 16.348 7.743 16.585 1.00 79.12 356 HIS A O 1
ATOM 2945 N N . VAL A 1 357 ? 16.576 8.750 18.557 1.00 85.94 357 VAL A N 1
ATOM 2946 C CA . VAL A 1 357 ? 15.151 8.690 18.867 1.00 85.94 357 VAL A CA 1
ATOM 2947 C C . VAL A 1 357 ? 14.423 9.722 18.023 1.00 85.94 357 VAL A C 1
ATOM 2949 O O . VAL A 1 357 ? 14.834 10.883 18.000 1.00 85.94 357 VAL A O 1
ATOM 2952 N N . TYR A 1 358 ? 13.316 9.341 17.394 1.00 85.50 358 TYR A N 1
ATOM 2953 C CA . TYR A 1 358 ? 12.512 10.281 16.620 1.00 85.50 358 TYR A CA 1
ATOM 2954 C C . TYR A 1 358 ? 11.026 10.240 16.975 1.00 85.50 358 TYR A C 1
ATOM 2956 O O . TYR A 1 358 ? 10.525 9.373 17.695 1.00 85.50 358 TYR A O 1
ATOM 2964 N N . THR A 1 359 ? 10.318 11.259 16.494 1.00 87.44 359 THR A N 1
ATOM 2965 C CA . THR A 1 359 ? 8.866 11.392 16.622 1.00 87.44 359 THR A CA 1
ATOM 2966 C C . THR A 1 359 ? 8.258 11.641 15.251 1.00 87.44 359 THR A C 1
ATOM 2968 O O . THR A 1 359 ? 8.913 12.149 14.341 1.00 87.44 359 THR A O 1
ATOM 2971 N N . THR A 1 360 ? 6.995 11.273 15.108 1.00 89.62 360 THR A N 1
ATOM 2972 C CA . THR A 1 360 ? 6.191 11.474 13.907 1.00 89.62 360 THR A CA 1
ATOM 2973 C C . THR A 1 360 ? 5.287 12.698 14.086 1.00 89.62 360 THR A C 1
ATOM 2975 O O . THR A 1 360 ? 5.316 13.403 15.102 1.00 89.62 360 THR A O 1
ATOM 2978 N N . HIS A 1 361 ? 4.447 12.983 13.090 1.00 93.06 361 HIS A N 1
ATOM 2979 C CA . HIS A 1 361 ? 3.449 14.044 13.222 1.00 93.06 361 HIS A CA 1
ATOM 2980 C C . HIS A 1 361 ? 2.335 13.704 14.218 1.00 93.06 361 HIS A C 1
ATOM 2982 O O . HIS A 1 361 ? 1.735 14.636 14.760 1.00 93.06 361 HIS A O 1
ATOM 2988 N N . PHE A 1 362 ? 2.100 12.419 14.517 1.00 94.25 362 PHE A N 1
ATOM 2989 C CA . PHE A 1 362 ? 1.088 11.995 15.487 1.00 94.25 362 PHE A CA 1
ATOM 2990 C C . PHE A 1 362 ? 1.378 12.524 16.896 1.00 94.25 362 PHE A C 1
ATOM 2992 O O . PHE A 1 362 ? 0.466 13.009 17.566 1.00 94.25 362 PHE A O 1
ATOM 2999 N N . GLU A 1 363 ? 2.641 12.516 17.339 1.00 91.62 363 GLU A N 1
ATOM 3000 C CA . GLU A 1 363 ? 3.037 13.003 18.672 1.00 91.62 363 GLU A CA 1
ATOM 3001 C C . GLU A 1 363 ? 2.693 14.478 18.891 1.00 91.62 363 GLU A C 1
ATOM 3003 O O . GLU A 1 363 ? 2.475 14.908 20.022 1.00 91.62 363 GLU A O 1
ATOM 3008 N N . LYS A 1 364 ? 2.620 15.256 17.809 1.00 91.31 364 LYS A N 1
ATOM 3009 C CA . LYS A 1 364 ? 2.329 16.690 17.874 1.00 91.31 364 LYS A CA 1
ATOM 3010 C C . LYS A 1 364 ? 0.843 16.985 18.085 1.00 91.31 364 LYS A C 1
ATOM 3012 O O . LYS A 1 364 ? 0.517 18.091 18.500 1.00 91.31 364 LYS A O 1
ATOM 3017 N N . ILE A 1 365 ? -0.048 16.034 17.793 1.00 94.44 365 ILE A N 1
ATOM 3018 C CA . ILE A 1 365 ? -1.508 16.249 17.827 1.00 94.44 365 ILE A CA 1
ATOM 3019 C C . ILE A 1 365 ? -2.273 15.319 18.752 1.00 94.44 365 ILE A C 1
ATOM 3021 O O . ILE A 1 365 ? -3.409 15.621 19.103 1.00 94.44 365 ILE A O 1
ATOM 3025 N N . THR A 1 366 ? -1.682 14.192 19.135 1.00 95.56 366 THR A N 1
ATOM 3026 C CA . THR A 1 366 ? -2.360 13.222 19.988 1.00 95.56 366 THR A CA 1
ATOM 3027 C C . THR A 1 366 ? -2.743 13.830 21.342 1.00 95.56 366 THR A C 1
ATOM 3029 O O . THR A 1 366 ? -1.986 14.601 21.960 1.00 95.56 366 THR A O 1
ATOM 3032 N N . LYS A 1 367 ? -3.934 13.463 21.826 1.00 95.88 367 LYS A N 1
ATOM 3033 C CA . LYS A 1 367 ? -4.400 13.806 23.176 1.00 95.88 367 LYS A CA 1
ATOM 3034 C C . LYS A 1 367 ? -3.638 13.034 24.260 1.00 95.88 367 LYS A C 1
ATOM 3036 O O . LYS A 1 367 ? -3.427 13.566 25.349 1.00 95.88 367 LYS A O 1
ATOM 3041 N N . THR A 1 368 ? -3.155 11.829 23.958 1.00 93.88 368 THR A N 1
ATOM 3042 C CA . THR A 1 368 ? -2.406 10.988 24.903 1.00 93.88 368 THR A CA 1
ATOM 3043 C C . THR A 1 368 ? -0.970 11.496 25.064 1.00 93.88 368 THR A C 1
ATOM 3045 O O . THR A 1 368 ? -0.146 11.320 24.171 1.00 93.88 368 THR A O 1
ATOM 3048 N N . LYS A 1 369 ? -0.632 12.105 26.208 1.00 89.56 369 LYS A N 1
ATOM 3049 C CA . LYS A 1 369 ? 0.723 12.652 26.447 1.00 89.56 369 LYS A CA 1
ATOM 3050 C C . LYS A 1 369 ? 1.763 11.604 26.848 1.00 89.56 369 LYS A C 1
ATOM 3052 O O . LYS A 1 369 ? 2.934 11.760 26.523 1.00 89.56 369 LYS A O 1
ATOM 3057 N N . THR A 1 370 ? 1.337 10.534 27.513 1.00 89.56 370 THR A N 1
ATOM 3058 C CA . THR A 1 370 ? 2.210 9.456 28.006 1.00 89.56 370 THR A CA 1
ATOM 3059 C C . THR A 1 370 ? 1.626 8.091 27.629 1.00 89.56 370 THR A C 1
ATOM 3061 O O . THR A 1 370 ? 0.999 7.442 28.468 1.00 89.56 370 THR A O 1
ATOM 3064 N N . PRO A 1 371 ? 1.742 7.668 26.356 1.00 92.06 371 PRO A N 1
ATOM 3065 C CA . PRO A 1 371 ? 1.217 6.379 25.920 1.00 92.06 371 PRO A CA 1
ATOM 3066 C C . PRO A 1 371 ? 2.001 5.215 26.535 1.00 92.06 371 PRO A C 1
ATOM 3068 O O . PRO A 1 371 ? 3.204 5.315 26.780 1.00 92.06 371 PRO A O 1
ATOM 3071 N N . SER A 1 372 ? 1.316 4.090 26.748 1.00 93.56 372 SER A N 1
ATOM 3072 C CA . SER A 1 372 ? 1.975 2.828 27.095 1.00 93.56 372 SER A CA 1
ATOM 3073 C C . SER A 1 372 ? 2.793 2.297 25.911 1.00 93.56 372 SER A C 1
ATOM 3075 O O . SER A 1 372 ? 2.458 2.564 24.757 1.00 93.56 372 SER A O 1
ATOM 3077 N N . SER A 1 373 ? 3.852 1.530 26.176 1.00 93.69 373 SER A N 1
ATOM 3078 C CA . SER A 1 373 ? 4.618 0.867 25.112 1.00 93.69 373 SER A CA 1
ATOM 3079 C C . SER A 1 373 ? 3.824 -0.290 24.504 1.00 93.69 373 SER A C 1
ATOM 3081 O O . SER A 1 373 ? 3.222 -1.072 25.240 1.00 93.69 373 SER A O 1
ATOM 3083 N N . CYS A 1 374 ? 3.832 -0.408 23.171 1.00 92.69 374 CYS A N 1
ATOM 3084 C CA . CYS A 1 374 ? 3.174 -1.518 22.476 1.00 92.69 374 CYS A CA 1
ATOM 3085 C C . CYS A 1 374 ? 3.909 -2.834 22.751 1.00 92.69 374 CYS A C 1
ATOM 3087 O O . CYS A 1 374 ? 3.303 -3.837 23.119 1.00 92.69 374 CYS A O 1
ATOM 3089 N N . SER A 1 375 ? 5.236 -2.810 22.640 1.00 82.38 375 SER A N 1
ATOM 3090 C CA . SER A 1 375 ? 6.123 -3.954 22.842 1.00 82.38 375 SER A CA 1
ATOM 3091 C C . SER A 1 375 ? 6.148 -4.483 24.286 1.00 82.38 375 SER A C 1
ATOM 3093 O O . SER A 1 375 ? 6.502 -5.645 24.494 1.00 82.38 375 SER A O 1
ATOM 3095 N N . ASN A 1 376 ? 5.747 -3.696 25.284 1.00 80.06 376 ASN A N 1
ATOM 3096 C CA . ASN A 1 376 ? 5.695 -4.141 26.683 1.00 80.06 376 ASN A CA 1
ATOM 3097 C C . ASN A 1 376 ? 4.361 -4.777 27.095 1.00 80.06 376 ASN A C 1
ATOM 3099 O O . ASN A 1 376 ? 4.211 -5.176 28.247 1.00 80.06 376 ASN A O 1
ATOM 3103 N N . GLN A 1 377 ? 3.403 -4.898 26.177 1.00 80.25 377 GLN A N 1
ATOM 3104 C CA . GLN A 1 377 ? 2.129 -5.553 26.456 1.00 80.25 377 GLN A CA 1
ATOM 3105 C C . GLN A 1 377 ? 2.321 -7.070 26.571 1.00 80.25 377 GLN A C 1
ATOM 3107 O O . GLN A 1 377 ? 2.836 -7.710 25.649 1.00 80.25 377 GLN A O 1
ATOM 3112 N N . ASP A 1 378 ? 1.867 -7.662 27.681 1.00 78.75 378 ASP A N 1
ATOM 3113 C CA . ASP A 1 378 ? 2.008 -9.101 27.955 1.00 78.75 378 ASP A CA 1
ATOM 3114 C C . ASP A 1 378 ? 1.428 -9.977 26.840 1.00 78.75 378 ASP A C 1
ATOM 3116 O O . ASP A 1 378 ? 1.992 -11.019 26.510 1.00 78.75 378 ASP A O 1
ATOM 3120 N N . PHE A 1 379 ? 0.360 -9.506 26.193 1.00 83.62 379 PHE A N 1
ATOM 3121 C CA . PHE A 1 379 ? -0.268 -10.158 25.048 1.00 83.62 379 PHE A CA 1
ATOM 3122 C C . PHE A 1 379 ? 0.731 -10.495 23.923 1.00 83.62 379 PHE A C 1
ATOM 3124 O O . PHE A 1 379 ? 0.735 -11.619 23.414 1.00 83.62 379 PHE A O 1
ATOM 3131 N N . LEU A 1 380 ? 1.638 -9.571 23.576 1.00 83.44 380 LEU A N 1
ATOM 3132 C CA . LEU A 1 380 ? 2.586 -9.776 22.473 1.00 83.44 380 LEU A CA 1
ATOM 3133 C C . LEU A 1 380 ? 3.698 -10.771 22.791 1.00 83.44 380 LEU A C 1
ATOM 3135 O O . LEU A 1 380 ? 4.341 -11.264 21.864 1.00 83.44 380 LEU A O 1
ATOM 3139 N N . LYS A 1 381 ? 3.929 -11.104 24.068 1.00 79.38 381 LYS A N 1
ATOM 3140 C CA . LYS A 1 381 ? 4.947 -12.097 24.445 1.00 79.38 381 LYS A CA 1
ATOM 3141 C C . LYS A 1 381 ? 4.658 -13.469 23.834 1.00 79.38 381 LYS A C 1
ATOM 3143 O O . LYS A 1 381 ? 5.598 -14.195 23.549 1.00 79.38 381 LYS A O 1
ATOM 3148 N N . SER A 1 382 ? 3.387 -13.791 23.586 1.00 81.44 382 SER A N 1
ATOM 3149 C CA . SER A 1 382 ? 2.971 -15.056 22.964 1.00 81.44 382 SER A CA 1
ATOM 3150 C C . SER A 1 382 ? 3.263 -15.154 21.459 1.00 81.44 382 SER A C 1
ATOM 3152 O O . SER A 1 382 ? 3.251 -16.253 20.913 1.00 81.44 382 SER A O 1
ATOM 3154 N N . PHE A 1 383 ? 3.552 -14.028 20.798 1.00 78.81 383 PHE A N 1
ATOM 3155 C CA . PHE A 1 383 ? 3.813 -13.969 19.357 1.00 78.81 383 PHE A CA 1
ATOM 3156 C C . PHE A 1 383 ? 5.286 -13.733 19.021 1.00 78.81 383 PHE A C 1
ATOM 3158 O O . PHE A 1 383 ? 5.651 -13.795 17.847 1.00 78.81 383 PHE A O 1
ATOM 3165 N N . ARG A 1 384 ? 6.129 -13.406 20.006 1.00 69.69 384 ARG A N 1
ATOM 3166 C CA . ARG A 1 384 ? 7.557 -13.137 19.793 1.00 69.69 384 ARG A CA 1
ATOM 3167 C C . ARG A 1 384 ? 8.319 -14.401 19.477 1.00 69.69 384 ARG A C 1
ATOM 3169 O O . ARG A 1 384 ? 9.029 -14.325 18.443 1.00 69.69 384 ARG A O 1
#

Solvent-accessible surface area (backbone atoms only — not comparable to full-atom values): 21556 Å² total; per-residue (Å²): 142,82,90,81,88,85,88,85,94,74,69,85,77,63,68,72,68,70,77,59,88,75,86,67,76,72,76,73,72,78,77,66,45,100,64,60,48,56,36,44,33,35,24,77,73,50,35,63,38,32,71,87,46,89,62,50,68,41,52,70,84,50,45,64,61,52,50,52,54,53,46,61,50,26,55,57,45,34,32,29,76,58,67,76,36,82,79,53,69,68,67,40,59,66,40,33,44,66,79,75,44,82,87,54,67,70,90,53,83,79,57,66,61,69,34,24,60,49,41,44,49,34,71,49,45,55,53,63,35,63,61,66,58,58,37,52,53,52,32,68,78,42,71,90,53,48,24,29,37,35,20,42,67,66,51,51,50,45,47,43,36,58,64,48,60,27,44,31,43,32,41,45,34,54,30,51,50,58,44,50,46,47,51,56,51,50,53,36,42,75,70,64,48,27,65,42,61,69,40,36,56,57,52,47,38,71,51,81,66,43,29,38,58,61,94,80,83,59,80,66,51,68,49,86,72,43,44,60,72,55,42,34,49,76,97,46,40,72,57,54,39,49,37,47,23,48,24,43,74,48,49,69,67,22,55,35,35,40,33,33,29,20,50,79,57,56,51,87,50,75,65,72,84,90,44,36,43,35,37,40,39,60,49,59,60,28,67,91,71,25,50,71,71,43,48,53,41,33,53,48,45,45,43,65,36,57,37,58,67,32,51,35,37,39,35,43,36,41,63,60,35,77,36,38,34,37,32,38,39,38,24,35,89,87,55,52,72,49,43,36,45,71,23,31,39,81,42,64,44,60,84,74,77,80,68,40,79,62,81,52,66,60,75,78,63,33,71,47,88,78,52,48,48,48,86,74,37,74,78,55,66,82,74,110

Secondary structure (DSSP, 8-state):
--------SSSTTTSSSSSSS---------PPPSS--EEEEE-HHHHHHBSS---SEEETTHHHHHHHHHHHHHHHHHHHHTTSS---HHHHHHHB-GGG-TTS-TTSTTSHHHHHHTTSSB--S---SSHHHHHHHHHHHSTTS-EEEEE-SSSHHHHHHHHH--SEEEEEES-HHHHHHHHHHHHHHHTT--SSHHHHHHHGGG---EEE--SSSSPPEEESS--HHHHS-GGGHHHHHHHHHHHHHHGGG-SEEEEEES-GGG------TT-EEEEE-TTTTSTTTS-HHHHHHHHHHHHHHH-TT-EEEEEEE-TTSS-EEEEEEEE-TTS-EEEEEEEEPPEEE-SSS--EEE--SGGGT-S-SSPPPSTT-GGGGGT-